Protein AF-A0A935PJ64-F1 (afdb_monomer_lite)

Foldseek 3Di:
DDDDDPDPDDAQDPDADDAPQDHDVVVLLVVLVVLLVCLCVVNPVSVVLLCVQPVPCCVPQNSNRDDSLSSLSSSLVNQQHNGNVLVVVLNLLLQLLLQAQADDPLLCAPVNLLVQLVVLQVCLQVVNLLSLLLLCRQRSNNPLPDSVSSSVHHDDSLSSLRSSCVLNSGSGNVRSNVVSVVVVVVVPPPPLQVCPDLLNQLLVCLLVLPQPSNVVSCVVPVCLLPDDPVCVSVVVHSLSSLVLSCLVPVDPSSVSNNVSSVVSPRPNQVSLLVVLLWDQPSPDDRAQTDDLSSLVVSVVVPHDQQDQGSSRDGSLLSCLLTRLELNNSVSSPVPDDDDQELLSCLSNLVLVSNLVQQPAQLDGDPSNPPDADACSSSHPHPPDGGDNSPDGSLVSLLSSLLSNLSNVSLSNNVSSVVSNRDLQDPPPLGGSLLVCLLSLVLSSNLSSVVVPHDQQDQRVPRGGSLVSLLVCCVPQVDLPDPSSQSSCVSSVNDGSVVSVVVLVVPADVLAAADPQLLLLLQLLFQLCVVVVHQARFLQSSLLSLCLRPNRPVVVLLVVQQFQSVLLCVVCVVSSDHSPDDGPDSDGHHDPLLVQLVVQLSVLCVVSSHNHRHSLSSVLSSLVSCVTPNNVSRVVRVGPSVVSNVVSSVVD

Secondary structure (DSSP, 8-state):
----PPPPPPPPPS--PPPPSS--HHHHHHHHHHHHHHHHTT-HHHHHHHHHH-HHHHHHH-GGG--HHHHHHHHHHHTT-SSHHHHHHHHHHHHHHHTS-PPP-GGGHHHHHHHHHHHHHHHHHTT-HHHHHHHHHHSGGGTT--HHHHHTS---HHHHHHHHHHHTT-SSHHHHHHHHHHHHHHHHS-HHHHHSSHHHHHHHHHHTT-HHHHHHHHHH-GGGGS--HHHHHTT-SHHHHHHHHHHHH--HHHHHHHHHHHHTT--HHHHHHHHTT--TTSSS-SS--S-HHHHHHHHHTT--TT---TT---HHHHHHHH---HHHHHHHHTTS-----HHHHHHHT-HHHHHHTEEETTEE-TGGGSS---HHHHT--TTPPPP-TT--HHHHHHHHHHHHHHTT-HHHHHHHHHTT--TT--TTSS-HHHHHHHTT-HHHHHHHHHTT--SS--BTTTB-HHHHHHHHHHHH--TT-HHHHHHHHHTT---HHHHHHHHHHHS-SSPPBPHHHHHHHHHHHHHHHHTT-SEE-HHHHHHHHHHHHHHTTHHHHHTTT--HHHHHHHHTTT---TTSPPS-S-PEEPHHHHHHHHHHHHHHHHTT-SSB-HHHHHHHHHH-TTSHHHHHHHHTT--HHHHHHHHHHH-

Sequence (651 aa):
MSGTSPRRADPIAHSARPLPTTPHLEYERKQAKALLKQLHAGDPDALRRVQAAHPAALRDTGVEALQLADVQHVIAREYGFTSWPRMIEYFEVLERHRHAPRFNVADDGLARFEARARNVVTRHERGDVIAARELAHFVPRFFARPLPEILATPITIDEARLVVARRYRRASWEELIARGDESRRRNDKNVWDRESGPRAQAGQAIQQHDAAALSAILDAYPELLTPSVTDREWRNTLGTMALRAERNATTPDARRVTDLLAARGVDIQRELNEQLLGWPLDGTHTHAGLLAETVQWCLDRGADPDWLPPNSIPILEHAIARFRNPAAVDVIAARVTPRRALWIAAGLGDVAGVKRFIAGKGRLTPEGRLNRPDPVAMGLHQGHLPPHHDADDLEIMYEAFQIAGWNQRWAAMDALLDAGFPIDHSPFQWPLLREAVGNLMVPLAEYLVRRGADLDHDWPGHGSARATARGHVQYFHDPTSDDVRQLLAICGAGTLEEILAEIDATRQSPPPMDEMAVRVLQLAADDAARQAQPAITTEHLLVGVLRLRDGAFLSFLLGTGADMPRLRALIGTRLLPDADPLRSEGLQLDAGAEAAIATATAAADARRREGVGPWHLWYGLLQQRGAPGAQLLHQVGTKMDVLSERLASTM

Structure (mmCIF, N/CA/C/O backbone):
data_AF-A0A935PJ64-F1
#
_entry.id   AF-A0A935PJ64-F1
#
loop_
_atom_site.group_PDB
_atom_site.id
_atom_site.type_symbol
_atom_site.label_atom_id
_atom_site.label_alt_id
_atom_site.label_comp_id
_atom_site.label_asym_id
_atom_site.label_entity_id
_atom_site.label_seq_id
_atom_site.pdbx_PDB_ins_code
_atom_site.Cartn_x
_atom_site.Cartn_y
_atom_site.Cartn_z
_atom_site.occupancy
_atom_site.B_iso_or_equiv
_atom_site.auth_seq_id
_atom_site.auth_comp_id
_atom_site.auth_asym_id
_atom_site.auth_atom_id
_atom_site.pdbx_PDB_model_num
ATOM 1 N N . MET A 1 1 ? -32.659 26.239 31.509 1.00 35.47 1 MET A N 1
ATOM 2 C CA . MET A 1 1 ? -31.243 26.227 31.928 1.00 35.47 1 MET A CA 1
ATOM 3 C C . MET A 1 1 ? -31.011 24.948 32.708 1.00 35.47 1 MET A C 1
ATOM 5 O O . MET A 1 1 ? -31.414 24.867 33.858 1.00 35.47 1 MET A O 1
ATOM 9 N N . SER A 1 2 ? -30.439 23.942 32.056 1.00 30.80 2 SER A N 1
ATOM 10 C CA . SER A 1 2 ? -30.109 22.649 32.659 1.00 30.80 2 SER A CA 1
ATOM 11 C C . SER A 1 2 ? -28.655 22.388 32.297 1.00 30.80 2 SER A C 1
ATOM 13 O O . SER A 1 2 ? -28.355 21.920 31.204 1.00 30.80 2 SER A O 1
ATOM 15 N N . GLY A 1 3 ? -27.754 22.861 33.156 1.00 32.69 3 GLY A N 1
ATOM 16 C CA . GLY A 1 3 ? -26.315 22.739 32.970 1.00 32.69 3 GLY A CA 1
ATOM 17 C C . GLY A 1 3 ? -25.861 21.331 33.322 1.00 32.69 3 GLY A C 1
ATOM 18 O O . GLY A 1 3 ? -25.699 21.003 34.493 1.00 32.69 3 GLY A O 1
ATOM 19 N N . THR A 1 4 ? -25.644 20.502 32.310 1.00 31.33 4 THR A N 1
ATOM 20 C CA . THR A 1 4 ? -24.820 19.302 32.433 1.00 31.33 4 THR A CA 1
ATOM 21 C C . THR A 1 4 ? -23.366 19.766 32.436 1.00 31.33 4 THR A C 1
ATOM 23 O O . THR A 1 4 ? -22.828 20.137 31.395 1.00 31.33 4 THR A O 1
ATOM 26 N N . SER A 1 5 ? -22.728 19.804 33.609 1.00 27.03 5 SER A N 1
ATOM 27 C CA . SER A 1 5 ? -21.277 19.997 33.696 1.00 27.03 5 SER A CA 1
ATOM 28 C C . SER A 1 5 ? -20.571 18.936 32.840 1.00 27.03 5 SER A C 1
ATOM 30 O O . SER A 1 5 ? -20.877 17.749 32.997 1.00 27.03 5 SER A O 1
ATOM 32 N N . PRO A 1 6 ? -19.630 19.306 31.953 1.00 32.56 6 PRO A N 1
ATOM 33 C CA . PRO A 1 6 ? -18.837 18.320 31.234 1.00 32.56 6 PRO A CA 1
ATOM 34 C C . PRO A 1 6 ? -18.020 17.509 32.248 1.00 32.56 6 PRO A C 1
ATOM 36 O O . PRO A 1 6 ? -17.360 18.077 33.124 1.00 32.56 6 PRO A O 1
ATOM 39 N N . ARG A 1 7 ? -18.080 16.172 32.159 1.00 36.94 7 ARG A N 1
ATOM 40 C CA . ARG A 1 7 ? -17.166 15.294 32.907 1.00 36.94 7 ARG A CA 1
ATOM 41 C C . ARG A 1 7 ? -15.741 15.736 32.566 1.00 36.94 7 ARG A C 1
ATOM 43 O O . ARG A 1 7 ? -15.395 15.770 31.389 1.00 36.94 7 ARG A O 1
ATOM 50 N N . ARG A 1 8 ? -14.933 16.097 33.570 1.00 40.31 8 ARG A N 1
ATOM 51 C CA . ARG A 1 8 ? -13.495 16.341 33.375 1.00 40.31 8 ARG A CA 1
ATOM 52 C C . ARG A 1 8 ? -12.900 15.093 32.722 1.00 40.31 8 ARG A C 1
ATOM 54 O O . ARG A 1 8 ? -12.995 14.016 33.301 1.00 40.31 8 ARG A O 1
ATOM 61 N N . ALA A 1 9 ? -12.358 15.239 31.515 1.00 52.31 9 ALA A N 1
ATOM 62 C CA . ALA A 1 9 ? -11.641 14.165 30.847 1.00 52.31 9 ALA A CA 1
ATOM 63 C C . ALA A 1 9 ? -10.426 13.776 31.699 1.00 52.31 9 ALA A C 1
ATOM 65 O O . ALA A 1 9 ? -9.731 14.651 32.222 1.00 52.31 9 ALA A O 1
ATOM 66 N N . ASP A 1 10 ? -10.182 12.476 31.859 1.00 59.62 10 ASP A N 1
ATOM 67 C CA . ASP A 1 10 ? -9.002 12.022 32.587 1.00 59.62 10 ASP A CA 1
ATOM 68 C C . ASP A 1 10 ? -7.735 12.455 31.836 1.00 59.62 10 ASP A C 1
ATOM 70 O O . ASP A 1 10 ? -7.656 12.234 30.616 1.00 59.62 10 ASP A O 1
ATOM 74 N N . PRO A 1 11 ? -6.750 13.050 32.532 1.00 63.09 11 PRO A N 1
ATOM 75 C CA . PRO A 1 11 ? -5.502 13.481 31.918 1.00 63.09 11 PRO A CA 1
ATOM 76 C C . PRO A 1 11 ? -4.751 12.285 31.319 1.00 63.09 11 PRO A C 1
ATOM 78 O O . PRO A 1 11 ? -4.781 11.179 31.864 1.00 63.09 11 PRO A O 1
ATOM 81 N N . ILE A 1 12 ? -4.080 12.504 30.186 1.00 70.94 12 ILE A N 1
ATOM 82 C CA . ILE A 1 12 ? -3.247 11.479 29.546 1.00 70.94 12 ILE A CA 1
ATOM 83 C C . ILE A 1 12 ? -2.052 11.204 30.464 1.00 70.94 12 ILE A C 1
ATOM 85 O O . ILE A 1 12 ? -1.316 12.121 30.825 1.00 70.94 12 ILE A O 1
ATOM 89 N N . ALA A 1 13 ? -1.858 9.943 30.851 1.00 69.31 13 ALA A N 1
ATOM 90 C CA . ALA A 1 13 ? -0.751 9.561 31.720 1.00 69.31 13 ALA A CA 1
ATOM 91 C C . ALA A 1 13 ? 0.605 9.855 31.050 1.00 69.31 13 ALA A C 1
ATOM 93 O O . ALA A 1 13 ? 0.807 9.550 29.871 1.00 69.31 13 ALA A O 1
ATOM 94 N N . HIS A 1 14 ? 1.542 10.425 31.817 1.00 60.16 14 HIS A N 1
ATOM 95 C CA . HIS A 1 14 ? 2.906 10.715 31.356 1.00 60.16 14 HIS A CA 1
ATOM 96 C C . HIS A 1 14 ? 3.775 9.458 31.207 1.00 60.16 14 HIS A C 1
ATOM 98 O O . HIS A 1 14 ? 4.734 9.472 30.442 1.00 60.16 14 HIS A O 1
ATOM 104 N N . SER A 1 15 ? 3.444 8.372 31.912 1.00 62.97 15 SER A N 1
ATOM 105 C CA . SER A 1 15 ? 4.093 7.069 31.775 1.00 62.97 15 SER A CA 1
ATOM 106 C C . SER A 1 15 ? 3.044 5.958 31.768 1.00 62.97 15 SER A C 1
ATOM 108 O O . SER A 1 15 ? 2.133 5.932 32.595 1.00 62.97 15 SER A O 1
ATOM 110 N N . ALA A 1 16 ? 3.165 5.049 30.804 1.00 78.12 16 ALA A N 1
ATOM 111 C CA . ALA A 1 16 ? 2.340 3.856 30.679 1.00 78.12 16 ALA A CA 1
ATOM 112 C C . ALA A 1 16 ? 3.249 2.629 30.594 1.00 78.12 16 ALA A C 1
ATOM 114 O O . ALA A 1 16 ? 4.377 2.706 30.100 1.00 78.12 16 ALA A O 1
ATOM 115 N N . ARG A 1 17 ? 2.758 1.487 31.070 1.00 84.75 17 ARG A N 1
ATOM 116 C CA . ARG A 1 17 ? 3.409 0.193 30.880 1.00 84.75 17 ARG A CA 1
ATOM 117 C C . ARG A 1 17 ? 3.567 -0.060 29.369 1.00 84.75 17 ARG A C 1
ATOM 119 O O . ARG A 1 17 ? 2.574 0.045 28.651 1.00 84.75 17 ARG A O 1
ATOM 126 N N . PRO A 1 18 ? 4.766 -0.394 28.860 1.00 82.75 18 PRO A N 1
ATOM 127 C CA . PRO A 1 18 ? 4.939 -0.707 27.445 1.00 82.75 18 PRO A CA 1
ATOM 128 C C . PRO A 1 18 ? 4.313 -2.064 27.110 1.00 82.75 18 PRO A C 1
ATOM 130 O O . PRO A 1 18 ? 4.291 -2.979 27.939 1.00 82.75 18 PRO A O 1
ATOM 133 N N . LEU A 1 19 ? 3.827 -2.208 25.876 1.00 84.12 19 LEU A N 1
ATOM 134 C CA . LEU A 1 19 ? 3.396 -3.507 25.364 1.00 84.12 19 LEU A CA 1
ATOM 135 C C . LEU A 1 19 ? 4.604 -4.444 25.204 1.00 84.12 19 LEU A C 1
ATOM 137 O O . LEU A 1 19 ? 5.681 -3.986 24.817 1.00 84.12 19 LEU A O 1
ATOM 141 N N . PRO A 1 20 ? 4.441 -5.755 25.453 1.00 85.19 20 PRO A N 1
ATOM 142 C CA . PRO A 1 20 ? 5.482 -6.726 25.136 1.00 85.19 20 PRO A CA 1
ATOM 143 C C . PRO A 1 20 ? 5.691 -6.823 23.614 1.00 85.19 20 PRO A C 1
ATOM 145 O O . PRO A 1 20 ? 4.803 -6.479 22.837 1.00 85.19 20 PRO A O 1
ATOM 148 N N . THR A 1 21 ? 6.839 -7.361 23.188 1.00 83.50 21 THR A N 1
ATOM 149 C CA . THR A 1 21 ? 7.202 -7.571 21.768 1.00 83.50 21 THR A CA 1
ATOM 150 C C . THR A 1 21 ? 6.141 -8.357 20.989 1.00 83.50 21 THR A C 1
ATOM 152 O O . THR A 1 21 ? 5.877 -8.077 19.823 1.00 83.50 21 THR A O 1
ATOM 155 N N . THR A 1 22 ? 5.502 -9.330 21.643 1.00 82.88 22 THR A N 1
ATOM 156 C CA . THR A 1 22 ? 4.418 -10.159 21.097 1.00 82.88 22 THR A CA 1
ATOM 157 C C . THR A 1 22 ? 3.134 -9.949 21.910 1.00 82.88 22 THR A C 1
ATOM 159 O O . THR A 1 22 ? 2.756 -10.785 22.732 1.00 82.88 22 THR A O 1
ATOM 162 N N . PRO A 1 23 ? 2.457 -8.804 21.724 1.00 86.81 23 PRO A N 1
ATOM 163 C CA . PRO A 1 23 ? 1.263 -8.455 22.480 1.00 86.81 23 PRO A CA 1
ATOM 164 C C . PRO A 1 23 ? 0.103 -9.383 22.087 1.00 86.81 23 PRO A C 1
ATOM 166 O O . PRO A 1 23 ? -0.137 -9.616 20.905 1.00 86.81 23 PRO A O 1
ATOM 169 N N . HIS A 1 24 ? -0.616 -9.922 23.080 1.00 88.50 24 HIS A N 1
ATOM 170 C CA . HIS A 1 24 ? -1.762 -10.807 22.852 1.00 88.50 24 HIS A CA 1
ATOM 171 C C . HIS A 1 24 ? -2.850 -10.640 23.927 1.00 88.50 24 HIS A C 1
ATOM 173 O O . HIS A 1 24 ? -2.580 -10.771 25.122 1.00 88.50 24 HIS A O 1
ATOM 179 N N . LEU A 1 25 ? -4.104 -10.425 23.514 1.00 92.12 25 LEU A N 1
ATOM 180 C CA . LEU A 1 25 ? -5.217 -10.113 24.424 1.00 92.12 25 LEU A CA 1
ATOM 181 C C . LEU A 1 25 ? -5.505 -11.227 25.448 1.00 92.12 25 LEU A C 1
ATOM 183 O O . LEU A 1 25 ? -5.810 -10.942 26.606 1.00 92.12 25 LEU A O 1
ATOM 187 N N . GLU A 1 26 ? -5.380 -12.502 25.062 1.00 92.50 26 GLU A N 1
ATOM 188 C CA . GLU A 1 26 ? -5.600 -13.628 25.992 1.00 92.50 26 GLU A CA 1
ATOM 189 C C . GLU A 1 26 ? -4.622 -13.637 27.171 1.00 92.50 26 GLU A C 1
ATOM 191 O O . GLU A 1 26 ? -4.977 -14.075 28.269 1.00 92.50 26 GLU A O 1
ATOM 196 N N . TYR A 1 27 ? -3.399 -13.137 26.973 1.00 91.81 27 TYR A N 1
ATOM 197 C CA . TYR A 1 27 ? -2.451 -12.987 28.073 1.00 91.81 27 TYR A CA 1
ATOM 198 C C . TYR A 1 27 ? -2.980 -11.967 29.085 1.00 91.81 27 TYR A C 1
ATOM 200 O O . TYR A 1 27 ? -3.024 -12.246 30.282 1.00 91.81 27 TYR A O 1
ATOM 208 N N . GLU A 1 28 ? -3.495 -10.838 28.604 1.00 93.31 28 GLU A N 1
ATOM 209 C CA . GLU A 1 28 ? -4.036 -9.772 29.450 1.00 93.31 28 GLU A CA 1
ATOM 210 C C . GLU A 1 28 ? -5.329 -10.191 30.164 1.00 93.31 28 GLU A C 1
ATOM 212 O O . GLU A 1 28 ? -5.515 -9.897 31.346 1.00 93.31 28 GLU A O 1
ATOM 217 N N . ARG A 1 29 ? -6.186 -10.994 29.516 1.00 93.56 29 ARG A N 1
ATOM 218 C CA . ARG A 1 29 ? -7.347 -11.627 30.175 1.00 93.56 29 ARG A CA 1
ATOM 219 C C . ARG A 1 29 ? -6.928 -12.526 31.340 1.00 93.56 29 ARG A C 1
ATOM 221 O O . ARG A 1 29 ? -7.596 -12.538 32.377 1.00 93.56 29 ARG A O 1
ATOM 228 N N . LYS A 1 30 ? -5.839 -13.288 31.188 1.00 95.19 30 LYS A N 1
ATOM 229 C CA . LYS A 1 30 ? -5.284 -14.126 32.264 1.00 95.19 30 LYS A CA 1
ATOM 230 C C . LYS A 1 30 ? -4.668 -13.275 33.376 1.00 95.19 30 LYS A C 1
ATOM 232 O O . LYS A 1 30 ? -4.898 -13.582 34.543 1.00 95.19 30 LYS A O 1
ATOM 237 N N . GLN A 1 31 ? -3.964 -12.194 33.034 1.00 93.56 31 GLN A N 1
ATOM 238 C CA . GLN A 1 31 ? -3.407 -11.247 34.006 1.00 93.56 31 GLN A CA 1
ATOM 239 C C . GLN A 1 31 ? -4.496 -10.588 34.859 1.00 93.56 31 GLN A C 1
ATOM 241 O O . GLN A 1 31 ? -4.352 -10.535 36.076 1.00 93.56 31 GLN A O 1
ATOM 246 N N . ALA A 1 32 ? -5.620 -10.177 34.263 1.00 95.06 32 ALA A N 1
ATOM 247 C CA . ALA A 1 32 ? -6.744 -9.616 35.016 1.00 95.06 32 ALA A CA 1
ATOM 248 C C . ALA A 1 32 ? -7.312 -10.626 36.036 1.00 95.06 32 ALA A C 1
ATOM 250 O O . ALA A 1 32 ? -7.516 -10.290 37.201 1.00 95.06 32 ALA A O 1
ATOM 251 N N . LYS A 1 33 ? -7.500 -11.893 35.636 1.00 96.00 33 LYS A N 1
ATOM 252 C CA . LYS A 1 33 ? -7.953 -12.960 36.551 1.00 96.00 33 LYS A CA 1
ATOM 253 C C . LYS A 1 33 ? -6.953 -13.223 37.682 1.00 96.00 33 LYS A C 1
ATOM 255 O O . LYS A 1 33 ? -7.363 -13.439 38.820 1.00 96.00 33 LYS A O 1
ATOM 260 N N . ALA A 1 34 ? -5.657 -13.213 37.373 1.00 95.94 34 ALA A N 1
ATOM 261 C CA . ALA A 1 34 ? -4.604 -13.386 38.369 1.00 95.94 34 ALA A CA 1
ATOM 262 C C . ALA A 1 34 ? -4.581 -12.225 39.375 1.00 95.94 34 ALA A C 1
ATOM 264 O O . ALA A 1 34 ? -4.525 -12.474 40.576 1.00 95.94 34 ALA A O 1
ATOM 265 N N . LEU A 1 35 ? -4.715 -10.984 38.894 1.00 94.62 35 LEU A N 1
ATOM 266 C CA . LEU A 1 35 ? -4.763 -9.789 39.734 1.00 94.62 35 LEU A CA 1
ATOM 267 C C . LEU A 1 35 ? -5.960 -9.815 40.694 1.00 94.62 35 LEU A C 1
ATOM 269 O O . LEU A 1 35 ? -5.794 -9.528 41.875 1.00 94.62 35 LEU A O 1
ATOM 273 N N . LEU A 1 36 ? -7.145 -10.228 40.227 1.00 95.38 36 LEU A N 1
ATOM 274 C CA . LEU A 1 36 ? -8.317 -10.384 41.098 1.00 95.38 36 LEU A CA 1
ATOM 275 C C . LEU A 1 36 ? -8.061 -11.394 42.221 1.00 95.38 36 LEU A C 1
ATOM 277 O O . LEU A 1 36 ? -8.344 -11.123 43.384 1.00 95.38 36 LEU A O 1
ATOM 281 N N . LYS A 1 37 ? -7.466 -12.543 41.878 1.00 95.25 37 LYS A N 1
ATOM 282 C CA . LYS A 1 37 ? -7.117 -13.574 42.860 1.00 95.25 37 LYS A CA 1
ATOM 283 C C . LYS A 1 37 ? -6.108 -13.061 43.892 1.00 95.25 37 LYS A C 1
ATOM 285 O O . LYS A 1 37 ? -6.240 -13.380 45.067 1.00 95.25 37 LYS A O 1
ATOM 290 N N . GLN A 1 38 ? -5.112 -12.287 43.462 1.00 94.56 38 GLN A N 1
ATOM 291 C CA . GLN A 1 38 ? -4.117 -11.677 44.349 1.00 94.56 38 GLN A CA 1
ATOM 292 C C . GLN A 1 38 ? -4.752 -10.646 45.290 1.00 94.56 38 GLN A C 1
ATOM 294 O O . GLN A 1 38 ? -4.472 -10.664 46.486 1.00 94.56 38 GLN A O 1
ATOM 299 N N . LEU A 1 39 ? -5.665 -9.808 44.785 1.00 92.94 39 LEU A N 1
ATOM 300 C CA . LEU A 1 39 ? -6.414 -8.850 45.606 1.00 92.94 39 LEU A CA 1
ATOM 301 C C . LEU A 1 39 ? -7.225 -9.542 46.699 1.00 92.94 39 LEU A C 1
ATOM 303 O O . LEU A 1 39 ? -7.133 -9.161 47.862 1.00 92.94 39 LEU A O 1
ATOM 307 N N . HIS A 1 40 ? -7.974 -10.589 46.343 1.00 90.94 40 HIS A N 1
ATOM 308 C CA . HIS A 1 40 ? -8.754 -11.368 47.311 1.00 90.94 40 HIS A CA 1
ATOM 309 C C . HIS A 1 40 ? -7.876 -12.153 48.294 1.00 90.94 40 HIS A C 1
ATOM 311 O O . HIS A 1 40 ? -8.327 -12.478 49.386 1.00 90.94 40 HIS A O 1
ATOM 317 N N . ALA A 1 41 ? -6.618 -12.428 47.940 1.00 92.94 41 ALA A N 1
ATOM 318 C CA . ALA A 1 41 ? -5.626 -13.020 48.836 1.00 92.94 41 ALA A CA 1
ATOM 319 C C . ALA A 1 41 ? -4.914 -11.989 49.737 1.00 92.94 41 ALA A C 1
ATOM 321 O O . ALA A 1 41 ? -4.045 -12.373 50.519 1.00 92.94 41 ALA A O 1
ATOM 322 N N . GLY A 1 42 ? -5.255 -10.699 49.638 1.00 91.19 42 GLY A N 1
ATOM 323 C CA . GLY A 1 42 ? -4.648 -9.635 50.440 1.00 91.19 42 GLY A CA 1
ATOM 324 C C . GLY A 1 42 ? -3.238 -9.234 49.998 1.00 91.19 42 GLY A C 1
ATOM 325 O O . GLY A 1 42 ? -2.481 -8.708 50.811 1.00 91.19 42 GLY A O 1
ATOM 326 N N . ASP A 1 43 ? -2.868 -9.478 48.737 1.00 94.75 43 ASP A N 1
ATOM 327 C CA . ASP A 1 43 ? -1.556 -9.114 48.191 1.00 94.75 43 ASP A CA 1
ATOM 328 C C . ASP A 1 43 ? -1.358 -7.575 48.193 1.00 94.75 43 ASP A C 1
ATOM 330 O O . ASP A 1 43 ? -2.097 -6.855 47.502 1.00 94.75 43 ASP A O 1
ATOM 334 N N . PRO A 1 44 ? -0.363 -7.040 48.936 1.00 93.12 44 PRO A N 1
ATOM 335 C CA . PRO A 1 44 ? -0.105 -5.602 49.005 1.00 93.12 44 PRO A CA 1
ATOM 336 C C . PRO A 1 44 ? 0.234 -4.974 47.649 1.00 93.12 44 PRO A C 1
ATOM 338 O O . PRO A 1 44 ? -0.094 -3.810 47.406 1.00 93.12 44 PRO A O 1
ATOM 341 N N . ASP A 1 45 ? 0.873 -5.718 46.748 1.00 92.06 45 ASP A N 1
ATOM 342 C CA . ASP A 1 45 ? 1.284 -5.213 45.439 1.00 92.06 45 ASP A CA 1
ATOM 343 C C . ASP A 1 45 ? 0.082 -5.075 44.513 1.00 92.06 45 ASP A C 1
ATOM 345 O O . ASP A 1 45 ? -0.066 -4.065 43.818 1.00 92.06 45 ASP A O 1
ATOM 349 N N . ALA A 1 46 ? -0.820 -6.053 44.561 1.00 92.44 46 ALA A N 1
ATOM 350 C CA . ALA A 1 46 ? -2.090 -5.989 43.859 1.00 92.44 46 ALA A CA 1
ATOM 351 C C . ALA A 1 46 ? -2.913 -4.779 44.326 1.00 92.44 46 ALA A C 1
ATOM 353 O O . ALA A 1 46 ? -3.413 -4.017 43.496 1.00 92.44 46 ALA A O 1
ATOM 354 N N . LEU A 1 47 ? -2.975 -4.537 45.641 1.00 92.12 47 LEU A N 1
ATOM 355 C CA . LEU A 1 47 ? -3.682 -3.388 46.207 1.00 92.12 47 LEU A CA 1
ATOM 356 C C . LEU A 1 47 ? -3.101 -2.051 45.720 1.00 92.12 47 LEU A C 1
ATOM 358 O O . LEU A 1 47 ? -3.858 -1.172 45.302 1.00 92.12 47 LEU A O 1
ATOM 362 N N . ARG A 1 48 ? -1.766 -1.908 45.708 1.00 91.50 48 ARG A N 1
ATOM 363 C CA . ARG A 1 48 ? -1.085 -0.702 45.200 1.00 91.50 48 ARG A CA 1
ATOM 364 C C . ARG A 1 48 ? -1.421 -0.420 43.736 1.00 91.50 48 ARG A C 1
ATOM 366 O O . ARG A 1 48 ? -1.637 0.736 43.375 1.00 91.50 48 ARG A O 1
ATOM 373 N N . ARG A 1 49 ? -1.501 -1.458 42.897 1.00 92.44 49 ARG A N 1
ATOM 374 C CA . ARG A 1 49 ? -1.865 -1.318 41.476 1.00 92.44 49 ARG A CA 1
ATOM 375 C C . ARG A 1 49 ? -3.276 -0.762 41.304 1.00 92.44 49 ARG A C 1
ATOM 377 O O . ARG A 1 49 ? -3.464 0.206 40.568 1.00 92.44 49 ARG A O 1
ATOM 384 N N . VAL A 1 50 ? -4.258 -1.307 42.027 1.00 90.69 50 VAL A N 1
ATOM 385 C CA . VAL A 1 50 ? -5.640 -0.799 41.965 1.00 90.69 50 VAL A CA 1
ATOM 386 C C . VAL A 1 50 ? -5.720 0.621 42.533 1.00 90.69 50 VAL A C 1
ATOM 388 O O . VAL A 1 50 ? -6.401 1.463 41.956 1.00 90.69 50 VAL A O 1
ATOM 391 N N . GLN A 1 51 ? -4.995 0.933 43.614 1.00 90.31 51 GLN A N 1
ATOM 392 C CA . GLN A 1 51 ? -4.960 2.287 44.186 1.00 90.31 51 GLN A CA 1
ATOM 393 C C . GLN A 1 51 ? -4.420 3.324 43.203 1.00 90.31 51 GLN A C 1
ATOM 395 O O . GLN A 1 51 ? -4.965 4.423 43.122 1.00 90.31 51 GLN A O 1
ATOM 400 N N . ALA A 1 52 ? -3.389 2.972 42.436 1.00 88.38 52 ALA A N 1
ATOM 401 C CA . ALA A 1 52 ? -2.822 3.857 41.428 1.00 88.38 52 ALA A CA 1
ATOM 402 C C . ALA A 1 52 ? -3.758 4.049 40.220 1.00 88.38 52 ALA A C 1
ATOM 404 O O . ALA A 1 52 ? -3.908 5.166 39.731 1.00 88.38 52 ALA A O 1
ATOM 405 N N . ALA A 1 53 ? -4.390 2.974 39.740 1.00 88.12 53 ALA A N 1
ATOM 406 C CA . ALA A 1 53 ? -5.096 2.968 38.457 1.00 88.12 53 ALA A CA 1
ATOM 407 C C . ALA A 1 53 ? -6.622 3.155 38.552 1.00 88.12 53 ALA A C 1
ATOM 409 O O . ALA A 1 53 ? -7.244 3.621 37.599 1.00 88.12 53 ALA A O 1
ATOM 410 N N . HIS A 1 54 ? -7.243 2.793 39.677 1.00 87.75 54 HIS A N 1
ATOM 411 C CA . HIS A 1 54 ? -8.690 2.875 39.890 1.00 87.75 54 HIS A CA 1
ATOM 412 C C . HIS A 1 54 ? -9.064 3.255 41.342 1.00 87.75 54 HIS A C 1
ATOM 414 O O . HIS A 1 54 ? -9.872 2.576 41.980 1.00 87.75 54 HIS A O 1
ATOM 420 N N . PRO A 1 55 ? -8.560 4.385 41.878 1.00 86.38 55 PRO A N 1
ATOM 421 C CA . PRO A 1 55 ? -8.782 4.770 43.276 1.00 86.38 55 PRO A CA 1
ATOM 422 C C . PRO A 1 55 ? -10.262 4.963 43.642 1.00 86.38 55 PRO A C 1
ATOM 424 O O . PRO A 1 55 ? -10.637 4.771 44.794 1.00 86.38 55 PRO A O 1
ATOM 427 N N . ALA A 1 56 ? -11.116 5.334 42.679 1.00 85.31 56 ALA A N 1
ATOM 428 C CA . ALA A 1 56 ? -12.554 5.482 42.907 1.00 85.31 56 ALA A CA 1
ATOM 429 C C . ALA A 1 56 ? -13.238 4.152 43.271 1.00 85.31 56 ALA A C 1
ATOM 431 O O . ALA A 1 56 ? -13.967 4.116 44.254 1.00 85.31 56 ALA A O 1
ATOM 432 N N . ALA A 1 57 ? -12.934 3.053 42.567 1.00 84.44 57 ALA A N 1
ATOM 433 C CA . ALA A 1 57 ? -13.532 1.750 42.862 1.00 84.44 57 ALA A CA 1
ATOM 434 C C . ALA A 1 57 ? -13.185 1.289 44.283 1.00 84.44 57 ALA A C 1
ATOM 436 O O . ALA A 1 57 ? -14.074 0.901 45.037 1.00 84.44 57 ALA A O 1
ATOM 437 N N . LEU A 1 58 ? -11.920 1.435 44.699 1.00 84.38 58 LEU A N 1
ATOM 438 C CA . LEU A 1 58 ? -11.517 1.124 46.075 1.00 84.38 58 LEU A CA 1
ATOM 439 C C . LEU A 1 58 ? -12.288 1.919 47.125 1.00 84.38 58 LEU A C 1
ATOM 441 O O . LEU A 1 58 ? -12.629 1.355 48.160 1.00 84.38 58 LEU A O 1
ATOM 445 N N . ARG A 1 59 ? -12.525 3.215 46.886 1.00 85.81 59 ARG A N 1
ATOM 446 C CA . ARG A 1 59 ? -13.273 4.060 47.826 1.00 85.81 59 ARG A CA 1
ATOM 447 C C . ARG A 1 59 ? -14.744 3.666 47.904 1.00 85.81 59 ARG A C 1
ATOM 449 O O . ARG A 1 59 ? -15.295 3.678 48.998 1.00 85.81 59 ARG A O 1
ATOM 456 N N . ASP A 1 60 ? -15.350 3.329 46.769 1.00 86.75 60 ASP A N 1
ATOM 457 C CA . ASP A 1 60 ? -16.803 3.179 46.664 1.00 86.75 60 ASP A CA 1
ATOM 458 C C . ASP A 1 60 ? -17.286 1.753 46.985 1.00 86.75 60 ASP A C 1
ATOM 460 O O . ASP A 1 60 ? -18.365 1.587 47.547 1.00 86.75 60 ASP A O 1
ATOM 464 N N . THR A 1 61 ? -16.502 0.721 46.647 1.00 82.19 61 THR A N 1
ATOM 465 C CA . THR A 1 61 ? -16.891 -0.699 46.825 1.00 82.19 61 THR A CA 1
ATOM 466 C C . THR A 1 61 ? -16.066 -1.448 47.870 1.00 82.19 61 THR A C 1
ATOM 468 O O . THR A 1 61 ? -16.569 -2.395 48.470 1.00 82.19 61 THR A O 1
ATOM 471 N N . GLY A 1 62 ? -14.828 -1.021 48.141 1.00 82.06 62 GLY A N 1
ATOM 472 C CA . GLY A 1 62 ? -13.900 -1.758 49.003 1.00 82.06 62 GLY A CA 1
ATOM 473 C C . GLY A 1 62 ? -13.287 -2.988 48.317 1.00 82.06 62 GLY A C 1
ATOM 474 O O . GLY A 1 62 ? -13.806 -3.506 47.333 1.00 82.06 62 GLY A O 1
ATOM 475 N N . VAL A 1 63 ? -12.144 -3.456 48.831 1.00 83.62 63 VAL A N 1
ATOM 476 C CA . VAL A 1 63 ? -11.295 -4.478 48.175 1.00 83.62 63 VAL A CA 1
ATOM 477 C C . VAL A 1 63 ? -12.022 -5.809 47.958 1.00 83.62 63 VAL A C 1
ATOM 479 O O . VAL A 1 63 ? -11.865 -6.431 46.910 1.00 83.62 63 VAL A O 1
ATOM 482 N N . GLU A 1 64 ? -12.832 -6.235 48.928 1.00 82.31 64 GLU A N 1
ATOM 483 C CA . GLU A 1 64 ? -13.515 -7.536 48.910 1.00 82.31 64 GLU A CA 1
ATOM 484 C C . GLU A 1 64 ? -14.627 -7.619 47.854 1.00 82.31 64 GLU A C 1
ATOM 486 O O . GLU A 1 64 ? -14.923 -8.704 47.357 1.00 82.31 64 GLU A O 1
ATOM 491 N N . ALA A 1 65 ? -15.217 -6.481 47.475 1.00 88.38 65 ALA A N 1
ATOM 492 C CA . ALA A 1 65 ? -16.317 -6.416 46.514 1.00 88.38 65 ALA A CA 1
ATOM 493 C C . ALA A 1 65 ? -15.865 -6.132 45.071 1.00 88.38 65 ALA A C 1
ATOM 495 O O . ALA A 1 65 ? -16.702 -6.146 44.166 1.00 88.38 65 ALA A O 1
ATOM 496 N N . LEU A 1 66 ? -14.565 -5.897 44.838 1.00 91.00 66 LEU A N 1
ATOM 497 C CA . LEU A 1 66 ? -14.029 -5.684 43.492 1.00 91.00 66 LEU A CA 1
ATOM 498 C C . LEU A 1 66 ? -14.254 -6.919 42.615 1.00 91.00 66 LEU A C 1
ATOM 500 O O . LEU A 1 66 ? -14.012 -8.059 43.022 1.00 91.00 66 LEU A O 1
ATOM 504 N N . GLN A 1 67 ? -14.686 -6.677 41.381 1.00 93.50 67 GLN A N 1
ATOM 505 C CA . GLN A 1 67 ? -14.983 -7.695 40.385 1.00 93.50 67 GLN A CA 1
ATOM 506 C C . GLN A 1 67 ? -13.941 -7.726 39.263 1.00 93.50 67 GLN A C 1
ATOM 508 O O . GLN A 1 67 ? -13.030 -6.902 39.164 1.00 93.50 67 GLN A O 1
ATOM 513 N N . LEU A 1 68 ? -14.098 -8.698 38.358 1.00 95.19 68 LEU A N 1
ATOM 514 C CA . LEU A 1 68 ? -13.236 -8.842 37.185 1.00 95.19 68 LEU A CA 1
ATOM 515 C C . LEU A 1 68 ? -13.210 -7.570 36.317 1.00 95.19 68 LEU A C 1
ATOM 517 O O . LEU A 1 68 ? -12.170 -7.249 35.749 1.00 95.19 68 LEU A O 1
ATOM 521 N N . ALA A 1 69 ? -14.327 -6.845 36.228 1.00 93.75 69 ALA A N 1
ATOM 522 C CA . ALA A 1 69 ? -14.409 -5.603 35.463 1.00 93.75 69 ALA A CA 1
ATOM 523 C C . ALA A 1 69 ? -13.495 -4.502 36.035 1.00 93.75 69 ALA A C 1
ATOM 525 O O . ALA A 1 69 ? -12.847 -3.791 35.266 1.00 93.75 69 ALA A O 1
ATOM 526 N N . ASP A 1 70 ? -13.375 -4.407 37.364 1.00 93.00 70 ASP A N 1
ATOM 527 C CA . ASP A 1 70 ? -12.533 -3.405 38.026 1.00 93.00 70 ASP A CA 1
ATOM 528 C C . ASP A 1 70 ? -11.051 -3.664 37.748 1.00 93.00 70 ASP A C 1
ATOM 530 O O . ASP A 1 70 ? -10.314 -2.764 37.343 1.00 93.00 70 ASP A O 1
ATOM 534 N N . VAL A 1 71 ? -10.607 -4.919 37.874 1.00 94.19 71 VAL A N 1
ATOM 535 C CA . VAL A 1 71 ? -9.214 -5.285 37.568 1.00 94.19 71 VAL A CA 1
ATOM 536 C C . VAL A 1 71 ? -8.907 -5.221 36.074 1.00 94.19 71 VAL A C 1
ATOM 538 O O . VAL A 1 71 ? -7.793 -4.876 35.696 1.00 94.19 71 VAL A O 1
ATOM 541 N N . GLN A 1 72 ? -9.880 -5.497 35.203 1.00 95.31 72 GLN A N 1
ATOM 542 C CA . GLN A 1 72 ? -9.744 -5.269 33.763 1.00 95.31 72 GLN A CA 1
ATOM 543 C C . GLN A 1 72 ? -9.548 -3.781 33.457 1.00 95.31 72 GLN A C 1
ATOM 545 O O . GLN A 1 72 ? -8.698 -3.435 32.636 1.00 95.31 72 GLN A O 1
ATOM 550 N N . HIS A 1 73 ? -10.277 -2.894 34.141 1.00 93.25 73 HIS A N 1
ATOM 551 C CA . HIS A 1 73 ? -10.059 -1.453 34.032 1.00 93.25 73 HIS A CA 1
ATOM 552 C C . HIS A 1 73 ? -8.657 -1.056 34.514 1.00 93.25 73 HIS A C 1
ATOM 554 O O . HIS A 1 73 ? -7.987 -0.282 33.835 1.00 93.25 73 HIS A O 1
ATOM 560 N N . VAL A 1 74 ? -8.181 -1.632 35.624 1.00 93.50 74 VAL A N 1
ATOM 561 C CA . VAL A 1 74 ? -6.813 -1.420 36.130 1.00 93.50 74 VAL A CA 1
ATOM 562 C C . VAL A 1 74 ? -5.767 -1.810 35.086 1.00 93.50 74 VAL A C 1
ATOM 564 O O . VAL A 1 74 ? -4.911 -0.990 34.767 1.00 93.50 74 VAL A O 1
ATOM 567 N N . ILE A 1 75 ? -5.868 -3.003 34.486 1.00 93.94 75 ILE A N 1
ATOM 568 C CA . ILE A 1 75 ? -4.947 -3.433 33.419 1.00 93.94 75 ILE A CA 1
ATOM 569 C C . ILE A 1 75 ? -4.981 -2.461 32.231 1.00 93.94 75 ILE A C 1
ATOM 571 O O . ILE A 1 75 ? -3.928 -2.038 31.760 1.00 93.94 75 ILE A O 1
ATOM 575 N N . ALA A 1 76 ? -6.166 -2.053 31.765 1.00 94.00 76 ALA A N 1
ATOM 576 C CA . ALA A 1 76 ? -6.280 -1.082 30.674 1.00 94.00 76 ALA A CA 1
ATOM 577 C C . ALA A 1 76 ? -5.582 0.249 31.008 1.00 94.00 76 ALA A C 1
ATOM 579 O O . ALA A 1 76 ? -4.823 0.771 30.190 1.00 94.00 76 ALA A O 1
ATOM 580 N N . ARG A 1 77 ? -5.791 0.767 32.222 1.00 92.62 77 ARG A N 1
ATOM 581 C CA . ARG A 1 77 ? -5.187 2.017 32.700 1.00 92.62 77 ARG A CA 1
ATOM 582 C C . ARG A 1 77 ? -3.675 1.944 32.840 1.00 92.62 77 ARG A C 1
ATOM 584 O O . ARG A 1 77 ? -3.011 2.925 32.525 1.00 92.62 77 ARG A O 1
ATOM 591 N N . GLU A 1 78 ? -3.127 0.801 33.245 1.00 92.69 78 GLU A N 1
ATOM 592 C CA . GLU A 1 78 ? -1.675 0.595 33.301 1.00 92.69 78 GLU A CA 1
ATOM 593 C C . GLU A 1 78 ? -1.014 0.758 31.928 1.00 92.69 78 GLU A C 1
ATOM 595 O O . GLU A 1 78 ? 0.079 1.310 31.845 1.00 92.69 78 GLU A O 1
ATOM 600 N N . TYR A 1 79 ? -1.684 0.338 30.852 1.00 91.25 79 TYR A N 1
ATOM 601 C CA . TYR A 1 79 ? -1.238 0.560 29.471 1.00 91.25 79 TYR A CA 1
ATOM 602 C C . TYR A 1 79 ? -1.644 1.934 28.901 1.00 91.25 79 TYR A C 1
ATOM 604 O O . TYR A 1 79 ? -1.291 2.267 27.771 1.00 91.25 79 TYR A O 1
ATOM 612 N N . GLY A 1 80 ? -2.371 2.747 29.671 1.00 91.56 80 GLY A N 1
ATOM 613 C CA . GLY A 1 80 ? -2.831 4.080 29.282 1.00 91.56 80 GLY A CA 1
ATOM 614 C C . GLY A 1 80 ? -4.161 4.119 28.521 1.00 91.56 80 GLY A C 1
ATOM 615 O O . GLY A 1 80 ? -4.595 5.202 28.131 1.00 91.56 80 GLY A O 1
ATOM 616 N N . PHE A 1 81 ? -4.845 2.987 28.330 1.00 93.31 81 PHE A N 1
ATOM 617 C CA . PHE A 1 81 ? -6.172 2.974 27.711 1.00 93.31 81 PHE A CA 1
ATOM 618 C C . PHE A 1 81 ? -7.220 3.595 28.642 1.00 93.31 81 PHE A C 1
ATOM 620 O O . PHE A 1 81 ? -7.174 3.442 29.863 1.00 93.31 81 PHE A O 1
ATOM 627 N N . THR A 1 82 ? -8.233 4.245 28.067 1.00 91.25 82 THR A N 1
ATOM 628 C CA . THR A 1 82 ? -9.339 4.838 28.841 1.00 91.25 82 THR A CA 1
ATOM 629 C C . THR A 1 82 ? -10.292 3.793 29.422 1.00 91.25 82 THR A C 1
ATOM 631 O O . THR A 1 82 ? -11.004 4.073 30.386 1.00 91.25 82 THR A O 1
ATOM 634 N N . SER A 1 83 ? -10.336 2.591 28.842 1.00 92.69 83 SER A N 1
ATOM 635 C CA . SER A 1 83 ? -11.192 1.496 29.295 1.00 92.69 83 SER A CA 1
ATOM 636 C C . SER A 1 83 ? -10.749 0.146 28.722 1.00 92.69 83 SER A C 1
ATOM 638 O O . SER A 1 83 ? -10.036 0.083 27.719 1.00 92.69 83 SER A O 1
ATOM 640 N N . TRP A 1 84 ? -11.223 -0.944 29.327 1.00 94.69 84 TRP A N 1
ATOM 641 C CA . TRP A 1 84 ? -10.987 -2.302 28.833 1.00 94.69 84 TRP A CA 1
ATOM 642 C C . TRP A 1 84 ? -11.553 -2.560 27.419 1.00 94.69 84 TRP A C 1
ATOM 644 O O . TRP A 1 84 ? -10.831 -3.131 26.605 1.00 94.69 84 TRP A O 1
ATOM 654 N N . PRO A 1 85 ? -12.767 -2.094 27.048 1.00 95.62 85 PRO A N 1
ATOM 655 C CA . PRO A 1 85 ? -13.241 -2.191 25.665 1.00 95.62 85 PRO A CA 1
ATOM 656 C C . PRO A 1 85 ? -12.319 -1.518 24.638 1.00 95.62 85 PRO A C 1
ATOM 658 O O . PRO A 1 85 ? -12.098 -2.086 23.574 1.00 95.62 85 PRO A O 1
ATOM 661 N N . ARG A 1 86 ? -11.719 -0.361 24.963 1.00 94.12 86 ARG A N 1
ATOM 662 C CA . ARG A 1 86 ? -10.733 0.296 24.080 1.00 94.12 86 ARG A CA 1
ATOM 663 C C . ARG A 1 86 ? -9.455 -0.518 23.927 1.00 94.12 86 ARG A C 1
ATOM 665 O O . ARG A 1 86 ? -8.886 -0.564 22.845 1.00 94.12 86 ARG A O 1
ATOM 672 N N . MET A 1 87 ? -9.027 -1.186 24.994 1.00 95.31 87 MET A N 1
ATOM 673 C CA . MET A 1 87 ? -7.914 -2.125 24.917 1.00 95.31 87 MET A CA 1
ATOM 674 C C . MET A 1 87 ? -8.258 -3.308 24.000 1.00 95.31 87 MET A C 1
ATOM 676 O O . MET A 1 87 ? -7.458 -3.639 23.136 1.00 95.31 87 MET A O 1
ATOM 680 N N . ILE A 1 88 ? -9.448 -3.910 24.121 1.00 95.75 88 ILE A N 1
ATOM 681 C CA . ILE A 1 88 ? -9.889 -4.983 23.209 1.00 95.75 88 ILE A CA 1
ATOM 682 C C . ILE A 1 88 ? -9.861 -4.505 21.750 1.00 95.75 88 ILE A C 1
ATOM 684 O O . ILE A 1 88 ? -9.221 -5.153 20.925 1.00 95.75 88 ILE A O 1
ATOM 688 N N . GLU A 1 89 ? -10.478 -3.353 21.461 1.00 93.56 89 GLU A N 1
ATOM 689 C CA . GLU A 1 89 ? -10.504 -2.743 20.123 1.00 93.56 89 GLU A CA 1
ATOM 690 C C . GLU A 1 89 ? -9.081 -2.566 19.563 1.00 93.56 89 GLU A C 1
ATOM 692 O O . GLU A 1 89 ? -8.814 -2.931 18.419 1.00 93.56 89 GLU A O 1
ATOM 697 N N . TYR A 1 90 ? -8.140 -2.085 20.383 1.00 93.81 90 TYR A N 1
ATOM 698 C CA . TYR A 1 90 ? -6.733 -1.951 19.999 1.00 93.81 90 TYR A CA 1
ATOM 699 C C . TYR A 1 90 ? -6.101 -3.285 19.581 1.00 93.81 90 TYR A C 1
ATOM 701 O O . TYR A 1 90 ? -5.434 -3.357 18.548 1.00 93.81 90 TYR A O 1
ATOM 709 N N . PHE A 1 91 ? -6.294 -4.351 20.366 1.00 93.81 91 PHE A N 1
ATOM 710 C CA . PHE A 1 91 ? -5.735 -5.667 20.042 1.00 93.81 91 PHE A CA 1
ATOM 711 C C . PHE A 1 91 ? -6.378 -6.276 18.790 1.00 93.81 91 PHE A C 1
ATOM 713 O O . PHE A 1 91 ? -5.677 -6.892 17.992 1.00 93.81 91 PHE A O 1
ATOM 720 N N . GLU A 1 92 ? -7.678 -6.075 18.578 1.00 92.06 92 GLU A N 1
ATOM 721 C CA . GLU A 1 92 ? -8.370 -6.521 17.363 1.00 92.06 92 GLU A CA 1
ATOM 722 C C . GLU A 1 92 ? -7.871 -5.780 16.114 1.00 92.06 92 GLU A C 1
ATOM 724 O O . GLU A 1 92 ? -7.628 -6.397 15.077 1.00 92.06 92 GLU A O 1
ATOM 729 N N . VAL A 1 93 ? -7.674 -4.459 16.204 1.00 90.62 93 VAL A N 1
ATOM 730 C CA . VAL A 1 93 ? -7.034 -3.652 15.149 1.00 90.62 93 VAL A CA 1
ATOM 731 C C . VAL A 1 93 ? -5.626 -4.174 14.867 1.00 90.62 93 VAL A C 1
ATOM 733 O O . VAL A 1 93 ? -5.278 -4.430 13.714 1.00 90.62 93 VAL A O 1
ATOM 736 N N . LEU A 1 94 ? -4.835 -4.402 15.916 1.00 90.25 94 LEU A N 1
ATOM 737 C CA . LEU A 1 94 ? -3.469 -4.885 15.782 1.00 90.25 94 LEU A CA 1
ATOM 738 C C . LEU A 1 94 ? -3.395 -6.238 15.062 1.00 90.25 94 LEU A C 1
ATOM 740 O O . LEU A 1 94 ? -2.596 -6.394 14.140 1.00 90.25 94 LEU A O 1
ATOM 744 N N . GLU A 1 95 ? -4.224 -7.207 15.441 1.00 89.44 95 GLU A N 1
ATOM 745 C CA . GLU A 1 95 ? -4.223 -8.522 14.794 1.00 89.44 95 GLU A CA 1
ATOM 746 C C . GLU A 1 95 ? -4.630 -8.425 13.316 1.00 89.44 95 GLU A C 1
ATOM 748 O O . GLU A 1 95 ? -3.948 -8.986 12.452 1.00 89.44 95 GLU A O 1
ATOM 753 N N . ARG A 1 96 ? -5.639 -7.606 12.976 1.00 89.19 96 ARG A N 1
ATOM 754 C CA . ARG A 1 96 ? -5.990 -7.337 11.569 1.00 89.19 96 ARG A CA 1
ATOM 755 C C . ARG A 1 96 ? -4.818 -6.742 10.788 1.00 89.19 96 ARG A C 1
ATOM 757 O O . ARG A 1 96 ? -4.547 -7.157 9.662 1.00 89.19 96 ARG A O 1
ATOM 764 N N . HIS A 1 97 ? -4.088 -5.800 11.383 1.00 88.25 97 HIS A N 1
ATOM 765 C CA . HIS A 1 97 ? -2.942 -5.141 10.747 1.00 88.25 97 HIS A CA 1
ATOM 766 C C . HIS A 1 97 ? -1.778 -6.097 10.518 1.00 88.25 97 HIS A C 1
ATOM 768 O O . HIS A 1 97 ? -1.168 -6.079 9.447 1.00 88.25 97 HIS A O 1
ATOM 774 N N . ARG A 1 98 ? -1.484 -6.968 11.490 1.00 84.62 98 ARG A N 1
ATOM 775 C CA . ARG A 1 98 ? -0.433 -7.988 11.363 1.00 84.62 98 ARG A CA 1
ATOM 776 C C . ARG A 1 98 ? -0.694 -8.913 10.182 1.00 84.62 98 ARG A C 1
ATOM 778 O O . ARG A 1 98 ? 0.259 -9.311 9.515 1.00 84.62 98 ARG A O 1
ATOM 785 N N . HIS A 1 99 ? -1.954 -9.204 9.890 1.00 83.88 99 HIS A N 1
ATOM 786 C CA . HIS A 1 99 ? -2.359 -10.077 8.795 1.00 83.88 99 HIS A CA 1
ATOM 787 C C . HIS A 1 99 ? -2.673 -9.357 7.475 1.00 83.88 99 HIS A C 1
ATOM 789 O O . HIS A 1 99 ? -3.005 -10.012 6.488 1.00 83.88 99 HIS A O 1
ATOM 795 N N . ALA A 1 100 ? -2.553 -8.031 7.426 1.00 80.81 100 ALA A N 1
ATOM 796 C CA . ALA A 1 100 ? -2.878 -7.253 6.239 1.00 80.81 100 ALA A CA 1
ATOM 797 C C . ALA A 1 100 ? -1.931 -7.553 5.055 1.00 80.81 100 ALA A C 1
ATOM 799 O O . ALA A 1 100 ? -0.715 -7.607 5.263 1.00 80.81 100 ALA A O 1
ATOM 800 N N . PRO A 1 101 ? -2.435 -7.631 3.807 1.00 71.38 101 PRO A N 1
ATOM 801 C CA . PRO A 1 101 ? -1.642 -7.866 2.591 1.00 71.38 101 PRO A CA 1
ATOM 802 C C . PRO A 1 101 ? -0.430 -6.925 2.419 1.00 71.38 101 PRO A C 1
ATOM 804 O O . PRO A 1 101 ? -0.617 -5.734 2.174 1.00 71.38 101 PRO A O 1
ATOM 807 N N . ARG A 1 102 ? 0.817 -7.401 2.572 1.00 65.50 102 ARG A N 1
ATOM 808 C CA . ARG A 1 102 ? 2.034 -6.563 2.729 1.00 65.50 102 ARG A CA 1
ATOM 809 C C . ARG A 1 102 ? 2.804 -6.240 1.437 1.00 65.50 102 ARG A C 1
ATOM 811 O O . ARG A 1 102 ? 3.288 -7.130 0.759 1.00 65.50 102 ARG A O 1
ATOM 818 N N . PHE A 1 103 ? 3.100 -4.964 1.192 1.00 54.75 103 PHE A N 1
ATOM 819 C CA . PHE A 1 103 ? 4.250 -4.594 0.353 1.00 54.75 103 PHE A CA 1
ATOM 820 C C . PHE A 1 103 ? 5.494 -4.597 1.250 1.00 54.75 103 PHE A C 1
ATOM 822 O O . PHE A 1 103 ? 5.493 -3.892 2.265 1.00 54.75 103 PHE A O 1
ATOM 829 N N . ASN A 1 104 ? 6.519 -5.402 0.960 1.00 53.50 104 ASN A N 1
ATOM 830 C CA . ASN A 1 104 ? 7.710 -5.381 1.806 1.00 53.50 104 ASN A CA 1
ATOM 831 C C . ASN A 1 104 ? 8.535 -4.117 1.526 1.00 53.50 104 ASN A C 1
ATOM 833 O O . ASN A 1 104 ? 8.944 -3.871 0.398 1.00 53.50 104 ASN A O 1
ATOM 837 N N . VAL A 1 105 ? 8.782 -3.335 2.577 1.00 52.34 105 VAL A N 1
ATOM 838 C CA . VAL A 1 105 ? 9.672 -2.160 2.569 1.00 52.34 105 VAL A CA 1
ATOM 839 C C . VAL A 1 105 ? 10.761 -2.326 3.650 1.00 52.34 105 VAL A C 1
ATOM 841 O O . VAL A 1 105 ? 11.367 -1.370 4.120 1.00 52.34 105 VAL A O 1
ATOM 844 N N . ALA A 1 106 ? 11.028 -3.558 4.100 1.00 51.34 106 ALA A N 1
ATOM 845 C CA . ALA A 1 106 ? 11.973 -3.829 5.189 1.00 51.34 106 ALA A CA 1
ATOM 846 C C . ALA A 1 106 ? 13.461 -3.627 4.821 1.00 51.34 106 ALA A C 1
ATOM 848 O O . ALA A 1 106 ? 14.327 -3.790 5.681 1.00 51.34 106 ALA A O 1
ATOM 849 N N . ASP A 1 107 ? 13.768 -3.206 3.594 1.00 55.50 107 ASP A N 1
ATOM 850 C CA . ASP A 1 107 ? 15.139 -2.948 3.129 1.00 55.50 107 ASP A CA 1
ATOM 851 C C . ASP A 1 107 ? 15.655 -1.548 3.511 1.00 55.50 107 ASP A C 1
ATOM 853 O O . ASP A 1 107 ? 16.727 -1.116 3.082 1.00 55.50 107 ASP A O 1
ATOM 857 N N . ASP A 1 108 ? 14.908 -0.827 4.351 1.00 61.91 108 ASP A N 1
ATOM 858 C CA . ASP A 1 108 ? 15.264 0.528 4.750 1.00 61.91 108 ASP A CA 1
ATOM 859 C C . ASP A 1 108 ? 16.444 0.629 5.722 1.00 61.91 108 ASP A C 1
ATOM 861 O O . ASP A 1 108 ? 17.114 1.658 5.784 1.00 61.91 108 ASP A O 1
ATOM 865 N N . GLY A 1 109 ? 16.790 -0.459 6.408 1.00 69.12 109 GLY A N 1
ATOM 866 C CA . GLY A 1 109 ? 17.897 -0.473 7.363 1.00 69.12 109 GLY A CA 1
ATOM 867 C C . GLY A 1 109 ? 17.616 0.362 8.622 1.00 69.12 109 GLY A C 1
ATOM 868 O O . GLY A 1 109 ? 16.799 1.287 8.637 1.00 69.12 109 GLY A O 1
ATOM 869 N N . LEU A 1 110 ? 18.312 0.036 9.717 1.00 82.31 110 LEU A N 1
ATOM 870 C CA . LEU A 1 110 ? 18.081 0.649 11.034 1.00 82.31 110 LEU A CA 1
ATOM 871 C C . LEU A 1 110 ? 18.181 2.185 10.999 1.00 82.31 110 LEU A C 1
ATOM 873 O O . LEU A 1 110 ? 17.338 2.870 11.571 1.00 82.31 110 LEU A O 1
ATOM 877 N N . ALA A 1 111 ? 19.166 2.731 10.279 1.00 81.75 111 ALA A N 1
ATOM 878 C CA . ALA A 1 111 ? 19.392 4.173 10.208 1.00 81.75 111 ALA A CA 1
ATOM 879 C C . ALA A 1 111 ? 18.195 4.947 9.624 1.00 81.75 111 ALA A C 1
ATOM 881 O O . ALA A 1 111 ? 17.833 6.000 10.157 1.00 81.75 111 ALA A O 1
ATOM 882 N N . ARG A 1 112 ? 17.538 4.428 8.571 1.00 83.56 112 ARG A N 1
ATOM 883 C CA . ARG A 1 112 ? 16.348 5.078 7.993 1.00 83.56 112 ARG A CA 1
ATOM 884 C C . ARG A 1 112 ? 15.140 4.931 8.908 1.00 83.56 112 ARG A C 1
ATOM 886 O O . ARG A 1 112 ? 14.381 5.888 9.046 1.00 83.56 112 ARG A O 1
ATOM 893 N N . PHE A 1 113 ? 14.954 3.779 9.559 1.00 88.62 113 PHE A N 1
ATOM 894 C CA . PHE A 1 113 ? 13.872 3.623 10.536 1.00 88.62 113 PHE A CA 1
ATOM 895 C C . PHE A 1 113 ? 14.022 4.605 11.701 1.00 88.62 113 PHE A C 1
ATOM 897 O O . PHE A 1 113 ? 13.052 5.266 12.068 1.00 88.62 113 PHE A O 1
ATOM 904 N N . GLU A 1 114 ? 15.234 4.768 12.232 1.00 92.50 114 GLU A N 1
ATOM 905 C CA . GLU A 1 114 ? 15.526 5.739 13.293 1.00 92.50 114 GLU A CA 1
ATOM 906 C C . GLU A 1 114 ? 15.304 7.186 12.829 1.00 92.50 114 GLU A C 1
ATOM 908 O O . GLU A 1 114 ? 14.735 8.001 13.556 1.00 92.50 114 GLU A O 1
ATOM 913 N N . ALA A 1 115 ? 15.696 7.520 11.595 1.00 91.88 115 ALA A N 1
ATOM 914 C CA . ALA A 1 115 ? 15.411 8.832 11.015 1.00 91.88 115 ALA A CA 1
ATOM 915 C C . ALA A 1 115 ? 13.901 9.098 10.901 1.00 91.88 115 ALA A C 1
ATOM 917 O O . ALA A 1 115 ? 13.446 10.198 11.215 1.00 91.88 115 ALA A O 1
ATOM 918 N N . ARG A 1 116 ? 13.108 8.086 10.522 1.00 92.12 116 ARG A N 1
ATOM 919 C CA . ARG A 1 116 ? 11.642 8.190 10.490 1.00 92.12 116 ARG A CA 1
ATOM 920 C C . ARG A 1 116 ? 11.036 8.356 11.881 1.00 92.12 116 ARG A C 1
ATOM 922 O O . ARG A 1 116 ? 10.125 9.162 12.024 1.00 92.12 116 ARG A O 1
ATOM 929 N N . ALA A 1 117 ? 11.548 7.663 12.898 1.00 95.38 117 ALA A N 1
ATOM 930 C CA . ALA A 1 117 ? 11.081 7.838 14.274 1.00 95.38 117 ALA A CA 1
ATOM 931 C C . ALA A 1 117 ? 11.347 9.271 14.771 1.00 95.38 117 ALA A C 1
ATOM 933 O O . ALA A 1 117 ? 10.440 9.929 15.277 1.00 95.38 117 ALA A O 1
ATOM 934 N N . ARG A 1 118 ? 12.546 9.819 14.525 1.00 96.94 118 ARG A N 1
ATOM 935 C CA . ARG A 1 118 ? 12.835 11.236 14.817 1.00 96.94 118 ARG A CA 1
ATOM 936 C C . ARG A 1 118 ? 11.913 12.188 14.053 1.00 96.94 118 ARG A C 1
ATOM 938 O O . ARG A 1 118 ? 11.447 13.168 14.620 1.00 96.94 118 ARG A O 1
ATOM 945 N N . ASN A 1 119 ? 11.606 11.883 12.791 1.00 94.56 119 ASN A N 1
ATOM 946 C CA . ASN A 1 119 ? 10.690 12.694 11.993 1.00 94.56 119 ASN A CA 1
ATOM 947 C C . ASN A 1 119 ? 9.266 12.726 12.574 1.00 94.56 119 ASN A C 1
ATOM 949 O O . ASN A 1 119 ? 8.650 13.786 12.553 1.00 94.56 119 ASN A O 1
ATOM 953 N N . VAL A 1 120 ? 8.759 11.620 13.132 1.00 95.50 120 VAL A N 1
ATOM 954 C CA . VAL A 1 120 ? 7.453 11.602 13.822 1.00 95.50 120 VAL A CA 1
ATOM 955 C C . VAL A 1 120 ? 7.451 12.561 15.019 1.00 95.50 120 VAL A C 1
ATOM 957 O O . VAL A 1 120 ? 6.501 13.328 15.161 1.00 95.50 120 VAL A O 1
ATOM 960 N N . VAL A 1 121 ? 8.525 12.587 15.821 1.00 97.31 121 VAL A N 1
ATOM 961 C CA . VAL A 1 121 ? 8.679 13.543 16.939 1.00 97.31 121 VAL A CA 1
ATOM 962 C C . VAL A 1 121 ? 8.664 14.981 16.434 1.00 97.31 121 VAL A C 1
ATOM 964 O O . VAL A 1 121 ? 7.814 15.764 16.844 1.00 97.31 121 VAL A O 1
ATOM 967 N N . THR A 1 122 ? 9.522 15.311 15.467 1.00 96.50 122 THR A N 1
ATOM 968 C CA . THR A 1 122 ? 9.598 16.671 14.913 1.00 96.50 122 THR A CA 1
ATOM 969 C C . THR A 1 122 ? 8.281 17.127 14.276 1.00 96.50 122 THR A C 1
ATOM 971 O O . THR A 1 122 ? 7.944 18.307 14.327 1.00 96.50 122 THR A O 1
ATOM 974 N N . ARG A 1 123 ? 7.522 16.218 13.651 1.00 93.62 123 ARG A N 1
ATOM 975 C CA . ARG A 1 123 ? 6.198 16.525 13.088 1.00 93.62 123 ARG A CA 1
ATOM 976 C C . ARG A 1 123 ? 5.176 16.815 14.186 1.00 93.62 123 ARG A C 1
ATOM 978 O O . ARG A 1 123 ? 4.472 17.817 14.094 1.00 93.62 123 ARG A O 1
ATOM 985 N N . HIS A 1 124 ? 5.128 15.988 15.231 1.00 96.38 124 HIS A N 1
ATOM 986 C CA . HIS A 1 124 ? 4.251 16.208 16.385 1.00 96.38 124 HIS A CA 1
ATOM 987 C C . HIS A 1 124 ? 4.544 17.546 17.080 1.00 96.38 124 HIS A C 1
ATOM 989 O O . HIS A 1 124 ? 3.619 18.329 17.280 1.00 96.38 124 HIS A O 1
ATOM 995 N N . GLU A 1 125 ? 5.818 17.874 17.322 1.00 95.50 125 GLU A N 1
ATOM 996 C CA . GLU A 1 125 ? 6.246 19.152 17.921 1.00 95.50 125 GLU A CA 1
ATOM 997 C C . GLU A 1 125 ? 5.818 20.382 17.101 1.00 95.50 125 GLU A C 1
ATOM 999 O O . GLU A 1 125 ? 5.608 21.462 17.651 1.00 95.50 125 GLU A O 1
ATOM 1004 N N . ARG A 1 126 ? 5.663 20.224 15.781 1.00 94.25 126 ARG A N 1
ATOM 1005 C CA . ARG A 1 126 ? 5.182 21.269 14.860 1.00 94.25 126 ARG A CA 1
ATOM 1006 C C . ARG A 1 126 ? 3.657 21.348 14.761 1.00 94.25 126 ARG A C 1
ATOM 1008 O O . ARG A 1 126 ? 3.151 22.144 13.975 1.00 94.25 126 ARG A O 1
ATOM 1015 N N . GLY A 1 127 ? 2.923 20.543 15.527 1.00 92.75 127 GLY A N 1
ATOM 1016 C CA . GLY A 1 127 ? 1.462 20.544 15.515 1.00 92.75 127 GLY A CA 1
ATOM 1017 C C . GLY A 1 127 ? 0.837 19.716 14.386 1.00 92.75 127 GLY A C 1
ATOM 1018 O O . GLY A 1 127 ? -0.308 19.963 14.015 1.00 92.75 127 GLY A O 1
ATOM 1019 N N . ASP A 1 128 ? 1.567 18.759 13.805 1.00 90.44 128 ASP A N 1
ATOM 1020 C CA . ASP A 1 128 ? 1.068 17.965 12.682 1.00 90.44 128 ASP A CA 1
ATOM 1021 C C . ASP A 1 128 ? -0.055 16.994 13.098 1.00 90.44 128 ASP A C 1
ATOM 1023 O O . ASP A 1 128 ? 0.159 16.003 13.807 1.00 90.44 128 ASP A O 1
ATOM 1027 N N . VAL A 1 129 ? -1.261 17.249 12.584 1.00 88.69 129 VAL A N 1
ATOM 1028 C CA . VAL A 1 129 ? -2.466 16.437 12.810 1.00 88.69 129 VAL A CA 1
ATOM 1029 C C . VAL A 1 129 ? -2.326 14.997 12.315 1.00 88.69 129 VAL A C 1
ATOM 1031 O O . VAL A 1 129 ? -2.938 14.097 12.890 1.00 88.69 129 VAL A O 1
ATOM 1034 N N . ILE A 1 130 ? -1.498 14.744 11.296 1.00 88.00 130 ILE A N 1
ATOM 1035 C CA . ILE A 1 130 ? -1.223 13.390 10.808 1.00 88.00 130 ILE A CA 1
ATOM 1036 C C . ILE A 1 130 ? -0.447 12.603 11.863 1.00 88.00 130 ILE A C 1
ATOM 1038 O O . ILE A 1 130 ? -0.819 11.473 12.177 1.00 88.00 130 ILE A O 1
ATOM 1042 N N . ALA A 1 131 ? 0.594 13.202 12.448 1.00 92.25 131 ALA A N 1
ATOM 1043 C CA . ALA A 1 131 ? 1.357 12.554 13.511 1.00 92.25 131 ALA A CA 1
ATOM 1044 C C . ALA A 1 131 ? 0.457 12.264 14.725 1.00 92.25 131 ALA A C 1
ATOM 1046 O O . ALA A 1 131 ? 0.482 11.156 15.261 1.00 92.25 131 ALA A O 1
ATOM 1047 N N . ALA A 1 132 ? -0.409 13.212 15.107 1.00 93.31 132 ALA A N 1
ATOM 1048 C CA . ALA A 1 132 ? -1.397 13.003 16.167 1.00 93.31 132 ALA A CA 1
ATOM 1049 C C . ALA A 1 132 ? -2.365 11.851 15.862 1.00 93.31 132 ALA A C 1
ATOM 1051 O O . ALA A 1 132 ? -2.645 11.041 16.742 1.00 93.31 132 ALA A O 1
ATOM 1052 N N . ARG A 1 133 ? -2.846 11.736 14.621 1.00 91.38 133 ARG A N 1
ATOM 1053 C CA . ARG A 1 133 ? -3.751 10.661 14.188 1.00 91.38 133 ARG A CA 1
ATOM 1054 C C . ARG A 1 133 ? -3.093 9.287 14.239 1.00 91.38 133 ARG A C 1
ATOM 1056 O O . ARG A 1 133 ? -3.724 8.305 14.617 1.00 91.38 133 ARG A O 1
ATOM 1063 N N . GLU A 1 134 ? -1.816 9.205 13.898 1.00 92.94 134 GLU A N 1
ATOM 1064 C CA . GLU A 1 134 ? -1.060 7.959 13.994 1.00 92.94 134 GLU A CA 1
ATOM 1065 C C . GLU A 1 134 ? -0.822 7.542 15.432 1.00 92.94 134 GLU A C 1
ATOM 1067 O O . GLU A 1 134 ? -1.020 6.378 15.769 1.00 92.94 134 GLU A O 1
ATOM 1072 N N . LEU A 1 135 ? -0.468 8.491 16.297 1.00 94.62 135 LEU A N 1
ATOM 1073 C CA . LEU A 1 135 ? -0.394 8.260 17.735 1.00 94.62 135 LEU A CA 1
ATOM 1074 C C . LEU A 1 135 ? -1.749 7.775 18.269 1.00 94.62 135 LEU A C 1
ATOM 1076 O O . LEU A 1 135 ? -1.789 6.761 18.965 1.00 94.62 135 LEU A O 1
ATOM 1080 N N . ALA A 1 136 ? -2.848 8.422 17.859 1.00 94.31 136 ALA A N 1
ATOM 1081 C CA . ALA A 1 136 ? -4.218 8.073 18.241 1.00 94.31 136 ALA A CA 1
ATOM 1082 C C . ALA A 1 136 ? -4.639 6.658 17.835 1.00 94.31 136 ALA A C 1
ATOM 1084 O O . ALA A 1 136 ? -5.599 6.119 18.380 1.00 94.31 136 ALA A O 1
ATOM 1085 N N . HIS A 1 137 ? -3.960 6.067 16.857 1.00 93.25 137 HIS A N 1
ATOM 1086 C CA . HIS A 1 137 ? -4.301 4.753 16.338 1.00 93.25 137 HIS A CA 1
ATOM 1087 C C . HIS A 1 137 ? -3.318 3.662 16.782 1.00 93.25 137 HIS A C 1
ATOM 1089 O O . HIS A 1 137 ? -3.702 2.518 17.010 1.00 93.25 137 HIS A O 1
ATOM 1095 N N . PHE A 1 138 ? -2.039 4.002 16.931 1.00 93.00 138 PHE A N 1
ATOM 1096 C CA . PHE A 1 138 ? -0.963 3.031 17.117 1.00 93.00 138 PHE A CA 1
ATOM 1097 C C . PHE A 1 138 ? -0.430 2.943 18.545 1.00 93.00 138 PHE A C 1
ATOM 1099 O O . PHE A 1 138 ? 0.068 1.879 18.941 1.00 93.00 138 PHE A O 1
ATOM 1106 N N . VAL A 1 139 ? -0.535 4.023 19.323 1.00 94.38 139 VAL A N 1
ATOM 1107 C CA . VAL A 1 139 ? 0.072 4.123 20.652 1.00 94.38 139 VAL A CA 1
ATOM 1108 C C . VAL A 1 139 ? -0.985 3.911 21.744 1.00 94.38 139 VAL A C 1
ATOM 1110 O O . VAL A 1 139 ? -1.934 4.687 21.816 1.00 94.38 139 VAL A O 1
ATOM 1113 N N . PRO A 1 140 ? -0.818 2.915 22.641 1.00 93.94 140 PRO A N 1
ATOM 1114 C CA . PRO A 1 140 ? -1.813 2.545 23.655 1.00 93.94 140 PRO A CA 1
ATOM 1115 C C . PRO A 1 140 ? -2.406 3.708 24.459 1.00 93.94 140 PRO A C 1
ATOM 1117 O O . PRO A 1 140 ? -3.624 3.861 24.512 1.00 93.94 140 PRO A O 1
ATOM 1120 N N . ARG A 1 141 ? -1.562 4.585 25.022 1.00 93.25 141 ARG A N 1
ATOM 1121 C CA . ARG A 1 141 ? -2.030 5.714 25.849 1.00 93.25 141 ARG A CA 1
ATOM 1122 C C . ARG A 1 141 ? -2.754 6.818 25.076 1.00 93.25 141 ARG A C 1
ATOM 1124 O O . ARG A 1 141 ? -3.433 7.645 25.678 1.00 93.25 141 ARG A O 1
ATOM 1131 N N . PHE A 1 142 ? -2.586 6.844 23.758 1.00 94.62 142 PHE A N 1
ATOM 1132 C CA . PHE A 1 142 ? -3.252 7.784 22.865 1.00 94.62 142 PHE A CA 1
ATOM 1133 C C . PHE A 1 142 ? -4.419 7.145 22.117 1.00 94.62 142 PHE A C 1
ATOM 1135 O O . PHE A 1 142 ? -5.155 7.859 21.441 1.00 94.62 142 PHE A O 1
ATOM 1142 N N . PHE A 1 143 ? -4.619 5.832 22.252 1.00 94.12 143 PHE A N 1
ATOM 1143 C CA . PHE A 1 143 ? -5.580 5.104 21.445 1.00 94.12 143 PHE A CA 1
ATOM 1144 C C . PHE A 1 143 ? -6.995 5.675 21.591 1.00 94.12 143 PHE A C 1
ATOM 1146 O O . PHE A 1 143 ? -7.538 5.743 22.699 1.00 94.12 143 PHE A O 1
ATOM 1153 N N . ALA A 1 144 ? -7.573 6.092 20.462 1.00 91.44 144 ALA A N 1
ATOM 1154 C CA . ALA A 1 144 ? -8.874 6.750 20.372 1.00 91.44 144 ALA A CA 1
ATOM 1155 C C . ALA A 1 144 ? -9.026 7.995 21.278 1.00 91.44 144 ALA A C 1
ATOM 1157 O O . ALA A 1 144 ? -10.123 8.275 21.768 1.00 91.44 144 ALA A O 1
ATOM 1158 N N . ARG A 1 145 ? -7.932 8.731 21.533 1.00 92.25 145 ARG A N 1
ATOM 1159 C CA . ARG A 1 145 ? -7.969 10.060 22.166 1.00 92.25 145 ARG A CA 1
ATOM 1160 C C . ARG A 1 145 ? -8.181 11.159 21.112 1.00 92.25 145 ARG A C 1
ATOM 1162 O O . ARG A 1 145 ? -7.695 11.013 19.989 1.00 92.25 145 ARG A O 1
ATOM 1169 N N . PRO A 1 146 ? -8.822 12.285 21.476 1.00 92.50 146 PRO A N 1
ATOM 1170 C CA . PRO A 1 146 ? -8.976 13.422 20.575 1.00 92.50 146 PRO A CA 1
ATOM 1171 C C . PRO A 1 146 ? -7.625 14.002 20.143 1.00 92.50 146 PRO A C 1
ATOM 1173 O O . PRO A 1 146 ? -6.744 14.233 20.975 1.00 92.50 146 PRO A O 1
ATOM 1176 N N . LEU A 1 147 ? -7.478 14.315 18.851 1.00 92.38 147 LEU A N 1
ATOM 1177 C CA . LEU A 1 147 ? -6.225 14.844 18.291 1.00 92.38 147 LEU A CA 1
ATOM 1178 C C . LEU A 1 147 ? -5.696 16.100 19.014 1.00 92.38 147 LEU A C 1
ATOM 1180 O O . LEU A 1 147 ? -4.492 16.144 19.267 1.00 92.38 147 LEU A O 1
ATOM 1184 N N . PRO A 1 148 ? -6.530 17.089 19.417 1.00 93.31 148 PRO A N 1
ATOM 1185 C CA . PRO A 1 148 ? -6.038 18.263 20.144 1.00 93.31 148 PRO A CA 1
ATOM 1186 C C . PRO A 1 148 ? -5.371 17.922 21.483 1.00 93.31 148 PRO A C 1
ATOM 1188 O O . PRO A 1 148 ? -4.400 18.567 21.868 1.00 93.31 148 PRO A O 1
ATOM 1191 N N . GLU A 1 149 ? -5.851 16.889 22.182 1.00 93.94 149 GLU A N 1
ATOM 1192 C CA . GLU A 1 149 ? -5.244 16.444 23.441 1.00 93.94 149 GLU A CA 1
ATOM 1193 C C . GLU A 1 149 ? -3.889 15.768 23.207 1.00 93.94 149 GLU A C 1
ATOM 1195 O O . GLU A 1 149 ? -2.956 15.953 23.989 1.00 93.94 149 GLU A O 1
ATOM 1200 N N . ILE A 1 150 ? -3.766 15.008 22.115 1.00 94.62 150 ILE A N 1
ATOM 1201 C CA . ILE A 1 150 ? -2.511 14.361 21.718 1.00 94.62 150 ILE A CA 1
ATOM 1202 C C . ILE A 1 150 ? -1.479 15.416 21.315 1.00 94.62 150 ILE A C 1
ATOM 1204 O O . ILE A 1 150 ? -0.334 15.338 21.749 1.00 94.62 150 ILE A O 1
ATOM 1208 N N . LEU A 1 151 ? -1.872 16.428 20.536 1.00 95.31 151 LEU A N 1
ATOM 1209 C CA . LEU A 1 151 ? -0.994 17.538 20.142 1.00 95.31 151 LEU A CA 1
ATOM 1210 C C . LEU A 1 151 ? -0.503 18.353 21.347 1.00 95.31 151 LEU A C 1
ATOM 1212 O O . LEU A 1 151 ? 0.632 18.816 21.353 1.00 95.31 151 LEU A O 1
ATOM 1216 N N . ALA A 1 152 ? -1.327 18.486 22.390 1.00 95.50 152 ALA A N 1
ATOM 1217 C CA . ALA A 1 152 ? -0.950 19.158 23.633 1.00 95.50 152 ALA A CA 1
ATOM 1218 C C . ALA A 1 152 ? -0.065 18.305 24.566 1.00 95.50 152 ALA A C 1
ATOM 1220 O O . ALA A 1 152 ? 0.406 18.803 25.590 1.00 95.50 152 ALA A O 1
ATOM 1221 N N . THR A 1 153 ? 0.154 17.025 24.248 1.00 94.44 153 THR A N 1
ATOM 1222 C CA . THR A 1 153 ? 0.869 16.078 25.111 1.00 94.44 153 THR A CA 1
ATOM 1223 C C . THR A 1 153 ? 2.204 15.674 24.482 1.00 94.44 153 THR A C 1
ATOM 1225 O O . THR A 1 153 ? 2.197 15.101 23.395 1.00 94.44 153 THR A O 1
ATOM 1228 N N . PRO A 1 154 ? 3.353 15.878 25.155 1.00 94.00 154 PRO A N 1
ATOM 1229 C CA . PRO A 1 154 ? 4.647 15.426 24.646 1.00 94.00 154 PRO A CA 1
ATOM 1230 C C . PRO A 1 154 ? 4.685 13.916 24.371 1.00 94.00 154 PRO A C 1
ATOM 1232 O O . PRO A 1 154 ? 4.062 13.122 25.094 1.00 94.00 154 PRO A O 1
ATOM 1235 N N . ILE A 1 155 ? 5.455 13.520 23.357 1.00 95.50 155 ILE A N 1
ATOM 1236 C CA . ILE A 1 155 ? 5.686 12.116 22.999 1.00 95.50 155 ILE A CA 1
ATOM 1237 C C . ILE A 1 155 ? 7.138 11.704 23.211 1.00 95.50 155 ILE A C 1
ATOM 1239 O O . ILE A 1 155 ? 8.044 12.536 23.216 1.00 95.50 155 ILE A O 1
ATOM 1243 N N . THR A 1 156 ? 7.363 10.404 23.370 1.00 94.50 156 THR A N 1
ATOM 1244 C CA . THR A 1 156 ? 8.708 9.829 23.488 1.00 94.50 156 THR A CA 1
ATOM 1245 C C . THR A 1 156 ? 9.203 9.273 22.152 1.00 94.50 156 THR A C 1
ATOM 1247 O O . THR A 1 156 ? 8.422 8.966 21.248 1.00 94.50 156 THR A O 1
ATOM 1250 N N . ILE A 1 157 ? 10.520 9.083 22.028 1.00 95.00 157 ILE A N 1
ATOM 1251 C CA . ILE A 1 157 ? 11.097 8.430 20.846 1.00 95.00 157 ILE A CA 1
ATOM 1252 C C . ILE A 1 157 ? 10.614 6.980 20.688 1.00 95.00 157 ILE A C 1
ATOM 1254 O O . ILE A 1 157 ? 10.454 6.515 19.564 1.00 95.00 157 ILE A O 1
ATOM 1258 N N . ASP A 1 158 ? 10.318 6.273 21.781 1.00 93.88 158 ASP A N 1
ATOM 1259 C CA . ASP A 1 158 ? 9.837 4.887 21.725 1.00 93.88 158 ASP A CA 1
ATOM 1260 C C . ASP A 1 158 ? 8.392 4.796 21.215 1.00 93.88 158 ASP A C 1
ATOM 1262 O O . ASP A 1 158 ? 8.045 3.876 20.474 1.00 93.88 158 ASP A O 1
ATOM 1266 N N . GLU A 1 159 ? 7.560 5.794 21.509 1.00 95.31 159 GLU A N 1
ATOM 1267 C CA . GLU A 1 159 ? 6.223 5.920 20.917 1.00 95.31 159 GLU A CA 1
ATOM 1268 C C . GLU A 1 159 ? 6.302 6.201 19.419 1.00 95.31 159 GLU A C 1
ATOM 1270 O O . GLU A 1 159 ? 5.575 5.597 18.630 1.00 95.31 159 GLU A O 1
ATOM 1275 N N . ALA A 1 160 ? 7.236 7.058 19.008 1.00 96.19 160 ALA A N 1
ATOM 1276 C CA . ALA A 1 160 ? 7.505 7.305 17.600 1.00 96.19 160 ALA A CA 1
ATOM 1277 C C . ALA A 1 160 ? 8.055 6.059 16.880 1.00 96.19 160 ALA A C 1
ATOM 1279 O O . ALA A 1 160 ? 7.635 5.756 15.761 1.00 96.19 160 ALA A O 1
ATOM 1280 N N . ARG A 1 161 ? 8.934 5.280 17.523 1.00 95.50 161 ARG A N 1
ATOM 1281 C CA . ARG A 1 161 ? 9.384 3.968 17.027 1.00 95.50 161 ARG A CA 1
ATOM 1282 C C . ARG A 1 161 ? 8.221 2.994 16.885 1.00 95.50 161 ARG A C 1
ATOM 1284 O O . ARG A 1 161 ? 8.154 2.286 15.881 1.00 95.50 161 ARG A O 1
ATOM 1291 N N . LEU A 1 162 ? 7.280 2.983 17.830 1.00 93.56 162 LEU A N 1
ATOM 1292 C CA . LEU A 1 162 ? 6.074 2.165 17.728 1.00 93.56 162 LEU A CA 1
ATOM 1293 C C . LEU A 1 162 ? 5.202 2.599 16.543 1.00 93.56 162 LEU A C 1
ATOM 1295 O O . LEU A 1 162 ? 4.771 1.736 15.782 1.00 93.56 162 LEU A O 1
ATOM 1299 N N . VAL A 1 163 ? 4.998 3.903 16.323 1.00 93.69 163 VAL A N 1
ATOM 1300 C CA . VAL A 1 163 ? 4.303 4.415 15.124 1.00 93.69 163 VAL A CA 1
ATOM 1301 C C . VAL A 1 163 ? 4.975 3.902 13.849 1.00 93.69 163 VAL A C 1
ATOM 1303 O O . VAL A 1 163 ? 4.298 3.365 12.970 1.00 93.69 163 VAL A O 1
ATOM 1306 N N . VAL A 1 164 ? 6.307 3.989 13.758 1.00 91.94 164 VAL A N 1
ATOM 1307 C CA . VAL A 1 164 ? 7.054 3.449 12.613 1.00 91.94 164 VAL A CA 1
ATOM 1308 C C . VAL A 1 164 ? 6.837 1.939 12.490 1.00 91.94 164 VAL A C 1
ATOM 1310 O O . VAL A 1 164 ? 6.436 1.482 11.428 1.00 91.94 164 VAL A O 1
ATOM 1313 N N . ALA A 1 165 ? 7.001 1.155 13.556 1.00 90.31 165 ALA A N 1
ATOM 1314 C CA . ALA A 1 165 ? 6.754 -0.288 13.525 1.00 90.31 165 ALA A CA 1
ATOM 1315 C C . ALA A 1 165 ? 5.343 -0.632 13.021 1.00 90.31 165 ALA A C 1
ATOM 1317 O O . ALA A 1 165 ? 5.185 -1.500 12.159 1.00 90.31 165 ALA A O 1
ATOM 1318 N N . ARG A 1 166 ? 4.321 0.094 13.484 1.00 89.19 166 ARG A N 1
ATOM 1319 C CA . ARG A 1 166 ? 2.923 -0.112 13.088 1.00 89.19 166 ARG A CA 1
ATOM 1320 C C . ARG A 1 166 ? 2.629 0.281 11.645 1.00 89.19 166 ARG A C 1
ATOM 1322 O O . ARG A 1 166 ? 1.917 -0.460 10.973 1.00 89.19 166 ARG A O 1
ATOM 1329 N N . ARG A 1 167 ? 3.234 1.352 11.115 1.00 85.88 167 ARG A N 1
ATOM 1330 C CA . ARG A 1 167 ? 3.161 1.680 9.674 1.00 85.88 167 ARG A CA 1
ATOM 1331 C C . ARG A 1 167 ? 3.705 0.546 8.797 1.00 85.88 167 ARG A C 1
ATOM 1333 O O . ARG A 1 167 ? 3.208 0.315 7.700 1.00 85.88 167 ARG A O 1
ATOM 1340 N N . TYR A 1 168 ? 4.688 -0.194 9.308 1.00 82.44 168 TYR A N 1
ATOM 1341 C CA . TYR A 1 168 ? 5.245 -1.399 8.682 1.00 82.44 168 TYR A CA 1
ATOM 1342 C C . TYR A 1 168 ? 4.535 -2.686 9.136 1.00 82.44 168 TYR A C 1
ATOM 1344 O O . TYR A 1 168 ? 4.978 -3.792 8.820 1.00 82.44 168 TYR A O 1
ATOM 1352 N N . ARG A 1 169 ? 3.412 -2.559 9.856 1.00 85.31 169 ARG A N 1
ATOM 1353 C CA . ARG A 1 169 ? 2.531 -3.649 10.306 1.00 85.31 169 ARG A CA 1
ATOM 1354 C C . ARG A 1 169 ? 3.248 -4.670 11.184 1.00 85.31 169 ARG A C 1
ATOM 1356 O O . ARG A 1 169 ? 3.004 -5.874 11.094 1.00 85.31 169 ARG A O 1
ATOM 1363 N N . ARG A 1 170 ? 4.183 -4.181 11.996 1.00 87.44 170 ARG A N 1
ATOM 1364 C CA . ARG A 1 170 ? 4.939 -4.960 12.977 1.00 87.44 170 ARG A CA 1
ATOM 1365 C C . ARG A 1 170 ? 4.383 -4.744 14.374 1.00 87.44 170 ARG A C 1
ATOM 1367 O O . ARG A 1 170 ? 3.871 -3.670 14.710 1.00 87.44 170 ARG A O 1
ATOM 1374 N N . ALA A 1 171 ? 4.458 -5.800 15.177 1.00 89.12 171 ALA A N 1
ATOM 1375 C CA . ALA A 1 171 ? 3.967 -5.831 16.541 1.00 89.12 171 ALA A CA 1
ATOM 1376 C C . ALA A 1 171 ? 4.797 -4.923 17.468 1.00 89.12 171 ALA A C 1
ATOM 1378 O O . ALA A 1 171 ? 4.254 -4.356 18.419 1.00 89.12 171 ALA A O 1
ATOM 1379 N N . SER A 1 172 ? 6.080 -4.747 17.160 1.00 90.50 172 SER A N 1
ATOM 1380 C CA . SER A 1 172 ? 6.987 -3.890 17.914 1.00 90.50 172 SER A CA 1
ATOM 1381 C C . SER A 1 172 ? 8.162 -3.408 17.060 1.00 90.50 172 SER A C 1
ATOM 1383 O O . SER A 1 172 ? 8.351 -3.839 15.916 1.00 90.50 172 SER A O 1
ATOM 1385 N N . TRP A 1 173 ? 8.965 -2.514 17.637 1.00 91.25 173 TRP A N 1
ATOM 1386 C CA . TRP A 1 173 ? 10.216 -2.056 17.042 1.00 91.25 173 TRP A CA 1
ATOM 1387 C C . TRP A 1 173 ? 11.218 -3.202 16.862 1.00 91.25 173 TRP A C 1
ATOM 1389 O O . TRP A 1 173 ? 11.805 -3.346 15.795 1.00 91.25 173 TRP A O 1
ATOM 1399 N N . GLU A 1 174 ? 11.358 -4.074 17.861 1.00 91.06 174 GLU A N 1
ATOM 1400 C CA . GLU A 1 174 ? 12.270 -5.222 17.816 1.00 91.06 174 GLU A CA 1
ATOM 1401 C C . GLU A 1 174 ? 11.888 -6.193 16.696 1.00 91.06 174 GLU A C 1
ATOM 1403 O O . GLU A 1 174 ? 12.765 -6.676 15.981 1.00 91.06 174 GLU A O 1
ATOM 1408 N N . GLU A 1 175 ? 10.586 -6.438 16.489 1.00 87.50 175 GLU A N 1
ATOM 1409 C CA . GLU A 1 175 ? 10.130 -7.251 15.359 1.00 87.50 175 GLU A CA 1
ATOM 1410 C C . GLU A 1 175 ? 10.473 -6.579 14.022 1.00 87.50 175 GLU A C 1
ATOM 1412 O O . GLU A 1 175 ? 10.940 -7.254 13.104 1.00 87.50 175 GLU A O 1
ATOM 1417 N N . LEU A 1 176 ? 10.286 -5.258 13.896 1.00 87.44 176 LEU A N 1
ATOM 1418 C CA . LEU A 1 176 ? 10.656 -4.527 12.680 1.00 87.44 176 LEU A CA 1
ATOM 1419 C C . LEU A 1 176 ? 12.147 -4.674 12.362 1.00 87.44 176 LEU A C 1
ATOM 1421 O O . LEU A 1 176 ? 12.490 -4.988 11.221 1.00 87.44 176 LEU A O 1
ATOM 1425 N N . ILE A 1 177 ? 13.022 -4.490 13.352 1.00 87.25 177 ILE A N 1
ATOM 1426 C CA . ILE A 1 177 ? 14.470 -4.603 13.152 1.00 87.25 177 ILE A CA 1
ATOM 1427 C C . ILE A 1 177 ? 14.866 -6.040 12.816 1.00 87.25 177 ILE A C 1
ATOM 1429 O O . ILE A 1 177 ? 15.534 -6.259 11.808 1.00 87.25 177 ILE A O 1
ATOM 1433 N N . ALA A 1 178 ? 14.382 -7.029 13.573 1.00 83.75 178 ALA A N 1
ATOM 1434 C CA . ALA A 1 178 ? 14.679 -8.436 13.309 1.00 83.75 178 ALA A CA 1
ATOM 1435 C C . ALA A 1 178 ? 14.268 -8.858 11.886 1.00 83.75 178 ALA A C 1
ATOM 1437 O O . ALA A 1 178 ? 15.010 -9.572 11.208 1.00 83.75 178 ALA A O 1
ATOM 1438 N N . ARG A 1 179 ? 13.116 -8.368 11.406 1.00 78.69 179 ARG A N 1
ATOM 1439 C CA . ARG A 1 179 ? 12.632 -8.605 10.037 1.00 78.69 179 ARG A CA 1
ATOM 1440 C C . ARG A 1 179 ? 13.446 -7.869 8.983 1.00 78.69 179 ARG A C 1
ATOM 1442 O O . ARG A 1 179 ? 13.733 -8.448 7.940 1.00 78.69 179 ARG A O 1
ATOM 1449 N N . GLY A 1 180 ? 13.835 -6.624 9.247 1.00 77.69 180 GLY A N 1
ATOM 1450 C CA . GLY A 1 180 ? 14.741 -5.883 8.373 1.00 77.69 180 GLY A CA 1
ATOM 1451 C C . GLY A 1 180 ? 16.081 -6.596 8.212 1.00 77.69 180 GLY A C 1
ATOM 1452 O O . GLY A 1 180 ? 16.602 -6.687 7.105 1.00 77.69 180 GLY A O 1
ATOM 1453 N N . ASP A 1 181 ? 16.623 -7.153 9.292 1.00 76.75 181 ASP A N 1
ATOM 1454 C CA . ASP A 1 181 ? 17.876 -7.906 9.258 1.00 76.75 181 ASP A CA 1
ATOM 1455 C C . ASP A 1 181 ? 17.726 -9.242 8.519 1.00 76.75 181 ASP A C 1
ATOM 1457 O O . ASP A 1 181 ? 18.623 -9.642 7.783 1.00 76.75 181 ASP A O 1
ATOM 1461 N N . GLU A 1 182 ? 16.600 -9.941 8.689 1.00 74.50 182 GLU A N 1
ATOM 1462 C CA . GLU A 1 182 ? 16.283 -11.157 7.929 1.00 74.50 182 GLU A CA 1
ATOM 1463 C C . GLU A 1 182 ? 16.174 -10.870 6.423 1.00 74.50 182 GLU A C 1
ATOM 1465 O O . GLU A 1 182 ? 16.779 -11.589 5.626 1.00 74.50 182 GLU A O 1
ATOM 1470 N N . SER A 1 183 ? 15.474 -9.792 6.042 1.00 69.88 183 SER A N 1
ATOM 1471 C CA . SER A 1 183 ? 15.358 -9.325 4.651 1.00 69.88 183 SER A CA 1
ATOM 1472 C C . SER A 1 183 ? 16.730 -8.997 4.066 1.00 69.88 183 SER A C 1
ATOM 1474 O O . SER A 1 183 ? 17.083 -9.498 3.000 1.00 69.88 183 SER A O 1
ATOM 1476 N N . ARG A 1 184 ? 17.561 -8.248 4.807 1.00 69.00 184 ARG A N 1
ATOM 1477 C CA . ARG A 1 184 ? 18.931 -7.938 4.382 1.00 69.00 184 ARG A CA 1
ATOM 1478 C C . ARG A 1 184 ? 19.781 -9.187 4.243 1.00 69.00 184 ARG A C 1
ATOM 1480 O O . ARG A 1 184 ? 20.298 -9.404 3.167 1.00 69.00 184 ARG A O 1
ATOM 1487 N N . ARG A 1 185 ? 19.813 -10.103 5.217 1.00 67.75 185 ARG A N 1
ATOM 1488 C CA . ARG A 1 185 ? 20.535 -11.384 5.063 1.00 67.75 185 ARG A CA 1
ATOM 1489 C C . ARG A 1 185 ? 20.046 -12.188 3.860 1.00 67.75 185 ARG A C 1
ATOM 1491 O O . ARG A 1 185 ? 20.851 -12.805 3.167 1.00 67.75 185 ARG A O 1
ATOM 1498 N N . ARG A 1 186 ? 18.734 -12.193 3.590 1.00 64.62 186 ARG A N 1
ATOM 1499 C CA . ARG A 1 186 ? 18.169 -12.816 2.386 1.00 64.62 186 ARG A CA 1
ATOM 1500 C C . ARG A 1 186 ? 18.701 -12.152 1.120 1.00 64.62 186 ARG A C 1
ATOM 1502 O O . ARG A 1 186 ? 18.984 -12.920 0.202 1.00 64.62 186 ARG A O 1
ATOM 1509 N N . ASN A 1 187 ? 18.850 -10.821 1.108 1.00 60.66 187 ASN A N 1
ATOM 1510 C CA . ASN A 1 187 ? 19.372 -9.953 0.035 1.00 60.66 187 ASN A CA 1
ATOM 1511 C C . ASN A 1 187 ? 20.918 -9.858 -0.040 1.00 60.66 187 ASN A C 1
ATOM 1513 O O . ASN A 1 187 ? 21.449 -9.615 -1.126 1.00 60.66 187 ASN A O 1
ATOM 1517 N N . ASP A 1 188 ? 21.629 -10.262 1.013 1.00 57.62 188 ASP A N 1
ATOM 1518 C CA . ASP A 1 188 ? 23.096 -10.302 1.112 1.00 57.62 188 ASP A CA 1
ATOM 1519 C C . ASP A 1 188 ? 23.678 -11.689 0.795 1.00 57.62 188 ASP A C 1
ATOM 1521 O O . ASP A 1 188 ? 24.882 -11.822 0.585 1.00 57.62 188 ASP A O 1
ATOM 1525 N N . LYS A 1 189 ? 22.853 -12.752 0.726 1.00 55.84 189 LYS A N 1
ATOM 1526 C CA . LYS A 1 189 ? 23.303 -14.026 0.131 1.00 55.84 189 LYS A CA 1
ATOM 1527 C C . LYS A 1 189 ? 23.912 -13.738 -1.242 1.00 55.84 189 LYS A C 1
ATOM 1529 O O . LYS A 1 189 ? 23.293 -13.050 -2.049 1.00 55.84 189 LYS A O 1
ATOM 1534 N N . ASN A 1 190 ? 25.105 -14.270 -1.48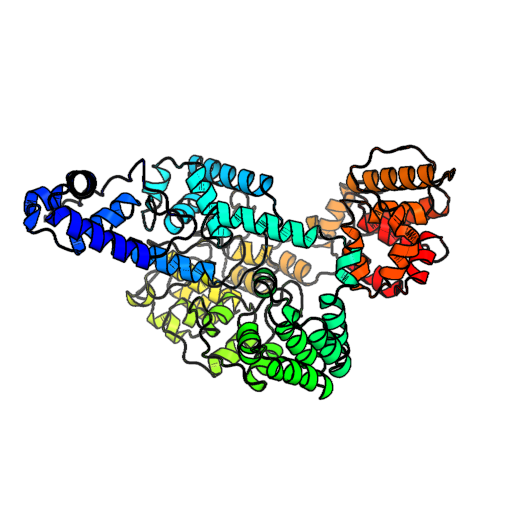7 1.00 56.53 190 ASN A N 1
ATOM 1535 C CA . ASN A 1 190 ? 25.831 -14.074 -2.731 1.00 56.53 190 ASN A CA 1
ATOM 1536 C C . ASN A 1 190 ? 24.877 -14.233 -3.928 1.00 56.53 190 ASN A C 1
ATOM 1538 O O . ASN A 1 190 ? 24.215 -15.267 -4.045 1.00 56.53 190 ASN A O 1
ATOM 1542 N N . VAL A 1 191 ? 24.775 -13.206 -4.782 1.00 57.94 191 VAL A N 1
ATOM 1543 C CA . VAL A 1 191 ? 23.909 -13.211 -5.977 1.00 57.94 191 VAL A CA 1
ATOM 1544 C C . VAL A 1 191 ? 24.157 -14.471 -6.811 1.00 57.94 191 VAL A C 1
ATOM 1546 O O . VAL A 1 191 ? 23.223 -15.041 -7.368 1.00 57.94 191 VAL A O 1
ATOM 1549 N N . TRP A 1 192 ? 25.395 -14.970 -6.797 1.00 58.88 192 TRP A N 1
ATOM 1550 C CA . TRP A 1 192 ? 25.781 -16.221 -7.433 1.00 58.88 192 TRP A CA 1
ATOM 1551 C C . TRP A 1 192 ? 25.122 -17.475 -6.842 1.00 58.88 192 TRP A C 1
ATOM 1553 O O . TRP A 1 192 ? 24.789 -18.388 -7.589 1.00 58.88 192 TRP A O 1
ATOM 1563 N N . ASP A 1 193 ? 24.934 -17.535 -5.523 1.00 54.59 193 ASP A N 1
ATOM 1564 C CA . ASP A 1 193 ? 24.404 -18.716 -4.829 1.00 54.59 193 ASP A CA 1
ATOM 1565 C C . ASP A 1 193 ? 22.860 -18.723 -4.797 1.00 54.59 193 ASP A C 1
ATOM 1567 O O . ASP A 1 193 ? 22.247 -19.768 -4.569 1.00 54.59 193 ASP A O 1
ATOM 1571 N N . ARG A 1 194 ? 22.207 -17.575 -5.054 1.00 59.91 194 ARG A N 1
ATOM 1572 C CA . ARG A 1 194 ? 20.739 -17.480 -5.182 1.00 59.91 194 ARG A CA 1
ATOM 1573 C C . ARG A 1 194 ? 20.189 -18.258 -6.377 1.00 59.91 194 ARG A C 1
ATOM 1575 O O . ARG A 1 194 ? 19.138 -18.878 -6.244 1.00 59.91 194 ARG A O 1
ATOM 1582 N N . GLU A 1 195 ? 20.886 -18.230 -7.510 1.00 56.09 195 GLU A N 1
ATOM 1583 C CA . GLU A 1 195 ? 20.372 -18.711 -8.804 1.00 56.09 195 GLU A CA 1
ATOM 1584 C C . GLU A 1 195 ? 20.676 -20.183 -9.094 1.00 56.09 195 GLU A C 1
ATOM 1586 O O . GLU A 1 195 ? 19.913 -20.852 -9.784 1.00 56.09 195 GLU A O 1
ATOM 1591 N N . SER A 1 196 ? 21.762 -20.729 -8.543 1.00 63.78 196 SER A N 1
ATOM 1592 C CA . SER A 1 196 ? 22.067 -22.163 -8.653 1.00 63.78 196 SER A CA 1
ATOM 1593 C C . SER A 1 196 ? 21.411 -23.000 -7.553 1.00 63.78 196 SER A C 1
ATOM 1595 O O . SER A 1 196 ? 21.567 -24.220 -7.529 1.00 63.78 196 SER A O 1
ATOM 1597 N N . GLY A 1 197 ? 20.724 -22.354 -6.607 1.00 76.31 197 GLY A N 1
ATOM 1598 C CA . GLY A 1 197 ? 20.103 -23.019 -5.472 1.00 76.31 197 GLY A CA 1
ATOM 1599 C C . GLY A 1 197 ? 18.853 -23.824 -5.860 1.00 76.31 197 GLY A C 1
ATOM 1600 O O . GLY A 1 197 ? 18.166 -23.478 -6.826 1.00 76.31 197 GLY A O 1
ATOM 1601 N N . PRO A 1 198 ? 18.470 -24.834 -5.058 1.00 85.44 198 PRO A N 1
ATOM 1602 C CA . PRO A 1 198 ? 17.302 -25.683 -5.321 1.00 85.44 198 PRO A CA 1
ATOM 1603 C C . PRO A 1 198 ? 16.000 -24.910 -5.569 1.00 85.44 198 PRO A C 1
ATOM 1605 O O . PRO A 1 198 ? 15.181 -25.276 -6.409 1.00 85.44 198 PRO A O 1
ATOM 1608 N N . ARG A 1 199 ? 15.814 -23.785 -4.867 1.00 84.69 199 ARG A N 1
ATOM 1609 C CA . ARG A 1 199 ? 14.626 -22.931 -4.996 1.00 84.69 199 ARG A CA 1
ATOM 1610 C C . ARG A 1 199 ? 14.511 -22.267 -6.370 1.00 84.69 199 ARG A C 1
ATOM 1612 O O . ARG A 1 199 ? 13.390 -22.132 -6.868 1.00 84.69 199 ARG A O 1
ATOM 1619 N N . ALA A 1 200 ? 15.633 -21.825 -6.938 1.00 79.62 200 ALA A N 1
ATOM 1620 C CA . ALA A 1 200 ? 15.684 -21.192 -8.252 1.00 79.62 200 ALA A CA 1
ATOM 1621 C C . ALA A 1 200 ? 15.468 -22.232 -9.356 1.00 79.62 200 ALA A C 1
ATOM 1623 O O . ALA A 1 200 ? 14.629 -22.018 -10.228 1.00 79.62 200 ALA A O 1
ATOM 1624 N N . GLN A 1 201 ? 16.102 -23.404 -9.237 1.00 85.62 201 GLN A N 1
ATOM 1625 C CA . GLN A 1 201 ? 15.866 -24.549 -10.124 1.00 85.62 201 GLN A CA 1
ATOM 1626 C C . GLN A 1 201 ? 14.388 -24.971 -10.130 1.00 85.62 201 GLN A C 1
ATOM 1628 O O . GLN A 1 201 ? 13.796 -25.136 -11.194 1.00 85.62 201 GLN A O 1
ATOM 1633 N N . ALA A 1 202 ? 13.751 -25.060 -8.955 1.00 91.62 202 ALA A N 1
ATOM 1634 C CA . ALA A 1 202 ? 12.318 -25.339 -8.857 1.00 91.62 202 ALA A CA 1
ATOM 1635 C C . ALA A 1 202 ? 11.471 -24.255 -9.549 1.00 91.62 202 ALA A C 1
ATOM 1637 O O . ALA A 1 202 ? 10.500 -24.561 -10.236 1.00 91.62 202 ALA A O 1
ATOM 1638 N N . GLY A 1 203 ? 11.852 -22.981 -9.405 1.00 88.50 203 GLY A N 1
ATOM 1639 C CA . GLY A 1 203 ? 11.205 -21.867 -10.099 1.00 88.50 203 GLY A CA 1
ATOM 1640 C C . GLY A 1 203 ? 11.315 -21.954 -11.624 1.00 88.50 203 GLY A C 1
ATOM 1641 O O . GLY A 1 203 ? 10.330 -21.705 -12.316 1.00 88.50 203 GLY A O 1
ATOM 1642 N N . GLN A 1 204 ? 12.479 -22.350 -12.143 1.00 86.00 204 GLN A N 1
ATOM 1643 C CA . GLN A 1 204 ? 12.700 -22.569 -13.575 1.00 86.00 204 GLN A CA 1
ATOM 1644 C C . GLN A 1 204 ? 11.875 -23.749 -14.101 1.00 86.00 204 GLN A C 1
ATOM 1646 O O . GLN A 1 204 ? 11.202 -23.603 -15.118 1.00 86.00 204 GLN A O 1
ATOM 1651 N N . ALA A 1 205 ? 11.845 -24.874 -13.378 1.00 91.81 205 ALA A N 1
ATOM 1652 C CA . ALA A 1 205 ? 11.019 -26.028 -13.738 1.00 91.81 205 ALA A CA 1
ATOM 1653 C C . ALA A 1 205 ? 9.526 -25.660 -13.812 1.00 91.81 205 ALA A C 1
ATOM 1655 O O . ALA A 1 205 ? 8.840 -26.036 -14.760 1.00 91.81 205 ALA A O 1
ATOM 1656 N N . ILE A 1 206 ? 9.033 -24.843 -12.869 1.00 93.12 206 ILE A N 1
ATOM 1657 C CA . ILE A 1 206 ? 7.666 -24.300 -12.910 1.00 93.12 206 ILE A CA 1
ATOM 1658 C C . ILE A 1 206 ? 7.434 -23.468 -14.178 1.00 93.12 206 ILE A C 1
ATOM 1660 O O . ILE A 1 206 ? 6.433 -23.674 -14.857 1.00 93.12 206 ILE A O 1
ATOM 1664 N N . GLN A 1 207 ? 8.338 -22.542 -14.513 1.00 87.44 207 GLN A N 1
ATOM 1665 C CA . GLN A 1 207 ? 8.200 -21.687 -15.702 1.00 87.44 207 GLN A CA 1
ATOM 1666 C C . GLN A 1 207 ? 8.245 -22.476 -17.016 1.00 87.44 207 GLN A C 1
ATOM 1668 O O . GLN A 1 207 ? 7.604 -22.087 -17.987 1.00 87.44 207 GLN A O 1
ATOM 1673 N N . GLN A 1 208 ? 8.997 -23.575 -17.047 1.00 89.00 208 GLN A N 1
ATOM 1674 C CA . GLN A 1 208 ? 9.093 -24.484 -18.191 1.00 89.00 208 GLN A CA 1
ATOM 1675 C C . GLN A 1 208 ? 7.950 -25.512 -18.230 1.00 89.00 208 GLN A C 1
ATOM 1677 O O . GLN A 1 208 ? 7.870 -26.296 -19.171 1.00 89.00 208 GLN A O 1
ATOM 1682 N N . HIS A 1 209 ? 7.066 -25.503 -17.225 1.00 94.12 209 HIS A N 1
ATOM 1683 C CA . HIS A 1 209 ? 5.998 -26.483 -17.017 1.00 94.12 209 HIS A CA 1
ATOM 1684 C C . HIS A 1 209 ? 6.504 -27.936 -16.888 1.00 94.12 209 HIS A C 1
ATOM 1686 O O . HIS A 1 209 ? 5.779 -28.887 -17.184 1.00 94.12 209 HIS A O 1
ATOM 1692 N N . ASP A 1 210 ? 7.742 -28.123 -16.419 1.00 94.50 210 ASP A N 1
ATOM 1693 C CA . ASP A 1 210 ? 8.373 -29.433 -16.249 1.00 94.50 210 ASP A CA 1
ATOM 1694 C C . ASP A 1 210 ? 8.082 -30.006 -14.852 1.00 94.50 210 ASP A C 1
ATOM 1696 O O . ASP A 1 210 ? 8.824 -29.819 -13.880 1.00 94.50 210 ASP A O 1
ATOM 1700 N N . ALA A 1 211 ? 6.965 -30.727 -14.751 1.00 95.75 211 ALA A N 1
ATOM 1701 C CA . ALA A 1 211 ? 6.561 -31.388 -13.514 1.00 95.75 211 ALA A CA 1
ATOM 1702 C C . ALA A 1 211 ? 7.539 -32.499 -13.077 1.00 95.75 211 ALA A C 1
ATOM 1704 O O . ALA A 1 211 ? 7.661 -32.760 -11.880 1.00 95.75 211 ALA A O 1
ATOM 1705 N N . ALA A 1 212 ? 8.248 -33.149 -14.008 1.00 96.31 212 ALA A N 1
ATOM 1706 C CA . ALA A 1 212 ? 9.175 -34.230 -13.678 1.00 96.31 212 ALA A CA 1
ATOM 1707 C C . ALA A 1 212 ? 10.454 -33.679 -13.036 1.00 96.31 212 ALA A C 1
ATOM 1709 O O . ALA A 1 212 ? 10.858 -34.153 -11.970 1.00 96.31 212 ALA A O 1
ATOM 1710 N N . ALA A 1 213 ? 11.038 -32.631 -13.627 1.00 95.69 213 ALA A N 1
ATOM 1711 C CA . ALA A 1 213 ? 12.174 -31.926 -13.043 1.00 95.69 213 ALA A CA 1
ATOM 1712 C C . ALA A 1 213 ? 11.814 -31.324 -11.680 1.00 95.69 213 ALA A C 1
ATOM 1714 O O . ALA A 1 213 ? 12.563 -31.491 -10.717 1.00 95.69 213 ALA A O 1
ATOM 1715 N N . LEU A 1 214 ? 10.636 -30.694 -11.561 1.00 97.12 214 LEU A N 1
ATOM 1716 C CA . LEU A 1 214 ? 10.171 -30.170 -10.277 1.00 97.12 214 LEU A CA 1
ATOM 1717 C C . LEU A 1 214 ? 10.029 -31.283 -9.230 1.00 97.12 214 LEU A C 1
ATOM 1719 O O . LEU A 1 214 ? 10.491 -31.110 -8.106 1.00 97.12 214 LEU A O 1
ATOM 1723 N N . SER A 1 215 ? 9.438 -32.428 -9.586 1.00 97.50 215 SER A N 1
ATOM 1724 C CA . SER A 1 215 ? 9.304 -33.573 -8.677 1.00 97.50 215 SER A CA 1
ATOM 1725 C C . SER A 1 215 ? 10.664 -34.036 -8.153 1.00 97.50 215 SER A C 1
ATOM 1727 O O . SER A 1 215 ? 10.822 -34.183 -6.945 1.00 97.50 215 SER A O 1
ATOM 1729 N N . ALA A 1 216 ? 11.654 -34.201 -9.037 1.00 97.25 216 ALA A N 1
ATOM 1730 C CA . ALA A 1 216 ? 12.998 -34.630 -8.651 1.00 97.25 216 ALA A CA 1
ATOM 1731 C C . ALA A 1 216 ? 13.678 -33.635 -7.692 1.00 97.25 216 ALA A C 1
ATOM 1733 O O . ALA A 1 216 ? 14.316 -34.042 -6.722 1.00 97.25 216 ALA A O 1
ATOM 1734 N N . ILE A 1 217 ? 13.502 -32.329 -7.923 1.00 96.31 217 ILE A N 1
ATOM 1735 C CA . ILE A 1 217 ? 14.024 -31.284 -7.032 1.00 96.31 217 ILE A CA 1
ATOM 1736 C C . ILE A 1 217 ? 13.334 -31.347 -5.663 1.00 96.31 217 ILE A C 1
ATOM 1738 O O . ILE A 1 217 ? 14.005 -31.261 -4.640 1.00 96.31 217 ILE A O 1
ATOM 1742 N N . LEU A 1 218 ? 12.011 -31.524 -5.622 1.00 96.38 218 LEU A N 1
ATOM 1743 C CA . LEU A 1 218 ? 11.257 -31.614 -4.366 1.00 96.38 218 LEU A CA 1
ATOM 1744 C C . LEU A 1 218 ? 11.581 -32.882 -3.566 1.00 96.38 218 LEU A C 1
ATOM 1746 O O . LEU A 1 218 ? 11.519 -32.849 -2.340 1.00 96.38 218 LEU A O 1
ATOM 1750 N N . ASP A 1 219 ? 11.938 -33.979 -4.236 1.00 96.25 219 ASP A N 1
ATOM 1751 C CA . ASP A 1 219 ? 12.400 -35.207 -3.579 1.00 96.25 219 ASP A CA 1
ATOM 1752 C C . ASP A 1 219 ? 13.779 -35.018 -2.932 1.00 96.25 219 ASP A C 1
ATOM 1754 O O . ASP A 1 219 ? 14.025 -35.521 -1.836 1.00 96.25 219 ASP A O 1
ATOM 1758 N N . ALA A 1 220 ? 14.665 -34.258 -3.583 1.00 96.25 220 ALA A N 1
ATOM 1759 C CA . ALA A 1 220 ? 15.982 -33.926 -3.047 1.00 96.25 220 ALA A CA 1
ATOM 1760 C C . ALA A 1 220 ? 15.937 -32.844 -1.949 1.00 96.25 220 ALA A C 1
ATOM 1762 O O . ALA A 1 220 ? 16.773 -32.864 -1.047 1.00 96.25 220 ALA A O 1
ATOM 1763 N N . TYR A 1 221 ? 14.971 -31.920 -2.021 1.00 94.12 221 TYR A N 1
ATOM 1764 C CA . TYR A 1 221 ? 14.862 -30.738 -1.156 1.00 94.12 221 TYR A CA 1
ATOM 1765 C C . TYR A 1 221 ? 13.419 -30.530 -0.652 1.00 94.12 221 TYR A C 1
ATOM 1767 O O . TYR A 1 221 ? 12.740 -29.572 -1.054 1.00 94.12 221 TYR A O 1
ATOM 1775 N N . PRO A 1 222 ? 12.906 -31.417 0.223 1.00 93.75 222 PRO A N 1
ATOM 1776 C CA . PRO A 1 222 ? 11.521 -31.368 0.696 1.00 93.75 222 PRO A CA 1
ATOM 1777 C C . PRO A 1 222 ? 11.186 -30.096 1.491 1.00 93.75 222 PRO A C 1
ATOM 1779 O O . PRO A 1 222 ? 10.024 -29.690 1.552 1.00 93.75 222 PRO A O 1
ATOM 1782 N N . GLU A 1 223 ? 12.179 -29.411 2.062 1.00 90.88 223 GLU A N 1
ATOM 1783 C CA . GLU A 1 223 ? 12.009 -28.134 2.757 1.00 90.88 223 GLU A CA 1
ATOM 1784 C C . GLU A 1 223 ? 11.443 -27.022 1.858 1.00 90.88 223 GLU A C 1
ATOM 1786 O O . GLU A 1 223 ? 10.811 -26.095 2.365 1.00 90.88 223 GLU A O 1
ATOM 1791 N N . LEU A 1 224 ? 11.583 -27.130 0.528 1.00 90.06 224 LEU A N 1
ATOM 1792 C CA . LEU A 1 224 ? 11.019 -26.171 -0.430 1.00 90.06 224 LEU A CA 1
ATOM 1793 C C . LEU A 1 224 ? 9.483 -26.132 -0.417 1.00 90.06 224 LEU A C 1
ATOM 1795 O O . LEU A 1 224 ? 8.894 -25.129 -0.829 1.00 90.06 224 LEU A O 1
ATOM 1799 N N . LEU A 1 225 ? 8.831 -27.193 0.071 1.00 92.44 225 LEU A N 1
ATOM 1800 C CA . LEU A 1 225 ? 7.375 -27.258 0.244 1.00 92.44 225 LEU A CA 1
ATOM 1801 C C . LEU A 1 225 ? 6.886 -26.407 1.424 1.00 92.44 225 LEU A C 1
ATOM 1803 O O . LEU A 1 225 ? 5.703 -26.078 1.499 1.00 92.44 225 LEU A O 1
ATOM 1807 N N . THR A 1 226 ? 7.785 -26.026 2.337 1.00 89.38 226 THR A N 1
ATOM 1808 C CA . THR A 1 226 ? 7.468 -25.198 3.503 1.00 89.38 226 THR A CA 1
ATOM 1809 C C . THR A 1 226 ? 8.031 -23.792 3.299 1.00 89.38 226 THR A C 1
ATOM 1811 O O . THR A 1 226 ? 9.168 -23.518 3.685 1.00 89.38 226 THR A O 1
ATOM 1814 N N . PRO A 1 227 ? 7.262 -22.865 2.698 1.00 83.31 227 PRO A N 1
ATOM 1815 C CA . PRO A 1 227 ? 7.747 -21.512 2.471 1.00 83.31 227 PRO A CA 1
ATOM 1816 C C . PRO A 1 227 ? 8.025 -20.813 3.804 1.00 83.31 227 PRO A C 1
ATOM 1818 O O . PRO A 1 227 ? 7.235 -20.915 4.752 1.00 83.31 227 PRO A O 1
ATOM 1821 N N . SER A 1 228 ? 9.126 -20.061 3.857 1.00 78.19 228 SER A N 1
ATOM 1822 C CA . SER A 1 228 ? 9.428 -19.212 5.008 1.00 78.19 228 SER A CA 1
ATOM 1823 C C . SER A 1 228 ? 8.341 -18.147 5.195 1.00 78.19 228 SER A C 1
ATOM 1825 O O . SER A 1 228 ? 7.583 -17.834 4.272 1.00 78.19 228 SER A O 1
ATOM 1827 N N . VAL A 1 229 ? 8.275 -17.536 6.383 1.00 74.69 229 VAL A N 1
ATOM 1828 C CA . VAL A 1 229 ? 7.376 -16.389 6.611 1.00 74.69 229 VAL A CA 1
ATOM 1829 C C . VAL A 1 229 ? 7.644 -15.294 5.577 1.00 74.69 229 VAL A C 1
ATOM 1831 O O . VAL A 1 229 ? 6.708 -14.757 4.994 1.00 74.69 229 VAL A O 1
ATOM 1834 N N . THR A 1 230 ? 8.918 -15.048 5.272 1.00 71.44 230 THR A N 1
ATOM 1835 C CA . THR A 1 230 ? 9.336 -14.105 4.236 1.00 71.44 230 THR A CA 1
ATOM 1836 C C . THR A 1 230 ? 8.835 -14.525 2.848 1.00 71.44 230 THR A C 1
ATOM 1838 O O . THR A 1 230 ? 8.294 -13.693 2.135 1.00 71.44 230 THR A O 1
ATOM 1841 N N . ASP A 1 231 ? 8.917 -15.799 2.454 1.00 76.12 231 ASP A N 1
ATOM 1842 C CA . ASP A 1 231 ? 8.384 -16.236 1.148 1.00 76.12 231 ASP A CA 1
ATOM 1843 C C . ASP A 1 231 ? 6.871 -16.037 1.031 1.00 76.12 231 ASP A C 1
ATOM 1845 O O . ASP A 1 231 ? 6.395 -15.626 -0.025 1.00 76.12 231 ASP A O 1
ATOM 1849 N N . ARG A 1 232 ? 6.121 -16.273 2.115 1.00 77.62 232 ARG A N 1
ATOM 1850 C CA . ARG A 1 232 ? 4.675 -16.007 2.151 1.00 77.62 232 ARG A CA 1
ATOM 1851 C C . ARG A 1 232 ? 4.373 -14.512 2.072 1.00 77.62 232 ARG A C 1
ATOM 1853 O O . ARG A 1 232 ? 3.500 -14.109 1.314 1.00 77.62 232 ARG A O 1
ATOM 1860 N N . GLU A 1 233 ? 5.120 -13.683 2.804 1.00 71.62 233 GLU A N 1
ATOM 1861 C CA . GLU A 1 233 ? 4.970 -12.221 2.763 1.00 71.62 233 GLU A CA 1
ATOM 1862 C C . GLU A 1 233 ? 5.269 -11.638 1.379 1.00 71.62 233 GLU A C 1
ATOM 1864 O O . GLU A 1 233 ? 4.581 -10.723 0.941 1.00 71.62 233 GLU A O 1
ATOM 1869 N N . TRP A 1 234 ? 6.267 -12.183 0.683 1.00 68.00 234 TRP A N 1
ATOM 1870 C CA . TRP A 1 234 ? 6.645 -11.771 -0.671 1.00 68.00 234 TRP A CA 1
ATOM 1871 C C . TRP A 1 234 ? 5.824 -12.457 -1.761 1.00 68.00 234 TRP A C 1
ATOM 1873 O O . TRP A 1 234 ? 6.069 -12.211 -2.941 1.00 68.00 234 TRP A O 1
ATOM 1883 N N . ARG A 1 235 ? 4.895 -13.351 -1.386 1.00 74.88 235 ARG A N 1
ATOM 1884 C CA . ARG A 1 235 ? 4.090 -14.152 -2.323 1.00 74.88 235 ARG A CA 1
ATOM 1885 C C . ARG A 1 235 ? 4.976 -14.887 -3.333 1.00 74.88 235 ARG A C 1
ATOM 1887 O O . ARG A 1 235 ? 4.649 -15.058 -4.502 1.00 74.88 235 ARG A O 1
ATOM 1894 N N . ASN A 1 236 ? 6.139 -15.312 -2.850 1.00 76.88 236 ASN A N 1
ATOM 1895 C CA . ASN A 1 236 ? 7.173 -15.997 -3.606 1.00 76.88 236 ASN A CA 1
ATOM 1896 C C . ASN A 1 236 ? 7.232 -17.471 -3.185 1.00 76.88 236 ASN A C 1
ATOM 1898 O O . ASN A 1 236 ? 8.298 -18.036 -2.925 1.00 76.88 236 ASN A O 1
ATOM 1902 N N . THR A 1 237 ? 6.061 -18.093 -3.062 1.00 87.56 237 THR A N 1
ATOM 1903 C CA . THR A 1 237 ? 5.909 -19.526 -2.797 1.00 87.56 237 THR A CA 1
ATOM 1904 C C . THR A 1 237 ? 5.893 -20.286 -4.125 1.00 87.56 237 THR A C 1
ATOM 1906 O O . THR A 1 237 ? 5.594 -19.718 -5.178 1.00 87.56 237 THR A O 1
ATOM 1909 N N . LEU A 1 238 ? 6.212 -21.584 -4.102 1.00 92.75 238 LEU A N 1
ATOM 1910 C CA . LEU A 1 238 ? 6.092 -22.419 -5.303 1.00 92.75 238 LEU A CA 1
ATOM 1911 C C . LEU A 1 238 ? 4.641 -22.467 -5.811 1.00 92.75 238 LEU A C 1
ATOM 1913 O O . LEU A 1 238 ? 4.426 -22.444 -7.018 1.00 92.75 238 LEU A O 1
ATOM 1917 N N . GLY A 1 239 ? 3.657 -22.458 -4.901 1.00 93.25 239 GLY A N 1
ATOM 1918 C CA . GLY A 1 239 ? 2.230 -22.434 -5.239 1.00 93.25 239 GLY A CA 1
ATOM 1919 C C . GLY A 1 239 ? 1.818 -21.173 -6.002 1.00 93.25 239 GLY A C 1
ATOM 1920 O O . GLY A 1 239 ? 1.264 -21.282 -7.095 1.00 93.25 239 GLY A O 1
ATOM 1921 N N . THR A 1 240 ? 2.159 -19.982 -5.491 1.00 89.56 240 THR A N 1
ATOM 1922 C CA . THR A 1 240 ? 1.878 -18.716 -6.194 1.00 89.56 240 THR A CA 1
ATOM 1923 C C . THR A 1 240 ? 2.568 -18.673 -7.566 1.00 89.56 240 THR A C 1
ATOM 1925 O O . THR A 1 240 ? 1.950 -18.278 -8.557 1.00 89.56 240 THR A O 1
ATOM 1928 N N . MET A 1 241 ? 3.832 -19.112 -7.662 1.00 88.88 241 MET A N 1
ATOM 1929 C CA . MET A 1 241 ? 4.556 -19.155 -8.942 1.00 88.88 241 MET A CA 1
ATOM 1930 C C . MET A 1 241 ? 3.882 -20.085 -9.957 1.00 88.88 241 MET A C 1
ATOM 1932 O O . MET A 1 241 ? 3.719 -19.705 -11.116 1.00 88.88 241 MET A O 1
ATOM 1936 N N . ALA A 1 242 ? 3.479 -21.282 -9.524 1.00 93.69 242 ALA A N 1
ATOM 1937 C CA . ALA A 1 242 ? 2.844 -22.273 -10.384 1.00 93.69 242 ALA A CA 1
ATOM 1938 C C . ALA A 1 242 ? 1.475 -21.813 -10.887 1.00 93.69 242 ALA A C 1
ATOM 1940 O O . ALA A 1 242 ? 1.207 -21.925 -12.078 1.00 93.69 242 ALA A O 1
ATOM 1941 N N . LEU A 1 243 ? 0.647 -21.212 -10.028 1.00 92.19 243 LEU A N 1
ATOM 1942 C CA . LEU A 1 243 ? -0.644 -20.666 -10.448 1.00 92.19 243 LEU A CA 1
ATOM 1943 C C . LEU A 1 243 ? -0.487 -19.512 -11.452 1.00 92.19 243 LEU A C 1
ATOM 1945 O O . LEU A 1 243 ? -1.263 -19.408 -12.400 1.00 92.19 243 LEU A O 1
ATOM 1949 N N . ARG A 1 244 ? 0.539 -18.663 -11.291 1.00 87.88 244 ARG A N 1
ATOM 1950 C CA . ARG A 1 244 ? 0.847 -17.600 -12.262 1.00 87.88 244 ARG A CA 1
ATOM 1951 C C . ARG A 1 244 ? 1.268 -18.176 -13.617 1.00 87.88 244 ARG A C 1
ATOM 1953 O O . ARG A 1 244 ? 0.832 -17.669 -14.649 1.00 87.88 244 ARG A O 1
ATOM 1960 N N . ALA A 1 245 ? 2.095 -19.223 -13.617 1.00 88.06 245 ALA A N 1
ATOM 1961 C CA . ALA A 1 245 ? 2.479 -19.933 -14.837 1.00 88.06 245 ALA A CA 1
ATOM 1962 C C . ALA A 1 245 ? 1.262 -20.603 -15.505 1.00 88.06 245 ALA A C 1
ATOM 1964 O O . ALA A 1 245 ? 1.054 -20.426 -16.704 1.00 88.06 245 ALA A O 1
ATOM 1965 N N . GLU A 1 246 ? 0.405 -21.273 -14.723 1.00 92.56 246 GLU A N 1
ATOM 1966 C CA . GLU A 1 246 ? -0.844 -21.891 -15.192 1.00 92.56 246 GLU A CA 1
ATOM 1967 C C . GLU A 1 246 ? -1.759 -20.873 -15.881 1.00 92.56 246 GLU A C 1
ATOM 1969 O O . GLU A 1 246 ? -2.191 -21.105 -17.014 1.00 92.56 246 GLU A O 1
ATOM 1974 N N . ARG A 1 247 ? -2.000 -19.723 -15.240 1.00 89.19 247 ARG A N 1
ATOM 1975 C CA . ARG A 1 247 ? -2.803 -18.626 -15.796 1.00 89.19 247 ARG A CA 1
ATOM 1976 C C . ARG A 1 247 ? -2.253 -18.128 -17.129 1.00 89.19 247 ARG A C 1
ATOM 1978 O O . ARG A 1 247 ? -3.016 -17.933 -18.067 1.00 89.19 247 ARG A O 1
ATOM 1985 N N . ASN A 1 248 ? -0.942 -17.897 -17.204 1.00 85.00 248 ASN A N 1
ATOM 1986 C CA . ASN A 1 248 ? -0.319 -17.285 -18.377 1.00 85.00 248 ASN A CA 1
ATOM 1987 C C . ASN A 1 248 ? -0.226 -18.249 -19.571 1.00 85.00 248 ASN A C 1
ATOM 1989 O O . ASN A 1 248 ? -0.298 -17.806 -20.713 1.00 85.00 248 ASN A O 1
ATOM 1993 N N . ALA A 1 249 ? -0.030 -19.546 -19.323 1.00 83.31 249 ALA A N 1
ATOM 1994 C CA . ALA A 1 249 ? 0.166 -20.528 -20.384 1.00 83.31 249 ALA A CA 1
ATOM 1995 C C . ALA A 1 249 ? -1.134 -21.205 -20.837 1.00 83.31 249 ALA A C 1
ATOM 1997 O O . ALA A 1 249 ? -1.242 -21.601 -21.995 1.00 83.31 249 ALA A O 1
ATOM 1998 N N . THR A 1 250 ? -2.118 -21.377 -19.946 1.00 71.88 250 THR A N 1
ATOM 1999 C CA . THR A 1 250 ? -3.366 -22.130 -20.199 1.00 71.88 250 THR A CA 1
ATOM 2000 C C . THR A 1 250 ? -3.153 -23.540 -20.787 1.00 71.88 250 THR A C 1
ATOM 2002 O O . THR A 1 250 ? -4.031 -24.086 -21.451 1.00 71.88 250 THR A O 1
ATOM 2005 N N . THR A 1 251 ? -1.990 -24.159 -20.547 1.00 81.38 251 THR A N 1
ATOM 2006 C CA . THR A 1 251 ? -1.658 -25.504 -21.045 1.00 81.38 251 THR A CA 1
ATOM 2007 C C . THR A 1 251 ? -1.940 -26.586 -19.994 1.00 81.38 251 THR A C 1
ATOM 2009 O O . THR A 1 251 ? -1.847 -26.319 -18.791 1.00 81.38 251 THR A O 1
ATOM 2012 N N . PRO A 1 252 ? -2.222 -27.840 -20.407 1.00 87.75 252 PRO A N 1
ATOM 2013 C CA . PRO A 1 252 ? -2.340 -28.961 -19.473 1.00 87.75 252 PRO A CA 1
ATOM 2014 C C . PRO A 1 252 ? -1.071 -29.199 -18.642 1.00 87.75 252 PRO A C 1
ATOM 2016 O O . PRO A 1 252 ? -1.165 -29.608 -17.489 1.00 87.75 252 PRO A O 1
ATOM 2019 N N . ASP A 1 253 ? 0.112 -28.922 -19.196 1.00 88.88 253 ASP A N 1
ATOM 2020 C CA . ASP A 1 253 ? 1.397 -29.134 -18.515 1.00 88.88 253 ASP A CA 1
ATOM 2021 C C . ASP A 1 253 ? 1.581 -28.192 -17.328 1.00 88.88 253 ASP A C 1
ATOM 2023 O O . ASP A 1 253 ? 1.996 -28.623 -16.252 1.00 88.88 253 ASP A O 1
ATOM 2027 N N . ALA A 1 254 ? 1.167 -26.932 -17.468 1.00 90.19 254 ALA A N 1
ATOM 2028 C CA . ALA A 1 254 ? 1.202 -25.988 -16.359 1.00 90.19 254 ALA A CA 1
ATOM 2029 C C . ALA A 1 254 ? 0.250 -26.405 -15.218 1.00 90.19 254 ALA A C 1
ATOM 2031 O O . ALA A 1 254 ? 0.597 -26.282 -14.043 1.00 90.19 254 ALA A O 1
ATOM 2032 N N . ARG A 1 255 ? -0.914 -26.992 -15.543 1.00 93.12 255 ARG A N 1
ATOM 2033 C CA . ARG A 1 255 ? -1.836 -27.552 -14.538 1.00 93.12 255 ARG A CA 1
ATOM 2034 C C . ARG A 1 255 ? -1.227 -28.745 -13.795 1.00 93.12 255 ARG A C 1
ATOM 2036 O O . ARG A 1 255 ? -1.348 -28.815 -12.572 1.00 93.12 255 ARG A O 1
ATOM 2043 N N . ARG A 1 256 ? -0.489 -29.623 -14.487 1.00 95.50 256 ARG A N 1
ATOM 2044 C CA . ARG A 1 256 ? 0.218 -30.751 -13.846 1.00 95.50 256 ARG A CA 1
ATOM 2045 C C . ARG A 1 256 ? 1.198 -30.291 -12.767 1.00 95.50 256 ARG A C 1
ATOM 2047 O O . ARG A 1 256 ? 1.341 -30.971 -11.757 1.00 95.50 256 ARG A O 1
ATOM 2054 N N . VAL A 1 257 ? 1.845 -29.140 -12.952 1.00 96.75 257 VAL A N 1
ATOM 2055 C CA . VAL A 1 257 ? 2.733 -28.546 -11.939 1.00 96.75 257 VAL A CA 1
ATOM 2056 C C . VAL A 1 257 ? 1.955 -28.162 -10.676 1.00 96.75 257 VAL A C 1
ATOM 2058 O O . VAL A 1 257 ? 2.384 -28.492 -9.571 1.00 96.75 257 VAL A O 1
ATOM 2061 N N . THR A 1 258 ? 0.797 -27.506 -10.812 1.00 96.12 258 THR A N 1
ATOM 2062 C CA . THR A 1 258 ? -0.042 -27.173 -9.646 1.00 96.12 258 THR A CA 1
ATOM 2063 C C . THR A 1 258 ? -0.613 -28.412 -8.962 1.00 96.12 258 THR A C 1
ATOM 2065 O O . THR A 1 258 ? -0.608 -28.476 -7.733 1.00 96.12 258 THR A O 1
ATOM 2068 N N . ASP A 1 259 ? -1.028 -29.420 -9.732 1.00 96.31 259 ASP A N 1
ATOM 2069 C CA . ASP A 1 259 ? -1.563 -30.675 -9.197 1.00 96.31 259 ASP A CA 1
ATOM 2070 C C . ASP A 1 259 ? -0.479 -31.462 -8.447 1.00 96.31 259 ASP A C 1
ATOM 2072 O O . ASP A 1 259 ? -0.733 -31.998 -7.368 1.00 96.31 259 ASP A O 1
ATOM 2076 N N . LEU A 1 260 ? 0.757 -31.470 -8.966 1.00 97.75 260 LEU A N 1
ATOM 2077 C CA . LEU A 1 260 ? 1.917 -32.037 -8.280 1.00 97.75 260 LEU A CA 1
ATOM 2078 C C . LEU A 1 260 ? 2.140 -31.348 -6.931 1.00 97.75 260 LEU A C 1
ATOM 2080 O O . LEU A 1 260 ? 2.250 -32.026 -5.915 1.00 97.75 260 LEU A O 1
ATOM 2084 N N . LEU A 1 261 ? 2.188 -30.014 -6.896 1.00 97.19 261 LEU A N 1
ATOM 2085 C CA . LEU A 1 261 ? 2.392 -29.274 -5.647 1.00 97.19 261 LEU A CA 1
ATOM 2086 C C . LEU A 1 261 ? 1.271 -29.547 -4.633 1.00 97.19 261 LEU A C 1
ATOM 2088 O O . LEU A 1 261 ? 1.565 -29.775 -3.458 1.00 97.19 261 LEU A O 1
ATOM 2092 N N . ALA A 1 262 ? 0.012 -29.599 -5.082 1.00 96.88 262 ALA A N 1
ATOM 2093 C CA . ALA A 1 262 ? -1.122 -29.971 -4.237 1.00 96.88 262 ALA A CA 1
ATOM 2094 C C . ALA A 1 262 ? -0.964 -31.389 -3.661 1.00 96.88 262 ALA A C 1
ATOM 2096 O O . ALA A 1 262 ? -1.106 -31.589 -2.454 1.00 96.88 262 ALA A O 1
ATOM 2097 N N . ALA A 1 263 ? -0.583 -32.364 -4.493 1.00 97.25 263 ALA A N 1
ATOM 2098 C CA . ALA A 1 263 ? -0.325 -33.738 -4.062 1.00 97.25 263 ALA A CA 1
ATOM 2099 C C . ALA A 1 263 ? 0.851 -33.850 -3.071 1.00 97.25 263 ALA A C 1
ATOM 2101 O O . ALA A 1 263 ? 0.891 -34.774 -2.261 1.00 97.25 263 ALA A O 1
ATOM 2102 N N . ARG A 1 264 ? 1.792 -32.898 -3.102 1.00 96.56 264 ARG A N 1
ATOM 2103 C CA . ARG A 1 264 ? 2.906 -32.775 -2.146 1.00 96.56 264 ARG A CA 1
ATOM 2104 C C . ARG A 1 264 ? 2.560 -31.945 -0.898 1.00 96.56 264 ARG A C 1
ATOM 2106 O O . ARG A 1 264 ? 3.450 -31.654 -0.105 1.00 96.56 264 ARG A O 1
ATOM 2113 N N . GLY A 1 265 ? 1.291 -31.579 -0.699 1.00 94.31 265 GLY A N 1
ATOM 2114 C CA . GLY A 1 265 ? 0.813 -30.900 0.511 1.00 94.31 265 GLY A CA 1
ATOM 2115 C C . GLY A 1 265 ? 0.884 -29.371 0.478 1.00 94.31 265 GLY A C 1
ATOM 2116 O O . GLY A 1 265 ? 0.686 -28.736 1.514 1.00 94.31 265 GLY A O 1
ATOM 2117 N N . VAL A 1 266 ? 1.145 -28.758 -0.681 1.00 94.50 266 VAL A N 1
ATOM 2118 C CA . VAL A 1 266 ? 0.989 -27.305 -0.842 1.00 94.50 266 VAL A CA 1
ATOM 2119 C C . VAL A 1 266 ? -0.499 -26.970 -0.914 1.00 94.50 266 VAL A C 1
ATOM 2121 O O . VAL A 1 266 ? -1.233 -27.524 -1.729 1.00 94.50 266 VAL A O 1
ATOM 2124 N N . ASP A 1 267 ? -0.948 -26.026 -0.089 1.00 93.69 267 ASP A N 1
ATOM 2125 C CA . ASP A 1 267 ? -2.335 -25.550 -0.078 1.00 93.69 267 ASP A CA 1
ATOM 2126 C C . ASP A 1 267 ? -2.610 -24.614 -1.268 1.00 93.69 267 ASP A C 1
ATOM 2128 O O . ASP A 1 267 ? -2.636 -23.387 -1.147 1.00 93.69 267 ASP A O 1
ATOM 2132 N N . ILE A 1 268 ? -2.770 -25.211 -2.451 1.00 94.75 268 ILE A N 1
ATOM 2133 C CA . ILE A 1 268 ? -3.027 -24.487 -3.701 1.00 94.75 268 ILE A CA 1
ATOM 2134 C C . ILE A 1 268 ? -4.350 -23.720 -3.644 1.00 94.75 268 ILE A C 1
ATOM 2136 O O . ILE A 1 268 ? -4.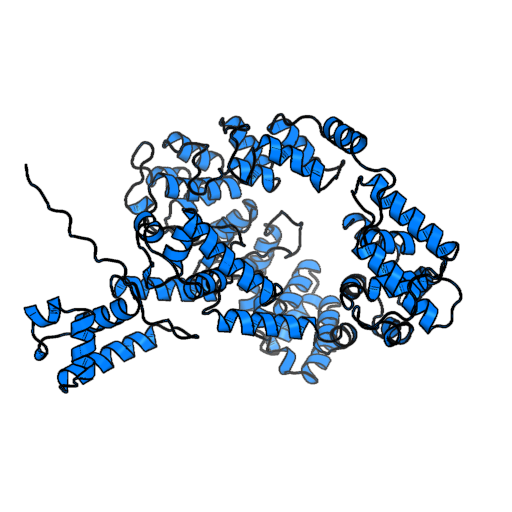434 -22.636 -4.214 1.00 94.75 268 ILE A O 1
ATOM 2140 N N . GLN A 1 269 ? -5.362 -24.227 -2.932 1.00 95.19 269 GLN A N 1
ATOM 2141 C CA . GLN A 1 269 ? -6.647 -23.536 -2.810 1.00 95.19 269 GLN A CA 1
ATOM 2142 C C . GLN A 1 269 ? -6.496 -22.221 -2.047 1.00 95.19 269 GLN A C 1
ATOM 2144 O O . GLN A 1 269 ? -6.997 -21.186 -2.486 1.00 95.19 269 GLN A O 1
ATOM 2149 N N . ARG A 1 270 ? -5.771 -22.236 -0.924 1.00 92.00 270 ARG A N 1
ATOM 2150 C CA . ARG A 1 270 ? -5.464 -21.006 -0.198 1.00 92.00 270 ARG A CA 1
ATOM 2151 C C . ARG A 1 270 ? -4.661 -20.039 -1.057 1.00 92.00 270 ARG A C 1
ATOM 2153 O O . ARG A 1 270 ? -5.022 -18.871 -1.100 1.00 92.00 270 ARG A O 1
ATOM 2160 N N . GLU A 1 271 ? -3.606 -20.504 -1.728 1.00 91.19 271 GLU A N 1
ATOM 2161 C CA . GLU A 1 271 ? -2.762 -19.673 -2.606 1.00 91.19 271 GLU A CA 1
ATOM 2162 C C . GLU A 1 271 ? -3.579 -19.058 -3.760 1.00 91.19 271 GLU A C 1
ATOM 2164 O O . GLU A 1 271 ? -3.353 -17.910 -4.141 1.00 91.19 271 GLU A O 1
ATOM 2169 N N . LEU A 1 272 ? -4.570 -19.792 -4.277 1.00 92.62 272 LEU A N 1
ATOM 2170 C CA . LEU A 1 272 ? -5.515 -19.326 -5.289 1.00 92.62 272 LEU A CA 1
ATOM 2171 C C . LEU A 1 272 ? -6.458 -18.242 -4.743 1.00 92.62 272 LEU A C 1
ATOM 2173 O O . LEU A 1 272 ? -6.536 -17.167 -5.334 1.00 92.62 272 LEU A O 1
ATOM 2177 N N . ASN A 1 273 ? -7.121 -18.474 -3.604 1.00 92.81 273 ASN A N 1
ATOM 2178 C CA . ASN A 1 273 ? -7.970 -17.464 -2.951 1.00 92.81 273 ASN A CA 1
ATOM 2179 C C . ASN A 1 273 ? -7.173 -16.192 -2.643 1.00 92.81 273 ASN A C 1
ATOM 2181 O O . ASN A 1 273 ? -7.624 -15.066 -2.847 1.00 92.81 273 ASN A O 1
ATOM 2185 N N . GLU A 1 274 ? -5.939 -16.380 -2.190 1.00 87.88 274 GLU A N 1
ATOM 2186 C CA . GLU A 1 274 ? -5.018 -15.318 -1.857 1.00 87.88 274 GLU A CA 1
ATOM 2187 C C . GLU A 1 274 ? -4.748 -14.382 -3.050 1.00 87.88 274 GLU A C 1
ATOM 2189 O O . GLU A 1 274 ? -4.567 -13.181 -2.815 1.00 87.88 274 GLU A O 1
ATOM 2194 N N . GLN A 1 275 ? -4.763 -14.854 -4.307 1.00 85.88 275 GLN A N 1
ATOM 2195 C CA . GLN A 1 275 ? -4.608 -14.008 -5.508 1.00 85.88 275 GLN A CA 1
ATOM 2196 C C . GLN A 1 275 ? -5.698 -12.942 -5.648 1.00 85.88 275 GLN A C 1
ATOM 2198 O O . GLN A 1 275 ? -5.406 -11.842 -6.120 1.00 85.88 275 GLN A O 1
ATOM 2203 N N . LEU A 1 276 ? -6.907 -13.198 -5.140 1.00 88.81 276 LEU A N 1
ATOM 2204 C CA . LEU A 1 276 ? -8.009 -12.232 -5.160 1.00 88.81 276 LEU A CA 1
ATOM 2205 C C . LEU A 1 276 ? -7.802 -11.041 -4.215 1.00 88.81 276 LEU A C 1
ATOM 2207 O O . LEU A 1 276 ? -8.573 -10.090 -4.244 1.00 88.81 276 LEU A O 1
ATOM 2211 N N . LEU A 1 277 ? -6.753 -11.032 -3.390 1.00 84.31 277 LEU A N 1
ATOM 2212 C CA . LEU A 1 277 ? -6.438 -9.864 -2.568 1.00 84.31 277 LEU A CA 1
ATOM 2213 C C . LEU A 1 277 ? -5.915 -8.681 -3.400 1.00 84.31 277 LEU A C 1
ATOM 2215 O O . LEU A 1 277 ? -5.981 -7.556 -2.908 1.00 84.31 277 LEU A O 1
ATOM 2219 N N . GLY A 1 278 ? -5.434 -8.919 -4.630 1.00 71.62 278 GLY A N 1
ATOM 2220 C CA . GLY A 1 278 ? -4.923 -7.913 -5.571 1.00 71.62 278 GLY A CA 1
ATOM 2221 C C . GLY A 1 278 ? -3.633 -7.247 -5.107 1.00 71.62 278 GLY A C 1
ATOM 2222 O O . GLY A 1 278 ? -3.634 -6.481 -4.146 1.00 71.62 278 GLY A O 1
ATOM 2223 N N . TRP A 1 279 ? -2.514 -7.522 -5.776 1.00 65.62 279 TRP A N 1
ATOM 2224 C CA . TRP A 1 279 ? -1.205 -7.002 -5.374 1.00 65.62 279 TRP A CA 1
ATOM 2225 C C . TRP A 1 279 ? -0.560 -6.198 -6.497 1.00 65.62 279 TRP A C 1
ATOM 2227 O O . TRP A 1 279 ? -0.766 -6.505 -7.674 1.00 65.62 279 TRP A O 1
ATOM 2237 N N . PRO A 1 280 ? 0.228 -5.162 -6.157 1.00 48.16 280 PRO A N 1
ATOM 2238 C CA . PRO A 1 280 ? 1.031 -4.474 -7.154 1.00 48.16 280 PRO A CA 1
ATOM 2239 C C . PRO A 1 280 ? 1.967 -5.486 -7.826 1.00 48.16 280 PRO A C 1
ATOM 2241 O O . PRO A 1 280 ? 2.583 -6.289 -7.128 1.00 48.16 280 PRO A O 1
ATOM 2244 N N . LEU A 1 281 ? 2.108 -5.410 -9.154 1.00 47.00 281 LEU A N 1
ATOM 2245 C CA . LEU A 1 281 ? 3.021 -6.227 -9.977 1.00 47.00 281 LEU A CA 1
ATOM 2246 C C . LEU A 1 281 ? 2.561 -7.663 -10.318 1.00 47.00 281 LEU A C 1
ATOM 2248 O O . LEU A 1 281 ? 3.341 -8.422 -10.894 1.00 47.00 281 LEU A O 1
ATOM 2252 N N . ASP A 1 282 ? 1.298 -8.033 -10.081 1.00 43.66 282 ASP A N 1
ATOM 2253 C CA . ASP A 1 282 ? 0.752 -9.349 -10.482 1.00 43.66 282 ASP A CA 1
ATOM 2254 C C . ASP A 1 282 ? 0.473 -9.514 -11.998 1.00 43.66 282 ASP A C 1
ATOM 2256 O O . ASP A 1 282 ? -0.057 -10.548 -12.434 1.00 43.66 282 ASP A O 1
ATOM 2260 N N . GLY A 1 283 ? 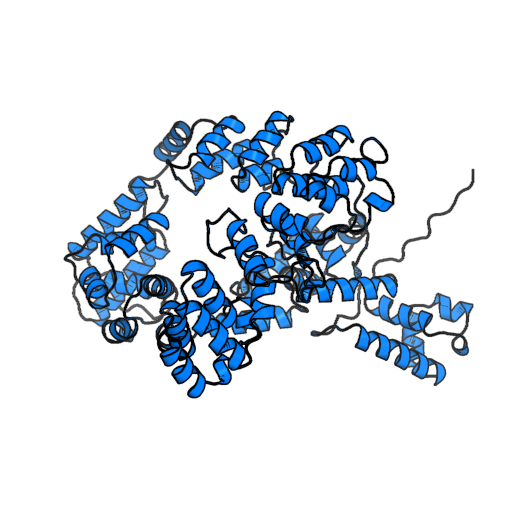0.921 -8.558 -12.824 1.00 39.38 283 GLY A N 1
ATOM 2261 C CA . GLY A 1 283 ? 1.189 -8.836 -14.238 1.00 39.38 283 GLY A CA 1
ATOM 2262 C C . GLY A 1 283 ? 0.873 -7.766 -15.276 1.00 39.38 283 GLY A C 1
ATOM 2263 O O . GLY A 1 283 ? 1.175 -8.031 -16.431 1.00 39.38 283 GLY A O 1
ATOM 2264 N N . THR A 1 284 ? 0.338 -6.586 -14.947 1.00 36.75 284 THR A N 1
ATOM 2265 C CA . THR A 1 284 ? 0.111 -5.533 -15.960 1.00 36.75 284 THR A CA 1
ATOM 2266 C C . THR A 1 284 ? 0.251 -4.131 -15.386 1.00 36.75 284 THR A C 1
ATOM 2268 O O . THR A 1 284 ? -0.590 -3.701 -14.614 1.00 36.75 284 THR A O 1
ATOM 2271 N N . HIS A 1 285 ? 1.298 -3.433 -15.831 1.00 37.47 285 HIS A N 1
ATOM 2272 C CA . HIS A 1 285 ? 1.584 -2.006 -15.647 1.00 37.47 285 HIS A CA 1
ATOM 2273 C C . HIS A 1 285 ? 1.663 -1.472 -14.208 1.00 37.47 285 HIS A C 1
ATOM 2275 O O . HIS A 1 285 ? 1.016 -1.914 -13.268 1.00 37.47 285 HIS A O 1
ATOM 2281 N N . THR A 1 286 ? 2.502 -0.458 -14.035 1.00 40.50 286 THR A N 1
ATOM 2282 C CA . THR A 1 286 ? 2.822 0.178 -12.752 1.00 40.50 286 THR A CA 1
ATOM 2283 C C . THR A 1 286 ? 1.655 0.960 -12.128 1.00 40.50 286 THR A C 1
ATOM 2285 O O . THR A 1 286 ? 1.803 1.459 -11.018 1.00 40.50 286 THR A O 1
ATOM 2288 N N . HIS A 1 287 ? 0.489 1.018 -12.789 1.00 46.22 287 HIS A N 1
ATOM 2289 C CA . HIS A 1 287 ? -0.661 1.838 -12.376 1.00 46.22 287 HIS A CA 1
ATOM 2290 C C . HIS A 1 287 ? -2.037 1.163 -12.557 1.00 46.22 287 HIS A C 1
ATOM 2292 O O . HIS A 1 287 ? -3.029 1.652 -12.019 1.00 46.22 287 HIS A O 1
ATOM 2298 N N . ALA A 1 288 ? -2.126 0.034 -13.271 1.00 49.59 288 ALA A N 1
ATOM 2299 C CA . ALA A 1 288 ? -3.380 -0.684 -13.490 1.00 49.59 288 ALA A CA 1
ATOM 2300 C C . ALA A 1 288 ? -3.449 -1.832 -12.481 1.00 49.59 288 ALA A C 1
ATOM 2302 O O . ALA A 1 288 ? -2.697 -2.796 -12.593 1.00 49.59 288 ALA A O 1
ATOM 2303 N N . GLY A 1 289 ? -4.273 -1.715 -11.437 1.00 64.94 289 GLY A N 1
ATOM 2304 C CA . GLY A 1 289 ? -4.401 -2.798 -10.460 1.00 64.94 289 GLY A CA 1
ATOM 2305 C C . GLY A 1 289 ? -5.050 -4.059 -11.055 1.00 64.94 289 GLY A C 1
ATOM 2306 O O . GLY A 1 289 ? -5.035 -4.275 -12.265 1.00 64.94 289 GLY A O 1
ATOM 2307 N N . LEU A 1 290 ? -5.560 -4.959 -10.209 1.00 77.38 290 LEU A N 1
ATOM 2308 C CA . LEU A 1 290 ? -5.898 -6.320 -10.646 1.00 77.38 290 LEU A CA 1
ATOM 2309 C C . LEU A 1 290 ? -6.901 -6.333 -11.815 1.00 77.38 290 LEU A C 1
ATOM 2311 O O . LEU A 1 290 ? -7.966 -5.722 -11.742 1.00 77.38 290 LEU A O 1
ATOM 2315 N N . LEU A 1 291 ? -6.550 -7.049 -12.884 1.00 84.69 291 LEU A N 1
ATOM 2316 C CA . LEU A 1 291 ? -7.362 -7.158 -14.092 1.00 84.69 291 LEU A CA 1
ATOM 2317 C C . LEU A 1 291 ? -8.613 -8.017 -13.887 1.00 84.69 291 LEU A C 1
ATOM 2319 O O . LEU A 1 291 ? -8.572 -9.032 -13.184 1.00 84.69 291 LEU A O 1
ATOM 2323 N N . ALA A 1 292 ? -9.696 -7.662 -14.580 1.00 90.19 292 ALA A N 1
ATOM 2324 C CA . ALA A 1 292 ? -10.960 -8.393 -14.526 1.00 90.19 292 ALA A CA 1
ATOM 2325 C C . ALA A 1 292 ? -10.806 -9.835 -15.031 1.00 90.19 292 ALA A C 1
ATOM 2327 O O . ALA A 1 292 ? -11.358 -10.758 -14.442 1.00 90.19 292 ALA A O 1
ATOM 2328 N N . GLU A 1 293 ? -9.981 -10.052 -16.053 1.00 89.12 293 GLU A N 1
ATOM 2329 C CA . GLU A 1 293 ? -9.687 -11.369 -16.622 1.00 89.12 293 GLU A CA 1
ATOM 2330 C C . GLU A 1 293 ? -8.907 -12.241 -15.636 1.00 89.12 293 GLU A C 1
ATOM 2332 O O . GLU A 1 293 ? -9.130 -13.446 -15.555 1.00 89.12 293 GLU A O 1
ATOM 2337 N N . THR A 1 294 ? -8.014 -11.636 -14.843 1.00 88.25 294 THR A N 1
ATOM 2338 C CA . THR A 1 294 ? -7.290 -12.363 -13.790 1.00 88.25 294 THR A CA 1
ATOM 2339 C C . THR A 1 294 ? -8.242 -12.793 -12.680 1.00 88.25 294 THR A C 1
ATOM 2341 O O . THR A 1 294 ? -8.187 -13.941 -12.241 1.00 88.25 294 THR A O 1
ATOM 2344 N N . VAL A 1 295 ? -9.132 -11.896 -12.247 1.00 91.94 295 VAL A N 1
ATOM 2345 C CA . VAL A 1 295 ? -10.177 -12.207 -11.262 1.00 91.94 295 VAL A CA 1
ATOM 2346 C C . VAL A 1 295 ? -11.088 -13.318 -11.776 1.00 91.94 295 VAL A C 1
ATOM 2348 O O . VAL A 1 295 ? -11.325 -14.295 -11.067 1.00 91.94 295 VAL A O 1
ATOM 2351 N N . GLN A 1 296 ? -11.556 -13.199 -13.019 1.00 94.12 296 GLN A N 1
ATOM 2352 C CA . GLN A 1 296 ? -12.404 -14.194 -13.660 1.00 94.12 296 GLN A CA 1
ATOM 2353 C C . GLN A 1 296 ? -11.704 -15.555 -13.721 1.00 94.12 296 GLN A C 1
ATOM 2355 O O . GLN A 1 296 ? -12.281 -16.540 -13.273 1.00 94.12 296 GLN A O 1
ATOM 2360 N N . TRP A 1 297 ? -10.439 -15.599 -14.158 1.00 93.31 297 TRP A N 1
ATOM 2361 C CA . TRP A 1 297 ? -9.646 -16.828 -14.177 1.00 93.31 297 TRP A CA 1
ATOM 2362 C C . TRP A 1 297 ? -9.533 -17.467 -12.791 1.00 93.31 297 TRP A C 1
ATOM 2364 O O . TRP A 1 297 ? -9.725 -18.673 -12.667 1.00 93.31 297 TRP A O 1
ATOM 2374 N N . CYS A 1 298 ? -9.258 -16.681 -11.743 1.00 93.75 298 CYS A N 1
ATOM 2375 C CA . CYS A 1 298 ? -9.156 -17.211 -10.381 1.00 93.75 298 CYS A CA 1
ATOM 2376 C C . CYS A 1 298 ? -10.468 -17.875 -9.955 1.00 93.75 298 CYS A C 1
ATOM 2378 O O . CYS A 1 298 ? -10.464 -18.987 -9.433 1.00 93.75 298 CYS A O 1
ATOM 2380 N N . LEU A 1 299 ? -11.593 -17.205 -10.204 1.00 95.75 299 LEU A N 1
ATOM 2381 C CA . LEU A 1 299 ? -12.909 -17.693 -9.811 1.00 95.75 299 LEU A CA 1
ATOM 2382 C C . LEU A 1 299 ? -13.332 -18.919 -10.635 1.00 95.75 299 LEU A C 1
ATOM 2384 O O . LEU A 1 299 ? -13.824 -19.888 -10.064 1.00 95.75 299 LEU A O 1
ATOM 2388 N N . ASP A 1 300 ? -13.059 -18.935 -11.942 1.00 95.00 300 ASP A N 1
ATOM 2389 C CA . ASP A 1 300 ? -13.299 -20.100 -12.807 1.00 95.00 300 ASP A CA 1
ATOM 2390 C C . ASP A 1 300 ? -12.411 -21.290 -12.413 1.00 95.00 300 ASP A C 1
ATOM 2392 O O . ASP A 1 300 ? -12.824 -22.447 -12.495 1.00 95.00 300 ASP A O 1
ATOM 2396 N N . ARG A 1 301 ? -11.195 -21.014 -11.922 1.00 93.44 301 ARG A N 1
ATOM 2397 C CA . ARG A 1 301 ? -10.264 -22.009 -11.372 1.00 93.44 301 ARG A CA 1
ATOM 2398 C C . ARG A 1 301 ? -10.711 -22.569 -10.013 1.00 93.44 301 ARG A C 1
ATOM 2400 O O . ARG A 1 301 ? -10.125 -23.560 -9.563 1.00 93.44 301 ARG A O 1
ATOM 2407 N N . GLY A 1 302 ? -11.736 -21.976 -9.397 1.00 95.81 302 GLY A N 1
ATOM 2408 C CA . GLY A 1 302 ? -12.334 -22.410 -8.135 1.00 95.81 302 GLY A CA 1
ATOM 2409 C C . GLY A 1 302 ? -11.964 -21.559 -6.921 1.00 95.81 302 GLY A C 1
ATOM 2410 O O . GLY A 1 302 ? -12.124 -22.036 -5.800 1.00 95.81 302 GLY A O 1
ATOM 2411 N N . ALA A 1 303 ? -11.448 -20.338 -7.100 1.00 96.19 303 ALA A N 1
ATOM 2412 C CA . ALA A 1 303 ? -11.252 -19.414 -5.984 1.00 96.19 303 ALA A CA 1
ATOM 2413 C C . ALA A 1 303 ? -12.596 -19.103 -5.309 1.00 96.19 303 ALA A C 1
ATOM 2415 O O . ALA A 1 303 ? -13.591 -18.842 -5.986 1.00 96.19 303 ALA A O 1
ATOM 2416 N N . ASP A 1 304 ? -12.608 -19.097 -3.982 1.00 95.88 304 ASP A N 1
ATOM 2417 C CA . ASP A 1 304 ? -13.787 -18.770 -3.186 1.00 95.88 304 ASP A CA 1
ATOM 2418 C C . ASP A 1 304 ? -13.883 -17.241 -2.991 1.00 95.88 304 ASP A C 1
ATOM 2420 O O . ASP A 1 304 ? -13.019 -16.660 -2.324 1.00 95.88 304 ASP A O 1
ATOM 2424 N N . PRO A 1 305 ? -14.897 -16.565 -3.568 1.00 94.50 305 PRO A N 1
ATOM 2425 C CA . PRO A 1 305 ? -15.061 -15.121 -3.425 1.00 94.50 305 PRO A CA 1
ATOM 2426 C C . PRO A 1 305 ? -15.513 -14.692 -2.017 1.00 94.50 305 PRO A C 1
ATOM 2428 O O . PRO A 1 305 ? -15.322 -13.525 -1.666 1.00 94.50 305 PRO A O 1
ATOM 2431 N N . ASP A 1 306 ? -16.061 -15.607 -1.208 1.00 94.50 306 ASP A N 1
ATOM 2432 C CA . ASP A 1 306 ? -16.457 -15.373 0.189 1.00 94.50 306 ASP A CA 1
ATOM 2433 C C . ASP A 1 306 ? -15.350 -15.760 1.188 1.00 94.50 306 ASP A C 1
ATOM 2435 O O . ASP A 1 306 ? -15.521 -15.629 2.406 1.00 94.50 306 ASP A O 1
ATOM 2439 N N . TRP A 1 307 ? -14.185 -16.201 0.696 1.00 94.00 307 TRP A N 1
ATOM 2440 C CA . TRP A 1 307 ? -13.059 -16.558 1.549 1.00 94.00 307 TRP A CA 1
ATOM 2441 C C . TRP A 1 307 ? -12.634 -15.377 2.424 1.00 94.00 307 TRP A C 1
ATOM 2443 O O . TRP A 1 307 ? -12.360 -14.275 1.940 1.00 94.00 307 TRP A O 1
ATOM 2453 N N . LEU A 1 308 ? -12.526 -15.625 3.730 1.00 92.19 308 LEU A N 1
ATOM 2454 C CA . LEU A 1 308 ? -12.019 -14.649 4.685 1.00 92.19 308 LEU A CA 1
ATOM 2455 C C . LEU A 1 308 ? -10.505 -14.831 4.861 1.00 92.19 308 LEU A C 1
ATOM 2457 O O . LEU A 1 308 ? -10.066 -15.861 5.385 1.00 92.19 308 LEU A O 1
ATOM 2461 N N . PRO A 1 309 ? -9.691 -13.835 4.474 1.00 89.94 309 PRO A N 1
ATOM 2462 C CA . PRO A 1 309 ? -8.261 -13.851 4.731 1.00 89.94 309 PRO A CA 1
ATOM 2463 C C . PRO A 1 309 ? -7.974 -13.752 6.237 1.00 89.94 309 PRO A C 1
ATOM 2465 O O . PRO A 1 309 ? -8.859 -13.406 7.021 1.00 89.94 309 PRO A O 1
ATOM 2468 N N . PRO A 1 310 ? -6.724 -13.974 6.686 1.00 87.50 310 PRO A N 1
ATOM 2469 C CA . PRO A 1 310 ? -6.393 -13.944 8.114 1.00 87.50 310 PRO A CA 1
ATOM 2470 C C . PRO A 1 310 ? -6.658 -12.598 8.821 1.00 87.50 310 PRO A C 1
ATOM 2472 O O . PRO A 1 310 ? -6.815 -12.568 10.036 1.00 87.50 310 PRO A O 1
ATOM 2475 N N . ASN A 1 311 ? -6.751 -11.483 8.085 1.00 88.50 311 ASN A N 1
ATOM 2476 C CA . ASN A 1 311 ? -7.170 -10.178 8.623 1.00 88.50 311 ASN A CA 1
ATOM 2477 C C . ASN A 1 311 ? -8.704 -10.023 8.735 1.00 88.50 311 ASN A C 1
ATOM 2479 O O . ASN A 1 311 ? -9.175 -8.972 9.161 1.00 88.50 311 ASN A O 1
ATOM 2483 N N . SER A 1 312 ? -9.474 -11.046 8.350 1.00 90.31 312 SER A N 1
ATOM 2484 C CA . SER A 1 312 ? -10.941 -11.100 8.377 1.00 90.31 312 SER A CA 1
ATOM 2485 C C . SER A 1 312 ? -11.647 -9.997 7.573 1.00 90.31 312 SER A C 1
ATOM 2487 O O . SER A 1 312 ? -12.775 -9.630 7.894 1.00 90.31 312 SER A O 1
ATOM 2489 N N . ILE A 1 313 ? -11.001 -9.458 6.534 1.00 91.00 313 ILE A N 1
ATOM 2490 C CA . ILE A 1 313 ? -11.611 -8.479 5.623 1.00 91.00 313 ILE A CA 1
ATOM 2491 C C . ILE A 1 313 ? -12.064 -9.197 4.346 1.00 91.00 313 ILE A C 1
ATOM 2493 O O . ILE A 1 313 ? -11.233 -9.840 3.706 1.00 91.00 313 ILE A O 1
ATOM 2497 N N . PRO A 1 314 ? -13.344 -9.088 3.937 1.00 93.12 314 PRO A N 1
ATOM 2498 C CA . PRO A 1 314 ? -13.841 -9.746 2.731 1.00 93.12 314 PRO A CA 1
ATOM 2499 C C . PRO A 1 314 ? -13.042 -9.391 1.473 1.00 93.12 314 PRO A C 1
ATOM 2501 O O . PRO A 1 314 ? -12.588 -8.255 1.307 1.00 93.12 314 PRO A O 1
ATOM 2504 N N . ILE A 1 315 ? -12.946 -10.335 0.534 1.00 93.25 315 ILE A N 1
ATOM 2505 C CA . ILE A 1 315 ? -12.272 -10.123 -0.755 1.00 93.25 315 ILE A CA 1
ATOM 2506 C C . ILE A 1 315 ? -12.826 -8.901 -1.498 1.00 93.25 315 ILE A C 1
ATOM 2508 O O . ILE A 1 315 ? -12.050 -8.095 -2.006 1.00 93.25 315 ILE A O 1
ATOM 2512 N N . LEU A 1 316 ? -14.149 -8.702 -1.499 1.00 95.25 316 LEU A N 1
ATOM 2513 C CA . LEU A 1 316 ? -14.763 -7.533 -2.135 1.00 95.25 316 LEU A CA 1
ATOM 2514 C C . LEU A 1 316 ? -14.270 -6.204 -1.542 1.00 95.25 316 LEU A C 1
ATOM 2516 O O . LEU A 1 316 ? -14.056 -5.237 -2.267 1.00 95.25 316 LEU A O 1
ATOM 2520 N N . GLU A 1 317 ? -14.064 -6.151 -0.228 1.00 93.75 317 GLU A N 1
ATOM 2521 C CA . GLU A 1 317 ? -13.585 -4.950 0.456 1.00 93.75 317 GLU A CA 1
ATOM 2522 C C . GLU A 1 317 ? -12.131 -4.637 0.071 1.00 93.75 317 GLU A C 1
ATOM 2524 O O . GLU A 1 317 ? -11.795 -3.482 -0.198 1.00 93.75 317 GLU A O 1
ATOM 2529 N N . HIS A 1 318 ? -11.289 -5.667 -0.062 1.00 90.06 318 HIS A N 1
ATOM 2530 C CA . HIS A 1 318 ? -9.958 -5.517 -0.651 1.00 90.06 318 HIS A CA 1
ATOM 2531 C C . HIS A 1 318 ? -10.022 -5.064 -2.114 1.00 90.06 318 HIS A C 1
ATOM 2533 O O . HIS A 1 318 ? -9.258 -4.179 -2.501 1.00 90.06 318 HIS A O 1
ATOM 2539 N N . ALA A 1 319 ? -10.935 -5.620 -2.912 1.00 91.06 319 ALA A N 1
ATOM 2540 C CA . ALA A 1 319 ? -11.090 -5.273 -4.320 1.00 91.06 319 ALA A CA 1
ATOM 2541 C C . ALA A 1 319 ? -11.439 -3.790 -4.503 1.00 91.06 319 ALA A C 1
ATOM 2543 O O . ALA A 1 319 ? -10.704 -3.066 -5.178 1.00 91.06 319 ALA A O 1
ATOM 2544 N N . ILE A 1 320 ? -12.486 -3.320 -3.815 1.00 92.12 320 ILE A N 1
ATOM 2545 C CA . ILE A 1 320 ? -12.923 -1.915 -3.819 1.00 92.12 320 ILE A CA 1
ATOM 2546 C C . ILE A 1 320 ? -11.775 -0.986 -3.407 1.00 92.12 320 ILE A C 1
ATOM 2548 O O . ILE A 1 320 ? -11.553 0.057 -4.025 1.00 92.12 320 ILE A O 1
ATOM 2552 N N . ALA A 1 321 ? -11.027 -1.354 -2.366 1.00 87.12 321 ALA A N 1
ATOM 2553 C CA . ALA A 1 321 ? -9.976 -0.501 -1.833 1.00 87.12 321 ALA A CA 1
ATOM 2554 C C . ALA A 1 321 ? -8.697 -0.498 -2.681 1.00 87.12 321 ALA A C 1
ATOM 2556 O O . ALA A 1 321 ? -7.982 0.502 -2.654 1.00 87.12 321 ALA A O 1
ATOM 2557 N N . ARG A 1 322 ? -8.372 -1.580 -3.408 1.00 82.56 322 ARG A N 1
ATOM 2558 C CA . ARG A 1 322 ? -7.018 -1.801 -3.958 1.00 82.56 322 ARG A CA 1
ATOM 2559 C C . ARG A 1 322 ? -6.941 -1.984 -5.467 1.00 82.56 322 ARG A C 1
ATOM 2561 O O . ARG A 1 322 ? -5.896 -1.677 -6.030 1.00 82.56 322 ARG A O 1
ATOM 2568 N N . PHE A 1 323 ? -7.975 -2.510 -6.124 1.00 84.31 323 PHE A N 1
ATOM 2569 C CA . PHE A 1 323 ? -7.832 -2.955 -7.516 1.00 84.31 323 PHE A CA 1
ATOM 2570 C C . PHE A 1 323 ? -7.704 -1.806 -8.504 1.00 84.31 323 PHE A C 1
ATOM 2572 O O . PHE A 1 323 ? -7.139 -2.013 -9.569 1.00 84.31 323 PHE A O 1
ATOM 2579 N N . ARG A 1 324 ? -8.241 -0.618 -8.188 1.00 80.56 324 ARG A N 1
ATOM 2580 C CA . ARG A 1 324 ? -8.253 0.534 -9.114 1.00 80.56 324 ARG A CA 1
ATOM 2581 C C . ARG A 1 324 ? -8.812 0.167 -10.506 1.00 80.56 324 ARG A C 1
ATOM 2583 O O . ARG A 1 324 ? -8.480 0.801 -11.500 1.00 80.56 324 ARG A O 1
ATOM 2590 N N . ASN A 1 325 ? -9.647 -0.872 -10.570 1.00 86.44 325 ASN A N 1
ATOM 2591 C CA . ASN A 1 325 ? -10.233 -1.425 -11.783 1.00 86.44 325 ASN A CA 1
ATOM 2592 C C . ASN A 1 325 ? -11.697 -1.798 -11.485 1.00 86.44 325 ASN A C 1
ATOM 2594 O O . ASN A 1 325 ? -11.942 -2.832 -10.856 1.00 86.44 325 ASN A O 1
ATOM 2598 N N . PRO A 1 326 ? -12.675 -0.970 -11.898 1.00 90.94 326 PRO A N 1
ATOM 2599 C CA . PRO A 1 326 ? -14.079 -1.205 -11.571 1.00 90.94 326 PRO A CA 1
ATOM 2600 C C . PRO A 1 326 ? -14.626 -2.505 -12.159 1.00 90.94 326 PRO A C 1
ATOM 2602 O O . PRO A 1 326 ? -15.404 -3.178 -11.492 1.00 90.94 326 PRO A O 1
ATOM 2605 N N . ALA A 1 327 ? -14.177 -2.909 -13.352 1.00 92.44 327 ALA A N 1
ATOM 2606 C CA . ALA A 1 327 ? -14.624 -4.154 -13.972 1.00 92.44 327 ALA A CA 1
ATOM 2607 C C . ALA A 1 327 ? -14.222 -5.374 -13.128 1.00 92.44 327 ALA A C 1
ATOM 2609 O O . ALA A 1 327 ? -15.022 -6.282 -12.921 1.00 92.44 327 ALA A O 1
ATOM 2610 N N . ALA A 1 328 ? -13.008 -5.372 -12.573 1.00 91.44 328 ALA A N 1
ATOM 2611 C CA . ALA A 1 328 ? -12.545 -6.431 -11.681 1.00 91.44 328 ALA A CA 1
ATOM 2612 C C . ALA A 1 328 ? -13.326 -6.466 -10.354 1.00 91.44 328 ALA A C 1
ATOM 2614 O O . ALA A 1 328 ? -13.623 -7.545 -9.838 1.00 91.44 328 ALA A O 1
ATOM 2615 N N . VAL A 1 329 ? -13.696 -5.295 -9.821 1.00 94.50 329 VAL A N 1
ATOM 2616 C CA . VAL A 1 329 ? -14.570 -5.185 -8.640 1.00 94.50 329 VAL A CA 1
ATOM 2617 C C . VAL A 1 329 ? -15.962 -5.746 -8.938 1.00 94.50 329 VAL A C 1
ATOM 2619 O O . VAL A 1 329 ? -16.486 -6.514 -8.132 1.00 94.50 329 VAL A O 1
ATOM 2622 N N . ASP A 1 330 ? -16.532 -5.421 -10.100 1.00 96.38 330 ASP A N 1
ATOM 2623 C CA . ASP A 1 330 ? -17.875 -5.851 -10.509 1.00 96.38 330 ASP A CA 1
ATOM 2624 C C . ASP A 1 330 ? -17.976 -7.377 -10.655 1.00 96.38 330 ASP A C 1
ATOM 2626 O O . ASP A 1 330 ? -18.971 -7.972 -10.236 1.00 96.38 330 ASP A O 1
ATOM 2630 N N . VAL A 1 331 ? -16.921 -8.035 -11.155 1.00 96.38 331 VAL A N 1
ATOM 2631 C CA . VAL A 1 331 ? -16.854 -9.507 -11.246 1.00 96.38 331 VAL A CA 1
ATOM 2632 C C . VAL A 1 331 ? -16.979 -10.169 -9.868 1.00 96.38 331 VAL A C 1
ATOM 2634 O O . VAL A 1 331 ? -17.682 -11.171 -9.730 1.00 96.38 331 VAL A O 1
ATOM 2637 N N . ILE A 1 332 ? -16.334 -9.618 -8.833 1.00 95.94 332 ILE A N 1
ATOM 2638 C CA . ILE A 1 332 ? -16.438 -10.142 -7.460 1.00 95.94 332 ILE A CA 1
ATOM 2639 C C . ILE A 1 332 ? -17.795 -9.781 -6.860 1.00 95.94 332 ILE A C 1
ATOM 2641 O O . ILE A 1 332 ? -18.455 -10.640 -6.279 1.00 95.94 332 ILE A O 1
ATOM 2645 N N . ALA A 1 333 ? -18.229 -8.527 -7.015 1.00 96.94 333 ALA A N 1
ATOM 2646 C CA . ALA A 1 333 ? -19.482 -8.030 -6.453 1.00 96.94 333 ALA A CA 1
ATOM 2647 C C . ALA A 1 333 ? -20.701 -8.832 -6.934 1.00 96.94 333 ALA A C 1
ATOM 2649 O O . ALA A 1 333 ? -21.636 -9.037 -6.167 1.00 96.94 333 ALA A O 1
ATOM 2650 N N . ALA A 1 334 ? -20.670 -9.345 -8.168 1.00 96.81 334 ALA A N 1
ATOM 2651 C CA . ALA A 1 334 ? -21.717 -10.204 -8.718 1.00 96.81 334 ALA A CA 1
ATOM 2652 C C . ALA A 1 334 ? -21.833 -11.583 -8.035 1.00 96.81 334 ALA A C 1
ATOM 2654 O O . ALA A 1 334 ? -22.823 -12.284 -8.249 1.00 96.81 334 ALA A O 1
ATOM 2655 N N . ARG A 1 335 ? -20.832 -12.000 -7.248 1.00 96.06 335 ARG A N 1
ATOM 2656 C CA . ARG A 1 335 ? -20.747 -13.339 -6.638 1.00 96.06 335 ARG A CA 1
ATOM 2657 C C . ARG A 1 335 ? -20.939 -13.347 -5.122 1.00 96.06 335 ARG A C 1
ATOM 2659 O O . ARG A 1 335 ? -21.039 -14.427 -4.556 1.00 96.06 335 ARG A O 1
ATOM 2666 N N . VAL A 1 336 ? -20.995 -12.181 -4.479 1.00 96.56 336 VAL A N 1
ATOM 2667 C CA . VAL A 1 336 ? -21.044 -12.055 -3.013 1.00 96.56 336 VAL A CA 1
ATOM 2668 C C . VAL A 1 336 ? -22.146 -11.100 -2.573 1.00 96.56 336 VAL A C 1
ATOM 2670 O O . VAL A 1 336 ? -22.677 -10.330 -3.370 1.00 96.56 336 VAL A O 1
ATOM 2673 N N . THR A 1 337 ? -22.476 -11.107 -1.280 1.00 95.56 337 THR A N 1
ATOM 2674 C CA . THR A 1 337 ? -23.382 -10.108 -0.692 1.00 95.56 337 THR A CA 1
ATOM 2675 C C . THR A 1 337 ? -22.574 -9.012 0.008 1.00 95.56 337 THR A C 1
ATOM 2677 O O . THR A 1 337 ? -21.984 -9.276 1.059 1.00 95.56 337 THR A O 1
ATOM 2680 N N . PRO A 1 338 ? -22.543 -7.770 -0.515 1.00 94.94 338 PRO A N 1
ATOM 2681 C CA . PRO A 1 338 ? -21.780 -6.694 0.101 1.00 94.94 338 PRO A CA 1
ATOM 2682 C C . PRO A 1 338 ? -22.327 -6.320 1.481 1.00 94.94 338 PRO A C 1
ATOM 2684 O O . PRO A 1 338 ? -23.536 -6.172 1.685 1.00 94.94 338 PRO A O 1
ATOM 2687 N N . ARG A 1 339 ? -21.422 -6.091 2.436 1.00 94.06 339 ARG A N 1
ATOM 2688 C CA . ARG A 1 339 ? -21.775 -5.523 3.739 1.00 94.06 339 ARG A CA 1
ATOM 2689 C C . ARG A 1 339 ? -22.326 -4.106 3.562 1.00 94.06 339 ARG A C 1
ATOM 2691 O O . ARG A 1 339 ? -21.836 -3.320 2.756 1.00 94.06 339 ARG A O 1
ATOM 2698 N N . ARG A 1 340 ? -23.330 -3.749 4.367 1.00 95.00 340 ARG A N 1
ATOM 2699 C CA . ARG A 1 340 ? -23.899 -2.395 4.375 1.00 95.00 340 ARG A CA 1
ATOM 2700 C C . ARG A 1 340 ? -22.919 -1.403 5.003 1.00 95.00 340 ARG A C 1
ATOM 2702 O O . ARG A 1 340 ? -22.744 -1.379 6.222 1.00 95.00 340 ARG A O 1
ATOM 2709 N N . ALA A 1 341 ? -22.302 -0.586 4.159 1.00 97.25 341 ALA A N 1
ATOM 2710 C CA . ALA A 1 341 ? -21.463 0.539 4.550 1.00 97.25 341 ALA A CA 1
ATOM 2711 C C . ALA A 1 341 ? -21.483 1.606 3.448 1.00 97.25 341 ALA A C 1
ATOM 2713 O O . ALA A 1 341 ? -21.556 1.267 2.264 1.00 97.25 341 ALA A O 1
ATOM 2714 N N . LEU A 1 342 ? -21.375 2.883 3.827 1.00 98.19 342 LEU A N 1
ATOM 2715 C CA . LEU A 1 342 ? -21.392 3.999 2.877 1.00 98.19 342 LEU A CA 1
ATOM 2716 C C . LEU A 1 342 ? -20.285 3.873 1.820 1.00 98.19 342 LEU A C 1
ATOM 2718 O O . LEU A 1 342 ? -20.553 3.982 0.628 1.00 98.19 342 LEU A O 1
ATOM 2722 N N . TRP A 1 343 ? -19.056 3.591 2.247 1.00 96.62 343 TRP A N 1
ATOM 2723 C CA . TRP A 1 343 ? -17.910 3.483 1.344 1.00 96.62 343 TRP A CA 1
ATOM 2724 C C . TRP A 1 343 ? -17.992 2.273 0.397 1.00 96.62 343 TRP A C 1
ATOM 2726 O O . TRP A 1 343 ? -17.515 2.356 -0.732 1.00 96.62 343 TRP A O 1
ATOM 2736 N N . ILE A 1 344 ? -18.635 1.174 0.818 1.00 97.81 344 ILE A N 1
ATOM 2737 C CA . ILE A 1 344 ? -18.879 0.001 -0.037 1.00 97.81 344 ILE A CA 1
ATOM 2738 C C . ILE A 1 344 ? -19.904 0.361 -1.113 1.00 97.81 344 ILE A C 1
ATOM 2740 O O . ILE A 1 344 ? -19.649 0.138 -2.293 1.00 97.81 344 ILE A O 1
ATOM 2744 N N . ALA A 1 345 ? -21.028 0.980 -0.731 1.00 98.44 345 ALA A N 1
ATOM 2745 C CA . ALA A 1 345 ? -22.026 1.451 -1.693 1.00 98.44 345 ALA A CA 1
ATOM 2746 C C . ALA A 1 345 ? -21.410 2.439 -2.699 1.00 98.44 345 ALA A C 1
ATOM 2748 O O . ALA A 1 345 ? -21.641 2.327 -3.901 1.00 98.44 345 ALA A O 1
ATOM 2749 N N . ALA A 1 346 ? -20.565 3.355 -2.220 1.00 98.25 346 ALA A N 1
ATOM 2750 C CA . ALA A 1 346 ? -19.858 4.317 -3.057 1.00 98.25 346 ALA A CA 1
ATOM 2751 C C . ALA A 1 346 ? -18.876 3.640 -4.034 1.00 98.25 346 ALA A C 1
ATOM 2753 O O . ALA A 1 346 ? -18.897 3.944 -5.226 1.00 98.25 346 ALA A O 1
ATOM 2754 N N . GLY A 1 347 ? -18.074 2.674 -3.570 1.00 97.06 347 GLY A N 1
ATOM 2755 C CA . GLY A 1 347 ? -17.137 1.914 -4.409 1.00 97.06 347 GLY A CA 1
ATOM 2756 C C . GLY A 1 347 ? -17.805 1.016 -5.458 1.00 97.06 347 GLY A C 1
ATOM 2757 O O . GLY A 1 347 ? -17.264 0.824 -6.548 1.00 97.06 347 GLY A O 1
ATOM 2758 N N . LEU A 1 348 ? -19.009 0.519 -5.163 1.00 97.81 348 LEU A N 1
ATOM 2759 C CA . LEU A 1 348 ? -19.843 -0.244 -6.098 1.00 97.81 348 LEU A CA 1
ATOM 2760 C C . LEU A 1 348 ? -20.668 0.643 -7.043 1.00 97.81 348 LEU A C 1
ATOM 2762 O O . LEU A 1 348 ? -21.253 0.144 -7.998 1.00 97.81 348 LEU A O 1
ATOM 2766 N N . GLY A 1 349 ? -20.739 1.953 -6.793 1.00 97.69 349 GLY A N 1
ATOM 2767 C CA . GLY A 1 349 ? -21.590 2.860 -7.562 1.00 97.69 349 GLY A CA 1
ATOM 2768 C C . GLY A 1 349 ? -23.089 2.732 -7.259 1.00 97.69 349 GLY A C 1
ATOM 2769 O O . GLY A 1 349 ? -23.908 3.202 -8.046 1.00 97.69 349 GLY A O 1
ATOM 2770 N N . ASP A 1 350 ? -23.468 2.135 -6.124 1.00 98.00 350 ASP A N 1
ATOM 2771 C CA . ASP A 1 350 ? -24.859 2.048 -5.668 1.00 98.00 350 ASP A CA 1
ATOM 2772 C C . ASP A 1 350 ? -25.334 3.405 -5.125 1.00 98.00 350 ASP A C 1
ATOM 2774 O O . ASP A 1 350 ? -25.277 3.696 -3.928 1.00 98.00 350 ASP A O 1
ATOM 2778 N N . VAL A 1 351 ? -25.828 4.257 -6.026 1.00 98.44 351 VAL A N 1
ATOM 2779 C CA . VAL A 1 351 ? -26.332 5.602 -5.703 1.00 98.44 351 VAL A CA 1
ATOM 2780 C C . VAL A 1 351 ? -27.482 5.561 -4.691 1.00 98.44 351 VAL A C 1
ATOM 2782 O O . VAL A 1 351 ? -27.578 6.438 -3.829 1.00 98.44 351 VAL A O 1
ATOM 2785 N N . ALA A 1 352 ? -28.362 4.560 -4.770 1.00 98.00 352 ALA A N 1
ATOM 2786 C CA . ALA A 1 352 ? -29.473 4.424 -3.832 1.00 98.00 352 ALA A CA 1
ATOM 2787 C C . ALA A 1 352 ? -28.965 4.044 -2.432 1.00 98.00 352 ALA A C 1
ATOM 2789 O O . ALA A 1 352 ? -29.422 4.608 -1.432 1.00 98.00 352 ALA A O 1
ATOM 2790 N N . GLY A 1 353 ? -27.982 3.144 -2.366 1.00 96.62 353 GLY A N 1
ATOM 2791 C CA . GLY A 1 353 ? -27.255 2.794 -1.151 1.00 96.62 353 GLY A CA 1
ATOM 2792 C C . GLY A 1 353 ? -26.533 3.987 -0.533 1.00 96.62 353 GLY A C 1
ATOM 2793 O O . GLY A 1 353 ? -26.691 4.224 0.661 1.00 96.62 353 GLY A O 1
ATOM 2794 N N . VAL A 1 354 ? -25.825 4.794 -1.331 1.00 98.25 354 VAL A N 1
ATOM 2795 C CA . VAL A 1 354 ? -25.178 6.035 -0.864 1.00 98.25 354 VAL A CA 1
ATOM 2796 C C . VAL A 1 354 ? -26.210 6.987 -0.260 1.00 98.25 354 VAL A C 1
ATOM 2798 O O . VAL A 1 354 ? -26.070 7.395 0.892 1.00 98.25 354 VAL A O 1
ATOM 2801 N N . LYS A 1 355 ? -27.294 7.285 -0.991 1.00 98.00 355 LYS A N 1
ATOM 2802 C CA . LYS A 1 355 ? -28.347 8.214 -0.543 1.00 98.00 355 LYS A CA 1
ATOM 2803 C C . LYS A 1 355 ? -29.026 7.773 0.754 1.00 98.00 355 LYS A C 1
ATOM 2805 O O . LYS A 1 355 ? -29.394 8.628 1.553 1.00 98.00 355 LYS A O 1
ATOM 2810 N N . ARG A 1 356 ? -29.152 6.465 1.004 1.00 97.62 356 ARG A N 1
ATOM 2811 C CA . ARG A 1 356 ? -29.714 5.927 2.258 1.00 97.62 356 ARG A CA 1
ATOM 2812 C C . ARG A 1 356 ? -28.935 6.375 3.495 1.00 97.62 356 ARG A C 1
ATOM 2814 O O . ARG A 1 356 ? -29.527 6.521 4.560 1.00 97.62 356 ARG A O 1
ATOM 2821 N N . PHE A 1 357 ? -27.627 6.578 3.369 1.00 98.12 357 PHE A N 1
ATOM 2822 C CA . PHE A 1 357 ? -26.780 6.962 4.494 1.00 98.12 357 PHE A CA 1
ATOM 2823 C C . PHE A 1 357 ? -26.738 8.473 4.743 1.00 98.12 357 PHE A C 1
ATOM 2825 O O . PHE A 1 357 ? -26.194 8.883 5.769 1.00 98.12 357 PHE A O 1
ATOM 2832 N N . ILE A 1 358 ? -27.333 9.288 3.868 1.00 97.94 358 ILE A N 1
ATOM 2833 C CA . ILE A 1 358 ? -27.364 10.749 3.979 1.00 97.94 358 ILE A CA 1
ATOM 2834 C C . ILE A 1 358 ? -28.572 11.187 4.816 1.00 97.94 358 ILE A C 1
ATOM 2836 O O . ILE A 1 358 ? -29.713 10.862 4.499 1.00 97.94 358 ILE A O 1
ATOM 2840 N N . ALA A 1 359 ? -28.327 11.954 5.880 1.00 96.56 359 ALA A N 1
ATOM 2841 C CA . ALA A 1 359 ? -29.372 12.525 6.739 1.00 96.56 359 ALA A CA 1
ATOM 2842 C C . ALA A 1 359 ? -29.739 13.973 6.363 1.00 96.56 359 ALA A C 1
ATOM 2844 O O . ALA A 1 359 ? -30.758 14.495 6.813 1.00 96.56 359 ALA A O 1
ATOM 2845 N N . GLY A 1 360 ? -28.903 14.639 5.567 1.00 93.44 360 GLY A N 1
ATOM 2846 C CA . GLY A 1 360 ? -29.084 16.015 5.116 1.00 93.44 360 GLY A CA 1
ATOM 2847 C C . GLY A 1 360 ? -27.785 16.579 4.545 1.00 93.44 360 GLY A C 1
ATOM 2848 O O . GLY A 1 360 ? -26.798 15.857 4.422 1.00 93.44 360 GLY A O 1
ATOM 2849 N N . LYS A 1 361 ? -27.772 17.877 4.217 1.00 95.88 361 LYS A N 1
ATOM 2850 C CA . LYS A 1 361 ? -26.572 18.539 3.683 1.00 95.88 361 LYS A CA 1
ATOM 2851 C C . LYS A 1 361 ? -25.394 18.419 4.657 1.00 95.88 361 LYS A C 1
ATOM 2853 O O . LYS A 1 361 ? -25.489 18.913 5.779 1.00 95.88 361 LYS A O 1
ATOM 2858 N N . GLY A 1 362 ? -24.318 17.772 4.216 1.00 95.00 362 GLY A N 1
ATOM 2859 C CA . GLY A 1 362 ? -23.092 17.525 4.973 1.00 95.00 362 GLY A CA 1
ATOM 2860 C C . GLY A 1 362 ? -23.282 16.625 6.195 1.00 95.00 362 GLY A C 1
ATOM 2861 O O . GLY A 1 362 ? -22.493 16.723 7.129 1.00 95.00 362 GLY A O 1
ATOM 2862 N N . ARG A 1 363 ? -24.357 15.821 6.248 1.00 97.31 363 ARG A N 1
ATOM 2863 C CA . ARG A 1 363 ? -24.705 15.025 7.434 1.00 97.31 363 ARG A CA 1
ATOM 2864 C C . ARG A 1 363 ? -25.050 13.583 7.109 1.00 97.31 363 ARG A C 1
ATOM 2866 O O . ARG A 1 363 ? -25.842 13.311 6.204 1.00 97.31 363 ARG A O 1
ATOM 2873 N N . LEU A 1 364 ? -24.544 12.667 7.930 1.00 97.94 364 LEU A N 1
ATOM 2874 C CA . LEU A 1 364 ? -24.799 11.235 7.815 1.00 97.94 364 LEU A CA 1
ATOM 2875 C C . LEU A 1 364 ? -25.846 10.757 8.823 1.00 97.94 364 LEU A C 1
ATOM 2877 O O . LEU A 1 364 ? -26.049 11.319 9.900 1.00 97.94 364 LEU A O 1
ATOM 2881 N N . THR A 1 365 ? -26.520 9.674 8.459 1.00 98.00 365 THR A N 1
ATOM 2882 C CA . THR A 1 365 ? -27.321 8.874 9.391 1.00 98.00 365 THR A CA 1
ATOM 2883 C C . THR A 1 365 ? -26.410 8.152 10.395 1.00 98.00 365 THR A C 1
ATOM 2885 O O . THR A 1 365 ? -25.236 7.920 10.096 1.00 98.00 365 THR A O 1
ATOM 2888 N N . PRO A 1 366 ? -26.926 7.707 11.559 1.00 96.75 366 PRO A N 1
ATOM 2889 C CA . PRO A 1 366 ? -26.148 6.885 12.488 1.00 96.75 366 PRO A CA 1
ATOM 2890 C C . PRO A 1 366 ? -25.562 5.622 11.840 1.00 96.75 366 PRO A C 1
ATOM 2892 O O . PRO A 1 366 ? -24.425 5.267 12.127 1.00 96.75 366 PRO A O 1
ATOM 2895 N N . GLU A 1 367 ? -26.305 4.977 10.930 1.00 96.19 367 GLU A N 1
ATOM 2896 C CA . GLU A 1 367 ? -25.827 3.806 10.180 1.00 96.19 367 GLU A CA 1
ATOM 2897 C C . GLU A 1 367 ? -24.665 4.167 9.239 1.00 96.19 367 GLU A C 1
ATOM 2899 O O . GLU A 1 367 ? -23.704 3.410 9.133 1.00 96.19 367 GLU A O 1
ATOM 2904 N N . GLY A 1 368 ? -24.710 5.348 8.611 1.00 95.12 368 GLY A N 1
ATOM 2905 C CA . GLY A 1 368 ? -23.662 5.839 7.708 1.00 95.12 368 GLY A CA 1
ATOM 2906 C C . GLY A 1 368 ? -22.307 6.069 8.380 1.00 95.12 368 GLY A C 1
ATOM 2907 O O . GLY A 1 368 ? -21.291 6.090 7.693 1.00 95.12 368 GLY A O 1
ATOM 2908 N N . ARG A 1 369 ? -22.282 6.196 9.715 1.00 94.94 369 ARG A N 1
ATOM 2909 C CA . ARG A 1 369 ? -21.056 6.364 10.513 1.00 94.94 369 ARG A CA 1
ATOM 2910 C C . ARG A 1 369 ? -20.398 5.039 10.912 1.00 94.94 369 ARG A C 1
ATOM 2912 O O . ARG A 1 369 ? -19.289 5.042 11.444 1.00 94.94 369 ARG A O 1
ATOM 2919 N N . LEU A 1 370 ? -21.075 3.911 10.697 1.00 93.00 370 LEU A N 1
ATOM 2920 C CA . LEU A 1 370 ? -20.568 2.586 11.047 1.00 93.00 370 LEU A CA 1
ATOM 2921 C C . LEU A 1 370 ? -19.675 2.025 9.937 1.00 93.00 370 LEU A C 1
ATOM 2923 O O . LEU A 1 370 ? -19.654 2.519 8.812 1.00 93.00 370 LEU A O 1
ATOM 2927 N N . ASN A 1 371 ? -18.994 0.915 10.236 1.00 91.31 371 ASN A N 1
ATOM 2928 C CA . ASN A 1 371 ? -18.424 0.038 9.212 1.00 91.31 371 ASN A CA 1
ATOM 2929 C C . ASN A 1 371 ? -17.347 0.670 8.309 1.00 91.31 371 ASN A C 1
ATOM 2931 O O . ASN A 1 371 ? -17.101 0.158 7.216 1.00 91.31 371 ASN A O 1
ATOM 2935 N N . ARG A 1 372 ? -16.697 1.740 8.776 1.00 91.44 372 ARG A N 1
ATOM 2936 C CA . ARG A 1 372 ? -15.667 2.505 8.058 1.00 91.44 372 ARG A CA 1
ATOM 2937 C C . ARG A 1 372 ? -14.490 1.645 7.574 1.00 91.44 372 ARG A C 1
ATOM 2939 O O . ARG A 1 372 ? -14.206 0.613 8.190 1.00 91.44 372 ARG A O 1
ATOM 2946 N N . PRO A 1 373 ? -13.820 2.045 6.479 1.00 89.81 373 PRO A N 1
ATOM 2947 C CA . PRO A 1 373 ? -12.674 1.309 5.965 1.00 89.81 373 PRO A CA 1
ATOM 2948 C C . PRO A 1 373 ? -11.489 1.392 6.938 1.00 89.81 373 PRO A C 1
ATOM 2950 O O . PRO A 1 373 ? -11.306 2.385 7.640 1.00 89.81 373 PRO A O 1
ATOM 2953 N N . ASP A 1 374 ? -10.654 0.352 6.948 1.00 88.75 374 ASP A N 1
ATOM 2954 C CA . ASP A 1 374 ? -9.353 0.355 7.625 1.00 88.75 374 ASP A CA 1
ATOM 2955 C C . ASP A 1 374 ? -8.245 0.203 6.570 1.00 88.75 374 ASP A C 1
ATOM 2957 O O . ASP A 1 374 ? -7.894 -0.924 6.202 1.00 88.75 374 ASP A O 1
ATOM 2961 N N . PRO A 1 375 ? -7.699 1.324 6.054 1.00 84.50 375 PRO A N 1
ATOM 2962 C CA . PRO A 1 375 ? -6.667 1.317 5.018 1.00 84.50 375 PRO A CA 1
ATOM 2963 C C . PRO A 1 375 ? -5.442 0.469 5.369 1.00 84.50 375 PRO A C 1
ATOM 2965 O O . PRO A 1 375 ? -4.856 -0.178 4.496 1.00 84.50 375 PRO A O 1
ATOM 2968 N N . VAL A 1 376 ? -5.064 0.441 6.651 1.00 84.62 376 VAL A N 1
ATOM 2969 C CA . VAL A 1 376 ? -3.884 -0.288 7.125 1.00 84.62 376 VAL A CA 1
ATOM 2970 C C . VAL A 1 376 ? -4.159 -1.790 7.104 1.00 84.62 376 VAL A C 1
ATOM 2972 O O . VAL A 1 376 ? -3.345 -2.548 6.573 1.00 84.62 376 VAL A O 1
ATOM 2975 N N . ALA A 1 377 ? -5.329 -2.215 7.594 1.00 87.31 377 ALA A N 1
ATOM 2976 C CA . ALA A 1 377 ? -5.760 -3.612 7.557 1.00 87.31 377 ALA A CA 1
ATOM 2977 C C . ALA A 1 377 ? -6.015 -4.126 6.127 1.00 87.31 377 ALA A C 1
ATOM 2979 O O . ALA A 1 377 ? -5.766 -5.296 5.828 1.00 87.31 377 ALA A O 1
ATOM 2980 N N . MET A 1 378 ? -6.477 -3.254 5.227 1.00 83.94 378 MET A N 1
ATOM 2981 C CA . MET A 1 378 ? -6.680 -3.574 3.807 1.00 83.94 378 MET A CA 1
ATOM 2982 C C . MET A 1 378 ? -5.373 -3.679 3.031 1.00 83.94 378 MET A C 1
ATOM 2984 O O . MET A 1 378 ? -5.333 -4.244 1.942 1.00 83.94 378 MET A O 1
ATOM 2988 N N . GLY A 1 379 ? -4.287 -3.174 3.597 1.00 77.25 379 GLY A N 1
ATOM 2989 C CA . GLY A 1 379 ? -2.975 -3.301 3.014 1.00 77.25 379 GLY A CA 1
ATOM 2990 C C . GLY A 1 379 ? -2.576 -2.160 2.080 1.00 77.25 379 GLY A C 1
ATOM 2991 O O . GLY A 1 379 ? -1.607 -2.322 1.336 1.00 77.25 379 GLY A O 1
ATOM 2992 N N . LEU A 1 380 ? -3.250 -1.008 2.146 1.00 74.62 380 LEU A N 1
ATOM 2993 C CA . LEU A 1 380 ? -2.874 0.183 1.384 1.00 74.62 380 LEU A CA 1
ATOM 2994 C C . LEU A 1 380 ? -1.473 0.672 1.805 1.00 74.62 380 LEU A C 1
ATOM 2996 O O . LEU A 1 380 ? -1.070 0.563 2.968 1.00 74.62 380 LEU A O 1
ATOM 3000 N N . HIS A 1 381 ? -0.673 1.075 0.812 1.00 55.28 381 HIS A N 1
ATOM 3001 C CA . HIS A 1 381 ? 0.757 1.375 0.952 1.00 55.28 381 HIS A CA 1
ATOM 3002 C C . HIS A 1 381 ? 1.006 2.691 1.718 1.00 55.28 381 HIS A C 1
ATOM 3004 O O . HIS A 1 381 ? 0.067 3.442 1.998 1.00 55.28 381 HIS A O 1
ATOM 3010 N N . GLN A 1 382 ? 2.276 2.960 2.057 1.00 52.03 382 GLN A N 1
ATOM 3011 C CA . GLN A 1 382 ? 2.718 4.180 2.743 1.00 52.03 382 GLN A CA 1
ATOM 3012 C C . GLN A 1 382 ? 2.090 5.430 2.115 1.00 52.03 382 GLN A C 1
ATOM 3014 O O . GLN A 1 382 ? 2.127 5.594 0.901 1.00 52.03 382 GLN A O 1
ATOM 3019 N N . GLY A 1 383 ? 1.508 6.292 2.952 1.00 55.12 383 GLY A N 1
ATOM 3020 C CA . GLY A 1 383 ? 0.819 7.512 2.519 1.00 55.12 383 GLY A CA 1
ATOM 3021 C C . GLY A 1 383 ? -0.682 7.528 2.812 1.00 55.12 383 GLY A C 1
ATOM 3022 O O . GLY A 1 383 ? -1.274 8.601 2.797 1.00 55.12 383 GLY A O 1
ATOM 3023 N N . HIS A 1 384 ? -1.285 6.383 3.153 1.00 67.69 384 HIS A N 1
ATOM 3024 C CA . HIS A 1 384 ? -2.665 6.328 3.644 1.00 67.69 384 HIS A CA 1
ATOM 3025 C C . HIS A 1 384 ? -2.705 6.446 5.164 1.00 67.69 384 HIS A C 1
ATOM 3027 O O . HIS A 1 384 ? -1.887 5.850 5.870 1.00 67.69 384 HIS A O 1
ATOM 3033 N N . LEU A 1 385 ? -3.669 7.212 5.663 1.00 70.62 385 LEU A N 1
ATOM 3034 C CA . LEU A 1 385 ? -3.777 7.507 7.082 1.00 70.62 385 LEU A CA 1
ATOM 3035 C C . LEU A 1 385 ? -4.583 6.428 7.807 1.00 70.62 385 LEU A C 1
ATOM 3037 O O . LEU A 1 385 ? -5.549 5.901 7.251 1.00 70.62 385 LEU A O 1
ATOM 3041 N N . PRO A 1 386 ? -4.206 6.086 9.050 1.00 80.56 386 PRO A N 1
ATOM 3042 C CA . PRO A 1 386 ? -4.989 5.154 9.844 1.00 80.56 386 PRO A CA 1
ATOM 3043 C C . PRO A 1 386 ? -6.404 5.697 10.102 1.00 80.56 386 PRO A C 1
ATOM 3045 O O . PRO A 1 386 ? -6.617 6.908 10.020 1.00 80.56 386 PRO A O 1
ATOM 3048 N N . PRO A 1 387 ? -7.388 4.849 10.435 1.00 83.06 387 PRO A N 1
ATOM 3049 C CA . PRO A 1 387 ? -8.718 5.303 10.836 1.00 83.06 387 PRO A CA 1
ATOM 3050 C C . PRO A 1 387 ? -8.679 6.351 11.960 1.00 83.06 387 PRO A C 1
ATOM 3052 O O . PRO A 1 387 ? -7.971 6.189 12.953 1.00 83.06 387 PRO A O 1
ATOM 3055 N N . HIS A 1 388 ? -9.464 7.420 11.821 1.00 85.38 388 HIS A N 1
ATOM 3056 C CA . HIS A 1 388 ? -9.641 8.433 12.865 1.00 85.38 388 HIS A CA 1
ATOM 3057 C C . HIS A 1 388 ? -10.911 8.139 13.655 1.00 85.38 388 HIS A C 1
ATOM 3059 O O . HIS A 1 388 ? -12.007 8.241 13.115 1.00 85.38 388 HIS A O 1
ATOM 3065 N N . HIS A 1 389 ? -10.779 7.766 14.928 1.00 81.50 389 HIS A N 1
ATOM 3066 C CA . HIS A 1 389 ? -11.915 7.311 15.739 1.00 81.50 389 HIS A CA 1
ATOM 3067 C C . HIS A 1 389 ? -13.029 8.367 15.893 1.00 81.50 389 HIS A C 1
ATOM 3069 O O . HIS A 1 389 ? -14.198 7.989 15.938 1.00 81.50 389 HIS A O 1
ATOM 3075 N N . ASP A 1 390 ? -12.682 9.659 15.878 1.00 84.44 390 ASP A N 1
ATOM 3076 C CA . ASP A 1 390 ? -13.615 10.780 16.067 1.00 84.44 390 ASP A CA 1
ATOM 3077 C C . ASP A 1 390 ? -13.909 11.547 14.764 1.00 84.44 390 ASP A C 1
ATOM 3079 O O . ASP A 1 390 ? -14.216 12.738 14.788 1.00 84.44 390 ASP A O 1
ATOM 3083 N N . ALA A 1 391 ? -13.820 10.875 13.611 1.00 89.81 391 ALA A N 1
ATOM 3084 C CA . ALA A 1 391 ? -14.102 11.508 12.324 1.00 89.81 391 ALA A CA 1
ATOM 3085 C C . ALA A 1 391 ? -15.512 12.114 12.266 1.00 89.81 391 ALA A C 1
ATOM 3087 O O . ALA A 1 391 ? -16.510 11.515 12.704 1.00 89.81 391 ALA A O 1
ATOM 3088 N N . ASP A 1 392 ? -15.593 13.309 11.693 1.00 92.62 392 ASP A N 1
ATOM 3089 C CA . ASP A 1 392 ? -16.861 13.971 11.428 1.00 92.62 392 ASP A CA 1
ATOM 3090 C C . ASP A 1 392 ? -17.549 13.395 10.177 1.00 92.62 392 ASP A C 1
ATOM 3092 O O . ASP A 1 392 ? -17.053 12.478 9.518 1.00 92.62 392 ASP A O 1
ATOM 3096 N N . ASP A 1 393 ? -18.759 13.880 9.892 1.00 96.31 393 ASP A N 1
ATOM 3097 C CA . ASP A 1 393 ? -19.531 13.414 8.736 1.00 96.31 393 ASP A CA 1
ATOM 3098 C C . ASP A 1 393 ? -18.821 13.717 7.405 1.00 96.31 393 ASP A C 1
ATOM 3100 O O . ASP A 1 393 ? -18.909 12.908 6.484 1.00 96.31 393 ASP A O 1
ATOM 3104 N N . LEU A 1 394 ? -18.091 14.834 7.298 1.00 95.62 394 LEU A N 1
ATOM 3105 C CA . LEU A 1 394 ? -17.413 15.226 6.060 1.00 95.62 394 LEU A CA 1
ATOM 3106 C C . LEU A 1 394 ? -16.194 14.351 5.780 1.00 95.62 394 LEU A C 1
ATOM 3108 O O . LEU A 1 394 ? -15.987 13.962 4.634 1.00 95.62 394 LEU A O 1
ATOM 3112 N N . GLU A 1 395 ? -15.438 13.971 6.808 1.00 92.62 395 GLU A N 1
ATOM 3113 C CA . GLU A 1 395 ? -14.333 13.028 6.663 1.00 92.62 395 GLU A CA 1
ATOM 3114 C C . GLU A 1 395 ? -14.845 11.638 6.245 1.00 92.62 395 GLU A C 1
ATOM 3116 O O . GLU A 1 395 ? -14.284 11.011 5.349 1.00 92.62 395 GLU A O 1
ATOM 3121 N N . ILE A 1 396 ? -15.950 11.156 6.825 1.00 95.19 396 ILE A N 1
ATOM 3122 C CA . ILE A 1 396 ? -16.539 9.865 6.426 1.00 95.19 396 ILE A CA 1
ATOM 3123 C C . ILE A 1 396 ? -17.082 9.931 4.986 1.00 95.19 396 ILE A C 1
ATOM 3125 O O . ILE A 1 396 ? -16.941 8.979 4.213 1.00 95.19 396 ILE A O 1
ATOM 3129 N N . MET A 1 397 ? -17.674 11.062 4.590 1.00 97.00 397 MET A N 1
ATOM 3130 C CA . MET A 1 397 ? -18.065 11.303 3.198 1.00 97.00 397 MET A CA 1
ATOM 3131 C C . MET A 1 397 ? -16.846 11.365 2.269 1.00 97.00 397 MET A C 1
ATOM 3133 O O . MET A 1 397 ? -16.927 10.829 1.167 1.00 97.00 397 MET A O 1
ATOM 3137 N N . TYR A 1 398 ? -15.719 11.936 2.711 1.00 94.62 398 TYR A N 1
ATOM 3138 C CA . TYR A 1 398 ? -14.460 11.947 1.960 1.00 94.62 398 TYR A CA 1
ATOM 3139 C C . TYR A 1 398 ? -13.958 10.531 1.691 1.00 94.62 398 TYR A C 1
ATOM 3141 O O . TYR A 1 398 ? -13.608 10.225 0.556 1.00 94.62 398 TYR A O 1
ATOM 3149 N N . GLU A 1 399 ? -13.960 9.649 2.696 1.00 93.56 399 GLU A N 1
ATOM 3150 C CA . GLU A 1 399 ? -13.551 8.246 2.527 1.00 93.56 399 GLU A CA 1
ATOM 3151 C C . GLU A 1 399 ? -14.370 7.564 1.422 1.00 93.56 399 GLU A C 1
ATOM 3153 O O . GLU A 1 399 ? -13.822 6.901 0.540 1.00 93.56 399 GLU A O 1
ATOM 3158 N N . ALA A 1 400 ? -15.688 7.775 1.426 1.00 96.31 400 ALA A N 1
ATOM 3159 C CA . ALA A 1 400 ? -16.579 7.251 0.398 1.00 96.31 400 ALA A CA 1
ATOM 3160 C C . ALA A 1 400 ? -16.359 7.911 -0.976 1.00 96.31 400 ALA A C 1
ATOM 3162 O O . ALA A 1 400 ? -16.381 7.222 -1.995 1.00 96.31 400 ALA A O 1
ATOM 3163 N N . PHE A 1 401 ? -16.118 9.223 -1.009 1.00 96.81 401 PHE A N 1
ATOM 3164 C CA . PHE A 1 401 ? -15.874 9.999 -2.225 1.00 96.81 401 PHE A CA 1
ATOM 3165 C C . PHE A 1 401 ? -14.568 9.587 -2.912 1.00 96.81 401 PHE A C 1
ATOM 3167 O O . PHE A 1 401 ? -14.558 9.329 -4.116 1.00 96.81 401 PHE A O 1
ATOM 3174 N N . GLN A 1 402 ? -13.488 9.446 -2.141 1.00 93.31 402 GLN A N 1
ATOM 3175 C CA . GLN A 1 402 ? -12.194 8.946 -2.603 1.00 93.31 402 GLN A CA 1
ATOM 3176 C C . GLN A 1 402 ? -12.328 7.529 -3.170 1.00 93.31 402 GLN A C 1
ATOM 3178 O O . GLN A 1 402 ? -11.888 7.271 -4.289 1.00 93.31 402 GLN A O 1
ATOM 3183 N N . ILE A 1 403 ? -12.999 6.623 -2.450 1.00 93.75 403 ILE A N 1
ATOM 3184 C CA . ILE A 1 403 ? -13.195 5.238 -2.896 1.00 93.75 403 ILE A CA 1
ATOM 3185 C C . ILE A 1 403 ? -14.063 5.156 -4.160 1.00 93.75 403 ILE A C 1
ATOM 3187 O O . ILE A 1 403 ? -13.748 4.375 -5.061 1.00 93.75 403 ILE A O 1
ATOM 3191 N N . ALA A 1 404 ? -15.119 5.968 -4.275 1.00 97.19 404 ALA A N 1
ATOM 3192 C CA . ALA A 1 404 ? -15.901 6.070 -5.506 1.00 97.19 404 ALA A CA 1
ATOM 3193 C C . ALA A 1 404 ? -15.039 6.567 -6.676 1.00 97.19 404 ALA A C 1
ATOM 3195 O O . ALA A 1 404 ? -15.097 5.987 -7.760 1.00 97.19 404 ALA A O 1
ATOM 3196 N N . GLY A 1 405 ? -14.193 7.577 -6.450 1.00 94.94 405 GLY A N 1
ATOM 3197 C CA . GLY A 1 405 ? -13.282 8.114 -7.461 1.00 94.94 405 GLY A CA 1
ATOM 3198 C C . GLY A 1 405 ? -12.238 7.108 -7.938 1.00 94.94 405 GLY A C 1
ATOM 3199 O O . GLY A 1 405 ? -12.046 6.935 -9.140 1.00 94.94 405 GLY A O 1
ATOM 3200 N N . TRP A 1 406 ? -11.626 6.364 -7.015 1.00 89.88 406 TRP A N 1
ATOM 3201 C CA . TRP A 1 406 ? -10.696 5.277 -7.331 1.00 89.88 406 TRP A CA 1
ATOM 3202 C C . TRP A 1 406 ? -11.316 4.150 -8.165 1.00 89.88 406 TRP A C 1
ATOM 3204 O O . TRP A 1 406 ? -10.596 3.456 -8.883 1.00 89.88 406 TRP A O 1
ATOM 3214 N N . ASN A 1 407 ? -12.634 3.970 -8.067 1.00 92.19 407 ASN A N 1
ATOM 3215 C CA . ASN A 1 407 ? -13.405 2.985 -8.824 1.00 92.19 407 ASN A CA 1
ATOM 3216 C C . ASN A 1 407 ? -14.227 3.621 -9.955 1.00 92.19 407 ASN A C 1
ATOM 3218 O O . ASN A 1 407 ? -15.114 2.976 -10.504 1.00 92.19 407 ASN A O 1
ATOM 3222 N N . GLN A 1 408 ? -13.959 4.881 -10.308 1.00 94.75 408 GLN A N 1
ATOM 3223 C CA . GLN A 1 408 ? -14.623 5.589 -11.405 1.00 94.75 408 GLN A CA 1
ATOM 3224 C C . GLN A 1 408 ? -16.163 5.612 -11.315 1.00 94.75 408 GLN A C 1
ATOM 3226 O O . GLN A 1 408 ? -16.878 5.590 -12.317 1.00 94.75 408 GLN A O 1
ATOM 3231 N N . ARG A 1 409 ? -16.709 5.654 -10.093 1.00 97.62 409 ARG A N 1
ATOM 3232 C CA . ARG A 1 409 ? -18.154 5.661 -9.815 1.00 97.62 409 ARG A CA 1
ATOM 3233 C C . ARG A 1 409 ? -18.694 7.086 -9.743 1.00 97.62 409 ARG A C 1
ATOM 3235 O O . ARG A 1 409 ? -19.157 7.547 -8.700 1.00 97.62 409 ARG A O 1
ATOM 3242 N N . TRP A 1 410 ? -18.655 7.783 -10.874 1.00 98.06 410 TRP A N 1
ATOM 3243 C CA . TRP A 1 410 ? -18.979 9.212 -10.975 1.00 98.06 410 TRP A CA 1
ATOM 3244 C C . TRP A 1 410 ? -20.363 9.571 -10.421 1.00 98.06 410 TRP A C 1
ATOM 3246 O O . TRP A 1 410 ? -20.489 10.524 -9.664 1.00 98.06 410 TRP A O 1
ATOM 3256 N N . ALA A 1 411 ? -21.387 8.754 -10.686 1.00 98.56 411 ALA A N 1
ATOM 3257 C CA . ALA A 1 411 ? -22.736 9.000 -10.171 1.00 98.56 411 ALA A CA 1
ATOM 3258 C C . ALA A 1 411 ? -22.836 8.903 -8.633 1.00 98.56 411 ALA A C 1
ATOM 3260 O O . ALA A 1 411 ? -23.653 9.586 -8.016 1.00 98.56 411 ALA A O 1
ATOM 3261 N N . ALA A 1 412 ? -22.009 8.067 -7.995 1.00 98.50 412 ALA A N 1
ATOM 3262 C CA . ALA A 1 412 ? -21.931 8.001 -6.536 1.00 98.50 412 ALA A CA 1
ATOM 3263 C C . ALA A 1 412 ? -21.188 9.214 -5.959 1.00 98.50 412 ALA A C 1
ATOM 3265 O O . ALA A 1 412 ? -21.596 9.739 -4.923 1.00 98.50 412 ALA A O 1
ATOM 3266 N N . MET A 1 413 ? -20.148 9.697 -6.648 1.00 98.62 413 MET A N 1
ATOM 3267 C CA . MET A 1 413 ? -19.479 10.953 -6.296 1.00 98.62 413 MET A CA 1
ATOM 3268 C C . MET A 1 413 ? -20.437 12.144 -6.411 1.00 98.62 413 MET A C 1
ATOM 3270 O O . MET A 1 413 ? -20.512 12.943 -5.481 1.00 98.62 413 MET A O 1
ATOM 3274 N N . ASP A 1 414 ? -21.222 12.224 -7.488 1.00 98.62 414 ASP A N 1
ATOM 3275 C CA . ASP A 1 414 ? -22.260 13.245 -7.668 1.00 98.62 414 ASP A CA 1
ATOM 3276 C C . ASP A 1 414 ? -23.277 13.218 -6.524 1.00 98.62 414 ASP A C 1
ATOM 3278 O O . ASP A 1 414 ? -23.595 14.255 -5.952 1.00 98.62 414 ASP A O 1
ATOM 3282 N N . ALA A 1 415 ? -23.724 12.028 -6.108 1.00 98.50 415 ALA A N 1
ATOM 3283 C CA . ALA A 1 415 ? -24.645 11.895 -4.983 1.00 98.50 415 ALA A CA 1
ATOM 3284 C C . ALA A 1 415 ? -24.065 12.424 -3.657 1.00 98.50 415 ALA A C 1
ATOM 3286 O O . ALA A 1 415 ? -24.818 12.938 -2.830 1.00 98.50 415 ALA A O 1
ATOM 3287 N N . LEU A 1 416 ? -22.749 12.312 -3.446 1.00 98.50 416 LEU A N 1
ATOM 3288 C CA . LEU A 1 416 ? -22.065 12.875 -2.278 1.00 98.50 416 LEU A CA 1
ATOM 3289 C C . LEU A 1 416 ? -21.927 14.404 -2.380 1.00 98.50 416 LEU A C 1
ATOM 3291 O O . LEU A 1 416 ? -22.168 15.093 -1.387 1.00 98.50 416 LEU A O 1
ATOM 3295 N N . LEU A 1 417 ? -21.610 14.941 -3.565 1.00 98.31 417 LEU A N 1
ATOM 3296 C CA . LEU A 1 417 ? -21.578 16.391 -3.817 1.00 98.31 417 LEU A CA 1
ATOM 3297 C C . LEU A 1 417 ? -22.965 17.021 -3.613 1.00 98.31 417 LEU A C 1
ATOM 3299 O O . LEU A 1 417 ? -23.096 18.006 -2.887 1.00 98.31 417 LEU A O 1
ATOM 3303 N N . ASP A 1 418 ? -24.016 16.404 -4.159 1.00 98.00 418 ASP A N 1
ATOM 3304 C CA . ASP A 1 418 ? -25.416 16.815 -3.973 1.00 98.00 418 ASP A CA 1
ATOM 3305 C C . ASP A 1 418 ? -25.841 16.751 -2.498 1.00 98.00 418 ASP A C 1
ATOM 3307 O O . ASP A 1 418 ? -26.624 17.576 -2.015 1.00 98.00 418 ASP A O 1
ATOM 3311 N N . ALA A 1 419 ? -25.288 15.788 -1.755 1.00 97.50 419 ALA A N 1
ATOM 3312 C CA . ALA A 1 419 ? -25.448 15.671 -0.313 1.00 97.50 419 ALA A CA 1
ATOM 3313 C C . ALA A 1 419 ? -24.653 16.726 0.475 1.00 97.50 419 ALA A C 1
ATOM 3315 O O . ALA A 1 419 ? -24.697 16.710 1.701 1.00 97.50 419 ALA A O 1
ATOM 3316 N N . GLY A 1 420 ? -23.970 17.670 -0.178 1.00 97.31 420 GLY A N 1
ATOM 3317 C CA . GLY A 1 420 ? -23.270 18.788 0.456 1.00 97.31 420 GLY A CA 1
ATOM 3318 C C . GLY A 1 420 ? -21.814 18.509 0.829 1.00 97.31 420 GLY A C 1
ATOM 3319 O O . GLY A 1 420 ? -21.265 19.251 1.642 1.00 97.31 420 GLY A O 1
ATOM 3320 N N . PHE A 1 421 ? -21.192 17.466 0.272 1.00 97.38 421 PHE A N 1
ATOM 3321 C CA . PHE A 1 421 ? -19.750 17.257 0.397 1.00 97.38 421 PHE A CA 1
ATOM 3322 C C . PHE A 1 421 ? -18.972 18.325 -0.403 1.00 97.38 421 PHE A C 1
ATOM 3324 O O . PHE A 1 421 ? -19.232 18.477 -1.599 1.00 97.38 421 PHE A O 1
ATOM 3331 N N . PRO A 1 422 ? -18.024 19.068 0.201 1.00 96.44 422 PRO A N 1
ATOM 3332 C CA . PRO A 1 422 ? -17.203 20.035 -0.528 1.00 96.44 422 PRO A CA 1
ATOM 3333 C C . PRO A 1 422 ? -16.148 19.333 -1.391 1.00 96.44 422 PRO A C 1
ATOM 3335 O O . PRO A 1 422 ? -15.405 18.496 -0.886 1.00 96.44 422 PRO A O 1
ATOM 3338 N N . ILE A 1 423 ? -16.031 19.707 -2.668 1.00 95.19 423 ILE A N 1
ATOM 3339 C CA . ILE A 1 423 ? -15.121 19.036 -3.614 1.00 95.19 423 ILE A CA 1
ATOM 3340 C C . ILE A 1 423 ? -13.638 19.123 -3.218 1.00 95.19 423 ILE A C 1
ATOM 3342 O O . ILE A 1 423 ? -12.909 18.144 -3.367 1.00 95.19 423 ILE A O 1
ATOM 3346 N N . ASP A 1 424 ? -13.224 20.250 -2.636 1.00 92.25 424 ASP A N 1
ATOM 3347 C CA . ASP A 1 424 ? -11.860 20.475 -2.141 1.00 92.25 424 ASP A CA 1
ATOM 3348 C C . ASP A 1 424 ? -11.711 20.142 -0.648 1.00 92.25 424 ASP A C 1
ATOM 3350 O O . ASP A 1 424 ? -10.741 20.546 0.000 1.00 92.25 424 ASP A O 1
ATOM 3354 N N . HIS A 1 425 ? -12.670 19.411 -0.060 1.00 92.12 425 HIS A N 1
ATOM 3355 C CA . HIS A 1 425 ? -12.531 18.951 1.316 1.00 92.12 425 HIS A CA 1
ATOM 3356 C C . HIS A 1 425 ? -11.278 18.076 1.447 1.00 92.12 425 HIS A C 1
ATOM 3358 O O . HIS A 1 425 ? -11.059 17.128 0.693 1.00 92.12 425 HIS A O 1
ATOM 3364 N N . SER A 1 426 ? -10.446 18.420 2.423 1.00 85.88 426 SER A N 1
ATOM 3365 C CA . SER A 1 426 ? -9.093 17.898 2.557 1.00 85.88 426 SER A CA 1
ATOM 3366 C C . SER A 1 426 ? -8.810 17.597 4.034 1.00 85.88 426 SER A C 1
ATOM 3368 O O . SER A 1 426 ? -8.102 18.360 4.703 1.00 85.88 426 SER A O 1
ATOM 3370 N N . PRO A 1 427 ? -9.331 16.477 4.570 1.00 79.94 427 PRO A N 1
ATOM 3371 C CA . PRO A 1 427 ? -9.095 16.085 5.963 1.00 79.94 427 PRO A CA 1
ATOM 3372 C C . PRO A 1 427 ? -7.620 15.715 6.217 1.00 79.94 427 PRO A C 1
ATOM 3374 O O . PRO A 1 427 ? -7.201 15.528 7.358 1.00 79.94 427 PRO A O 1
ATOM 3377 N N . PHE A 1 428 ? -6.824 15.632 5.147 1.00 70.75 428 PHE A N 1
ATOM 3378 C CA . PHE A 1 428 ? -5.450 15.146 5.116 1.00 70.75 428 PHE A CA 1
ATOM 3379 C C . PHE A 1 428 ? -4.438 16.194 4.650 1.00 70.75 428 PHE A C 1
ATOM 3381 O O . PHE A 1 428 ? -3.339 15.837 4.255 1.00 70.75 428 PHE A O 1
ATOM 3388 N N . GLN A 1 429 ? -4.804 17.479 4.691 1.00 74.75 429 GLN A N 1
ATOM 3389 C CA . GLN A 1 429 ? -3.998 18.614 4.207 1.00 74.75 429 GLN A CA 1
ATOM 3390 C C . GLN A 1 429 ? -3.740 18.667 2.684 1.00 74.75 429 GLN A C 1
ATOM 3392 O O . GLN A 1 429 ? -3.273 19.701 2.214 1.00 74.75 429 GLN A O 1
ATOM 3397 N N . TRP A 1 430 ? -4.0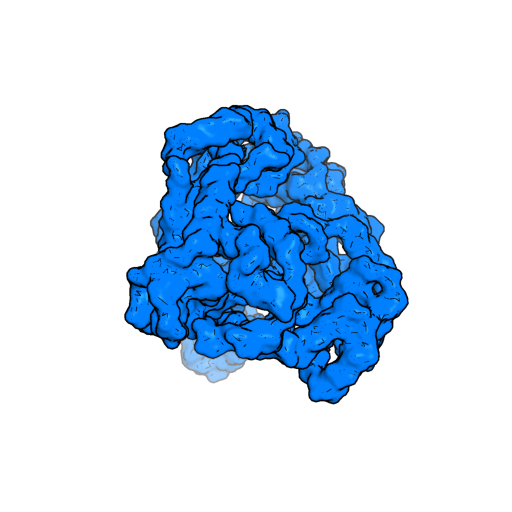98 17.637 1.906 1.00 76.62 430 TRP A N 1
ATOM 3398 C CA . TRP A 1 430 ? -4.243 17.715 0.444 1.00 76.62 430 TRP A CA 1
ATOM 3399 C C . TRP A 1 430 ? -5.571 17.085 -0.044 1.00 76.62 430 TRP A C 1
ATOM 3401 O O . TRP A 1 430 ? -6.034 16.093 0.531 1.00 76.62 430 TRP A O 1
ATOM 3411 N N . PRO A 1 431 ? -6.196 17.612 -1.117 1.00 85.44 431 PRO A N 1
ATOM 3412 C CA . PRO A 1 431 ? -7.460 17.109 -1.646 1.00 85.44 431 PRO A CA 1
ATOM 3413 C C . PRO A 1 431 ? -7.250 15.941 -2.613 1.00 85.44 431 PRO A C 1
ATOM 3415 O O . PRO A 1 431 ? -6.140 15.665 -3.080 1.00 85.44 431 PRO A O 1
ATOM 3418 N N . LEU A 1 432 ? -8.359 15.297 -2.984 1.00 91.25 432 LEU A N 1
ATOM 3419 C CA . LEU A 1 432 ? -8.363 14.191 -3.943 1.00 91.25 432 LEU A CA 1
ATOM 3420 C C . LEU A 1 432 ? -7.822 14.597 -5.327 1.00 91.25 432 LEU A C 1
ATOM 3422 O O . LEU A 1 432 ? -7.212 13.771 -6.000 1.00 91.25 432 LEU A O 1
ATOM 3426 N N . LEU A 1 433 ? -7.982 15.863 -5.741 1.00 93.25 433 LEU A N 1
ATOM 3427 C CA . LEU A 1 433 ? -7.461 16.348 -7.026 1.00 93.25 433 LEU A CA 1
ATOM 3428 C C . LEU A 1 433 ? -5.939 16.215 -7.109 1.00 93.25 433 LEU A C 1
ATOM 3430 O O . LEU A 1 433 ? -5.416 15.722 -8.104 1.00 93.25 433 LEU A O 1
ATOM 3434 N N . ARG A 1 434 ? -5.226 16.598 -6.046 1.00 88.31 434 ARG A N 1
ATOM 3435 C CA . ARG A 1 434 ? -3.765 16.487 -5.993 1.00 88.31 434 ARG A CA 1
ATOM 3436 C C . ARG A 1 434 ? -3.321 15.031 -6.078 1.00 88.31 434 ARG A C 1
ATOM 3438 O O . ARG A 1 434 ? -2.333 14.733 -6.741 1.00 88.31 434 ARG A O 1
ATOM 3445 N N . GLU A 1 435 ? -4.042 14.124 -5.422 1.00 87.19 435 GLU A N 1
ATOM 3446 C CA . GLU A 1 435 ? -3.784 12.685 -5.526 1.00 87.19 435 GLU A CA 1
ATOM 3447 C C . GLU A 1 435 ? -4.011 12.178 -6.956 1.00 87.19 435 GLU A C 1
ATOM 3449 O O . GLU A 1 435 ? -3.154 11.475 -7.491 1.00 87.19 435 GLU A O 1
ATOM 3454 N N . ALA A 1 436 ? -5.117 12.572 -7.592 1.00 91.50 436 ALA A N 1
ATOM 3455 C CA . ALA A 1 436 ? -5.437 12.171 -8.956 1.00 91.50 436 ALA A CA 1
ATOM 3456 C C . ALA A 1 436 ? -4.370 12.644 -9.953 1.00 91.50 436 ALA A C 1
ATOM 3458 O O . ALA A 1 436 ? -3.878 11.851 -10.752 1.00 91.50 436 ALA A O 1
ATOM 3459 N N . VAL A 1 437 ? -3.956 13.911 -9.859 1.00 91.75 437 VAL A N 1
ATOM 3460 C CA . VAL A 1 437 ? -2.903 14.491 -10.703 1.00 91.75 437 VAL A CA 1
ATOM 3461 C C . VAL A 1 437 ? -1.553 13.832 -10.423 1.00 91.75 437 VAL A C 1
ATOM 3463 O O . VAL A 1 437 ? -0.883 13.388 -11.351 1.00 91.75 437 VAL A O 1
ATOM 3466 N N . GLY A 1 438 ? -1.156 13.705 -9.155 1.00 86.44 438 GLY A N 1
ATOM 3467 C CA . GLY A 1 438 ? 0.140 13.137 -8.772 1.00 86.44 438 GLY A CA 1
ATOM 3468 C C . GLY A 1 438 ? 0.329 11.670 -9.169 1.00 86.44 438 GLY A C 1
ATOM 3469 O O . GLY A 1 438 ? 1.460 11.251 -9.384 1.00 86.44 438 GLY A O 1
ATOM 3470 N N . ASN A 1 439 ? -0.759 10.907 -9.311 1.00 83.88 439 ASN A N 1
ATOM 3471 C CA . ASN A 1 439 ? -0.731 9.490 -9.691 1.00 83.88 439 ASN A CA 1
ATOM 3472 C C . ASN A 1 439 ? -1.212 9.228 -11.132 1.00 83.88 439 ASN A C 1
ATOM 3474 O O . ASN A 1 439 ? -1.532 8.086 -11.454 1.00 83.88 439 ASN A O 1
ATOM 3478 N N . LEU A 1 440 ? -1.299 10.263 -11.982 1.00 87.31 440 LEU A N 1
ATOM 3479 C CA . LEU A 1 440 ? -1.747 10.154 -13.382 1.00 87.31 440 LEU A CA 1
ATOM 3480 C C . LEU A 1 440 ? -3.131 9.490 -13.541 1.00 87.31 440 LEU A C 1
ATOM 3482 O O . LEU A 1 440 ? -3.413 8.802 -14.518 1.00 87.31 440 LEU A O 1
ATOM 3486 N N . MET A 1 441 ? -4.041 9.713 -12.591 1.00 88.81 441 MET A N 1
ATOM 3487 C CA . MET A 1 441 ? -5.421 9.227 -12.664 1.00 88.81 441 MET A CA 1
ATOM 3488 C C . MET A 1 441 ? -6.266 10.162 -13.537 1.00 88.81 441 MET A C 1
ATOM 3490 O O . MET A 1 441 ? -7.152 10.861 -13.037 1.00 88.81 441 MET A O 1
ATOM 3494 N N . VAL A 1 442 ? -5.982 10.188 -14.842 1.00 92.44 442 VAL A N 1
ATOM 3495 C CA . VAL A 1 442 ? -6.550 11.157 -15.796 1.00 92.44 442 VAL A CA 1
ATOM 3496 C C . VAL A 1 442 ? -8.086 11.246 -15.733 1.00 92.44 442 VAL A C 1
ATOM 3498 O O . VAL A 1 442 ? -8.585 12.361 -15.565 1.00 92.44 442 VAL A O 1
ATOM 3501 N N . PRO A 1 443 ? -8.863 10.137 -15.733 1.00 94.19 443 PRO A N 1
ATOM 3502 C CA . PRO A 1 443 ? -10.327 10.225 -15.669 1.00 94.19 443 PRO A CA 1
ATOM 3503 C C . PRO A 1 443 ? -10.849 10.867 -14.375 1.00 94.19 443 PRO A C 1
ATOM 3505 O O . PRO A 1 443 ? -11.833 11.608 -14.389 1.00 94.19 443 PRO A O 1
ATOM 3508 N N . LEU A 1 444 ? -10.180 10.604 -13.246 1.00 95.25 444 LEU A N 1
ATOM 3509 C CA . LEU A 1 444 ? -10.543 11.185 -11.955 1.00 95.25 444 LEU A CA 1
ATOM 3510 C C . LEU A 1 444 ? -10.183 12.676 -11.904 1.00 95.25 444 LEU A C 1
ATOM 3512 O O . LEU A 1 444 ? -10.994 13.475 -11.441 1.00 95.25 444 LEU A O 1
ATOM 3516 N N . ALA A 1 445 ? -9.007 13.062 -12.409 1.00 96.56 445 ALA A N 1
ATOM 3517 C CA . ALA A 1 445 ? -8.605 14.464 -12.498 1.00 96.56 445 ALA A CA 1
ATOM 3518 C C . ALA A 1 445 ? -9.579 15.265 -13.381 1.00 96.56 445 ALA A C 1
ATOM 3520 O O . ALA A 1 445 ? -10.065 16.315 -12.963 1.00 96.56 445 ALA A O 1
ATOM 3521 N N . GLU A 1 446 ? -9.944 14.733 -14.552 1.00 97.56 446 GLU A N 1
ATOM 3522 C CA . GLU A 1 446 ? -10.926 15.351 -15.450 1.00 97.56 446 GLU A CA 1
ATOM 3523 C C . GLU A 1 446 ? -12.294 15.521 -14.772 1.00 97.56 446 GLU A C 1
ATOM 3525 O O . GLU A 1 446 ? -12.927 16.574 -14.875 1.00 97.56 446 GLU A O 1
ATOM 3530 N N . TYR A 1 447 ? -12.777 14.490 -14.070 1.00 98.25 447 TYR A N 1
ATOM 3531 C CA . TYR A 1 447 ? -14.029 14.568 -13.317 1.00 98.25 447 TYR A CA 1
ATOM 3532 C C . TYR A 1 447 ? -13.986 15.683 -12.260 1.00 98.25 447 TYR A C 1
ATOM 3534 O O . TYR A 1 447 ? -14.893 16.515 -12.211 1.00 98.25 447 TYR A O 1
ATOM 3542 N N . LEU A 1 448 ? -12.929 15.732 -11.444 1.00 97.88 448 LEU A N 1
ATOM 3543 C CA . LEU A 1 448 ? -12.802 16.701 -10.353 1.00 97.88 448 LEU A CA 1
ATOM 3544 C C . LEU A 1 448 ? -12.721 18.142 -10.873 1.00 97.88 448 LEU A C 1
ATOM 3546 O O . LEU A 1 448 ? -13.439 19.008 -10.375 1.00 97.88 448 LEU A O 1
ATOM 3550 N N . VAL A 1 449 ? -11.929 18.395 -11.920 1.00 97.56 449 VAL A N 1
ATOM 3551 C CA . VAL A 1 449 ? -11.823 19.729 -12.536 1.00 97.56 449 VAL A CA 1
ATOM 3552 C C . VAL A 1 449 ? -13.157 20.166 -13.143 1.00 97.56 449 VAL A C 1
ATOM 3554 O O . VAL A 1 449 ? -13.601 21.287 -12.905 1.00 97.56 449 VAL A O 1
ATOM 3557 N N . ARG A 1 450 ? -13.870 19.277 -13.852 1.00 97.69 450 ARG A N 1
ATOM 3558 C CA . ARG A 1 450 ? -15.211 19.587 -14.391 1.00 97.69 450 ARG A CA 1
ATOM 3559 C C . ARG A 1 450 ? -16.235 19.912 -13.308 1.00 97.69 450 ARG A C 1
ATOM 3561 O O . ARG A 1 450 ? -17.177 20.659 -13.562 1.00 97.69 450 ARG A O 1
ATOM 3568 N N . ARG A 1 451 ? -16.071 19.345 -12.112 1.00 97.75 451 ARG A N 1
ATOM 3569 C CA . ARG A 1 451 ? -16.914 19.621 -10.943 1.00 97.75 451 ARG A CA 1
ATOM 3570 C C . ARG A 1 451 ? -16.431 20.820 -10.114 1.00 97.75 451 ARG A C 1
ATOM 3572 O O . ARG A 1 451 ? -17.071 21.138 -9.116 1.00 97.75 451 ARG A O 1
ATOM 3579 N N . GLY A 1 452 ? -15.386 21.520 -10.562 1.00 96.38 452 GLY A N 1
ATOM 3580 C CA . GLY A 1 452 ? -14.950 22.803 -10.011 1.00 96.38 452 GLY A CA 1
ATOM 3581 C C . GLY A 1 452 ? -13.896 22.717 -8.910 1.00 96.38 452 GLY A C 1
ATOM 3582 O O . GLY A 1 452 ? -13.838 23.632 -8.096 1.00 96.38 452 GLY A O 1
ATOM 3583 N N . ALA A 1 453 ? -13.101 21.645 -8.860 1.00 95.94 453 ALA A N 1
ATOM 3584 C CA . A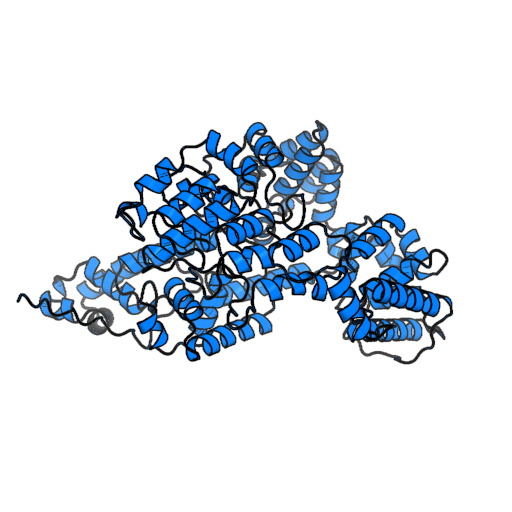LA A 1 453 ? -11.975 21.546 -7.932 1.00 95.94 453 ALA A CA 1
ATOM 3585 C C . ALA A 1 453 ? -10.900 22.613 -8.227 1.00 95.94 453 ALA A C 1
ATOM 3587 O O . ALA A 1 453 ? -10.600 22.887 -9.395 1.00 95.94 453 ALA A O 1
ATOM 3588 N N . ASP A 1 454 ? -10.316 23.196 -7.180 1.00 93.94 454 ASP A N 1
ATOM 3589 C CA . ASP A 1 454 ? -9.323 24.271 -7.298 1.00 93.94 454 ASP A CA 1
ATOM 3590 C C . ASP A 1 454 ? -7.968 23.734 -7.796 1.00 93.94 454 ASP A C 1
ATOM 3592 O O . ASP A 1 454 ? -7.366 22.843 -7.198 1.00 93.94 454 ASP A O 1
ATOM 3596 N N . LEU A 1 455 ? -7.469 24.282 -8.906 1.00 94.38 455 LEU A N 1
ATOM 3597 C CA . LEU A 1 455 ? -6.195 23.886 -9.512 1.00 94.38 455 LEU A CA 1
ATOM 3598 C C . LEU A 1 455 ? -4.980 24.612 -8.925 1.00 94.38 455 LEU A C 1
ATOM 3600 O O . LEU A 1 455 ? -3.852 24.123 -9.065 1.00 94.38 455 LEU A O 1
ATOM 3604 N N . ASP A 1 456 ? -5.208 25.775 -8.319 1.00 92.69 456 ASP A N 1
ATOM 3605 C CA . ASP A 1 456 ? -4.190 26.775 -8.006 1.00 92.69 456 ASP A CA 1
ATOM 3606 C C . ASP A 1 456 ? -3.980 26.964 -6.503 1.00 92.69 456 ASP A C 1
ATOM 3608 O O . ASP A 1 456 ? -2.995 27.587 -6.103 1.00 92.69 456 ASP A O 1
ATOM 3612 N N . HIS A 1 457 ? -4.841 26.382 -5.665 1.00 88.75 457 HIS A N 1
ATOM 3613 C CA . HIS A 1 457 ? -4.598 26.307 -4.231 1.00 88.75 457 HIS A CA 1
ATOM 3614 C C . HIS A 1 457 ? -3.239 25.655 -3.946 1.00 88.75 457 HIS A C 1
ATOM 3616 O O . HIS A 1 457 ? -2.951 24.543 -4.388 1.00 88.75 457 HIS A O 1
ATOM 3622 N N . ASP A 1 458 ? -2.395 26.359 -3.198 1.00 86.12 458 ASP A N 1
ATOM 3623 C CA . ASP A 1 458 ? -1.072 25.874 -2.822 1.00 86.12 458 ASP A CA 1
ATOM 3624 C C . ASP A 1 458 ? -1.148 25.123 -1.490 1.00 86.12 458 ASP A C 1
ATOM 3626 O O . ASP A 1 458 ? -1.331 25.724 -0.427 1.00 86.12 458 ASP A O 1
ATOM 3630 N N . TRP A 1 459 ? -1.035 23.793 -1.543 1.00 80.56 459 TRP A N 1
ATOM 3631 C CA . TRP A 1 459 ? -1.025 22.960 -0.342 1.00 80.56 459 TRP A CA 1
ATOM 3632 C C . TRP A 1 459 ? 0.393 22.900 0.242 1.00 80.56 459 TRP A C 1
ATOM 3634 O O . TRP A 1 459 ? 1.318 22.457 -0.451 1.00 80.56 459 TRP A O 1
ATOM 3644 N N . PRO A 1 460 ? 0.598 23.284 1.518 1.00 74.44 460 PRO A N 1
ATOM 3645 C CA . PRO A 1 460 ? 1.924 23.328 2.128 1.00 74.44 460 PRO A CA 1
ATOM 3646 C C . PRO A 1 460 ? 2.702 22.016 1.965 1.00 74.44 460 PRO A C 1
ATOM 3648 O O . PRO A 1 460 ? 2.243 20.952 2.372 1.00 74.44 460 PRO A O 1
ATOM 3651 N N . GLY A 1 461 ? 3.895 22.092 1.368 1.00 73.12 461 GLY A N 1
ATOM 3652 C CA . GLY A 1 461 ? 4.763 20.931 1.126 1.00 73.12 461 GLY A CA 1
ATOM 3653 C C . GLY A 1 461 ? 4.337 20.020 -0.034 1.00 73.12 461 GLY A C 1
ATOM 3654 O O . GLY A 1 461 ? 5.044 19.057 -0.330 1.00 73.12 461 GLY A O 1
ATOM 3655 N N . HIS A 1 462 ? 3.223 20.320 -0.704 1.00 73.81 462 HIS A N 1
ATOM 3656 C CA . HIS A 1 462 ? 2.674 19.526 -1.803 1.00 73.81 462 HIS A CA 1
ATOM 3657 C C . HIS A 1 462 ? 2.511 20.305 -3.114 1.00 73.81 462 HIS A C 1
ATOM 3659 O O . HIS A 1 462 ? 2.404 19.656 -4.156 1.00 73.81 462 HIS A O 1
ATOM 3665 N N . GLY A 1 463 ? 2.546 21.643 -3.077 1.00 84.88 463 GLY A N 1
ATOM 3666 C CA . GLY A 1 463 ? 2.339 22.498 -4.248 1.00 84.88 463 GLY A CA 1
ATOM 3667 C C . GLY A 1 463 ? 0.882 22.492 -4.709 1.00 84.88 463 GLY A C 1
ATOM 3668 O O . GLY A 1 463 ? 0.045 21.824 -4.105 1.00 84.88 463 GLY A O 1
ATOM 3669 N N . SER A 1 464 ? 0.574 23.186 -5.805 1.00 91.81 464 SER A N 1
ATOM 3670 C CA . SER A 1 464 ? -0.751 23.139 -6.434 1.00 91.81 464 SER A CA 1
ATOM 3671 C C . SER A 1 464 ? -0.921 21.940 -7.376 1.00 91.81 464 SER A C 1
ATOM 3673 O O . SER A 1 464 ? 0.047 21.276 -7.772 1.00 91.81 464 SER A O 1
ATOM 3675 N N . ALA A 1 465 ? -2.161 21.658 -7.783 1.00 92.69 465 ALA A N 1
ATOM 3676 C CA . ALA A 1 465 ? -2.449 20.614 -8.765 1.00 92.69 465 ALA A CA 1
ATOM 3677 C C . ALA A 1 465 ? -1.824 20.975 -10.121 1.00 92.69 465 ALA A C 1
ATOM 3679 O O . ALA A 1 465 ? -1.212 20.125 -10.766 1.00 92.69 465 ALA A O 1
ATOM 3680 N N . ARG A 1 466 ? -1.865 22.258 -10.508 1.00 93.75 466 ARG A N 1
ATOM 3681 C CA . ARG A 1 466 ? -1.193 22.749 -11.717 1.00 93.75 466 ARG A CA 1
ATOM 3682 C C . ARG A 1 466 ? 0.324 22.545 -11.663 1.00 93.75 466 ARG A C 1
ATOM 3684 O O . ARG A 1 466 ? 0.905 22.055 -12.630 1.00 93.75 466 ARG A O 1
ATOM 3691 N N . ALA A 1 467 ? 0.963 22.865 -10.536 1.00 91.50 467 ALA A N 1
ATOM 3692 C CA . ALA A 1 467 ? 2.398 22.642 -10.354 1.00 91.50 467 ALA A CA 1
ATOM 3693 C C . ALA A 1 467 ? 2.750 21.146 -10.396 1.00 91.50 467 ALA A C 1
ATOM 3695 O O . ALA A 1 467 ? 3.714 20.753 -11.050 1.00 91.50 467 ALA A O 1
ATOM 3696 N N . THR A 1 468 ? 1.922 20.303 -9.774 1.00 91.00 468 THR A N 1
ATOM 3697 C CA . THR A 1 468 ? 2.088 18.842 -9.794 1.00 91.00 468 THR A CA 1
ATOM 3698 C C . THR A 1 468 ? 1.994 18.285 -11.219 1.00 91.00 468 THR A C 1
ATOM 3700 O O . THR A 1 468 ? 2.811 17.451 -11.599 1.00 91.00 468 THR A O 1
ATOM 3703 N N . ALA A 1 469 ? 1.053 18.778 -12.035 1.00 92.50 469 ALA A N 1
ATOM 3704 C CA . ALA A 1 469 ? 0.922 18.372 -13.434 1.00 92.50 469 ALA A CA 1
ATOM 3705 C C . ALA A 1 469 ? 2.179 18.714 -14.255 1.00 92.50 469 ALA A C 1
ATOM 3707 O O . ALA A 1 469 ? 2.672 17.865 -14.996 1.00 92.50 469 ALA A O 1
ATOM 3708 N N . ARG A 1 470 ? 2.750 19.916 -14.070 1.00 91.62 470 ARG A N 1
ATOM 3709 C CA . ARG A 1 470 ? 4.033 20.302 -14.696 1.00 91.62 470 ARG A CA 1
ATOM 3710 C C . ARG A 1 470 ? 5.191 19.422 -14.228 1.00 91.62 470 ARG A C 1
ATOM 3712 O O . ARG A 1 470 ? 6.050 19.063 -15.032 1.00 91.62 470 ARG A O 1
ATOM 3719 N N . GLY A 1 471 ? 5.185 19.040 -12.950 1.00 88.00 471 GLY A N 1
ATOM 3720 C CA . GLY A 1 471 ? 6.195 18.177 -12.341 1.00 88.00 471 GLY A CA 1
ATOM 3721 C C . GLY A 1 471 ? 6.376 16.841 -13.067 1.00 88.00 471 GLY A C 1
ATOM 3722 O O . GLY A 1 471 ? 7.501 16.362 -13.180 1.00 88.00 471 GLY A O 1
ATOM 3723 N N . HIS A 1 472 ? 5.317 16.262 -13.644 1.00 87.25 472 HIS A N 1
ATOM 3724 C CA . HIS A 1 472 ? 5.443 15.011 -14.407 1.00 87.25 472 HIS A CA 1
ATOM 3725 C C . HIS A 1 472 ? 6.388 15.133 -15.607 1.00 87.25 472 HIS A C 1
ATOM 3727 O O . HIS A 1 472 ? 7.169 14.221 -15.873 1.00 87.25 472 HIS A O 1
ATOM 3733 N N . VAL A 1 473 ? 6.395 16.282 -16.286 1.00 86.31 473 VAL A N 1
ATOM 3734 C CA . VAL A 1 473 ? 7.342 16.553 -17.380 1.00 86.31 473 VAL A CA 1
ATOM 3735 C C . VAL A 1 473 ? 8.747 16.809 -16.839 1.00 86.31 473 VAL A C 1
ATOM 3737 O O . VAL A 1 473 ? 9.726 16.341 -17.417 1.00 86.31 473 VAL A O 1
ATOM 3740 N N . GLN A 1 474 ? 8.845 17.534 -15.722 1.00 77.06 474 GLN A N 1
ATOM 3741 C CA . GLN A 1 474 ? 10.117 17.924 -15.108 1.00 77.06 474 GLN A CA 1
ATOM 3742 C C . GLN A 1 474 ? 10.889 16.750 -14.500 1.00 77.06 474 GLN A C 1
ATOM 3744 O O . GLN A 1 474 ? 12.110 16.800 -14.487 1.00 77.06 474 GLN A O 1
ATOM 3749 N N . TYR A 1 475 ? 10.215 15.708 -14.008 1.00 71.25 475 TYR A N 1
ATOM 3750 C CA . TYR A 1 475 ? 10.884 14.581 -13.345 1.00 71.25 475 TYR A CA 1
ATOM 3751 C C . TYR A 1 475 ? 11.012 13.333 -14.226 1.00 71.25 475 TYR A C 1
ATOM 3753 O O . TYR A 1 475 ? 12.002 12.602 -14.129 1.00 71.25 475 TYR A O 1
ATOM 3761 N N . PHE A 1 476 ? 10.028 13.063 -15.089 1.00 70.88 476 PHE A N 1
ATOM 3762 C CA . PHE A 1 476 ? 10.015 11.836 -15.893 1.00 70.88 476 PHE A CA 1
ATOM 3763 C C . PHE A 1 476 ? 10.482 12.051 -17.336 1.00 70.88 476 PHE A C 1
ATOM 3765 O O . PHE A 1 476 ? 10.973 11.100 -17.936 1.00 70.88 476 PHE A O 1
ATOM 3772 N N . HIS A 1 477 ? 10.396 13.282 -17.860 1.00 66.62 477 HIS A N 1
ATOM 3773 C CA . HIS A 1 477 ? 10.835 13.684 -19.206 1.00 66.62 477 HIS A CA 1
ATOM 3774 C C . HIS A 1 477 ? 10.358 12.785 -20.356 1.00 66.62 477 HIS A C 1
ATOM 3776 O O . HIS A 1 477 ? 11.001 12.771 -21.401 1.00 66.62 477 HIS A O 1
ATOM 3782 N N . ASP A 1 478 ? 9.259 12.041 -20.201 1.00 70.94 478 ASP A N 1
ATOM 3783 C CA . ASP A 1 478 ? 8.719 11.205 -21.274 1.00 70.94 478 ASP A CA 1
ATOM 3784 C C . ASP A 1 478 ? 7.877 12.067 -22.227 1.00 70.94 478 ASP A C 1
ATOM 3786 O O . ASP A 1 478 ? 6.746 12.434 -21.889 1.00 70.94 478 ASP A O 1
ATOM 3790 N N . PRO A 1 479 ? 8.385 12.393 -23.432 1.00 68.50 479 PRO A N 1
ATOM 3791 C CA . PRO A 1 479 ? 7.653 13.230 -24.363 1.00 68.50 479 PRO A CA 1
ATOM 3792 C C . PRO A 1 479 ? 6.543 12.453 -25.088 1.00 68.50 479 PRO A C 1
ATOM 3794 O O . PRO A 1 479 ? 5.848 13.016 -25.929 1.00 68.50 479 PRO A O 1
ATOM 3797 N N . THR A 1 480 ? 6.402 11.150 -24.846 1.00 77.00 480 THR A N 1
ATOM 3798 C CA . THR A 1 480 ? 5.436 10.287 -25.536 1.00 77.00 480 THR A CA 1
ATOM 3799 C C . THR A 1 480 ? 4.192 9.999 -24.705 1.00 77.00 480 THR A C 1
ATOM 3801 O O . THR A 1 480 ? 3.225 9.469 -25.245 1.00 77.00 480 THR A O 1
ATOM 3804 N N . SER A 1 481 ? 4.174 10.400 -23.430 1.00 82.25 481 SER A N 1
ATOM 3805 C CA . SER A 1 481 ? 3.056 10.127 -22.532 1.00 82.25 481 SER A CA 1
ATOM 3806 C C . SER A 1 481 ? 1.812 10.949 -22.886 1.00 82.25 481 SER A C 1
ATOM 3808 O O . SER A 1 481 ? 1.722 12.150 -22.609 1.00 82.25 481 SER A O 1
ATOM 3810 N N . ASP A 1 482 ? 0.816 10.278 -23.465 1.00 87.38 482 ASP A N 1
ATOM 3811 C CA . ASP A 1 482 ? -0.497 10.870 -23.730 1.00 87.38 482 ASP A CA 1
ATOM 3812 C C . ASP A 1 482 ? -1.239 11.228 -22.437 1.00 87.38 482 ASP A C 1
ATOM 3814 O O . ASP A 1 482 ? -1.910 12.259 -22.393 1.00 87.38 482 ASP A O 1
ATOM 3818 N N . ASP A 1 483 ? -1.056 10.450 -21.366 1.00 88.12 483 ASP A N 1
ATOM 3819 C CA . ASP A 1 483 ? -1.640 10.743 -20.053 1.00 88.12 483 ASP A CA 1
ATOM 3820 C C . ASP A 1 483 ? -1.132 12.081 -19.505 1.00 88.12 483 ASP A C 1
ATOM 3822 O O . ASP A 1 483 ? -1.923 12.901 -19.037 1.00 88.12 483 ASP A O 1
ATOM 3826 N N . VAL A 1 484 ? 0.175 12.351 -19.620 1.00 90.12 484 VAL A N 1
ATOM 3827 C CA . VAL A 1 484 ? 0.760 13.634 -19.200 1.00 90.12 484 VAL A CA 1
ATOM 3828 C C . VAL A 1 484 ? 0.218 14.783 -20.049 1.00 90.12 484 VAL A C 1
ATOM 3830 O O . VAL A 1 484 ? -0.169 15.808 -19.491 1.00 90.12 484 VAL A O 1
ATOM 3833 N N . ARG A 1 485 ? 0.111 14.625 -21.378 1.00 92.56 485 ARG A N 1
ATOM 3834 C CA . ARG A 1 485 ? -0.489 15.656 -22.250 1.00 92.56 485 ARG A CA 1
ATOM 3835 C C . ARG A 1 485 ? -1.932 15.967 -21.863 1.00 92.56 485 ARG A C 1
ATOM 3837 O O . ARG A 1 485 ? -2.301 17.136 -21.754 1.00 92.56 485 ARG A O 1
ATOM 3844 N N . GLN A 1 486 ? -2.741 14.931 -21.647 1.00 93.69 486 GLN A N 1
ATOM 3845 C CA . GLN A 1 486 ? -4.135 15.084 -21.234 1.00 93.69 486 GLN A CA 1
ATOM 3846 C C . GLN A 1 486 ? -4.228 15.782 -19.877 1.00 93.69 486 GLN A C 1
ATOM 3848 O O . GLN A 1 486 ? -5.002 16.724 -19.726 1.00 93.69 486 GLN A O 1
ATOM 3853 N N . LEU A 1 487 ? -3.402 15.379 -18.910 1.00 94.06 487 LEU A N 1
ATOM 3854 C CA . LEU A 1 487 ? -3.372 15.977 -17.580 1.00 94.06 487 LEU A CA 1
ATOM 3855 C C . LEU A 1 487 ? -2.971 17.458 -17.616 1.00 94.06 487 LEU A C 1
ATOM 3857 O O . LEU A 1 487 ? -3.612 18.283 -16.967 1.00 94.06 487 LEU A O 1
ATOM 3861 N N . LEU A 1 488 ? -1.949 17.814 -18.401 1.00 95.06 488 LEU A N 1
ATOM 3862 C CA . LEU A 1 488 ? -1.539 19.205 -18.600 1.00 95.06 488 LEU A CA 1
ATOM 3863 C C . LEU A 1 488 ? -2.678 20.043 -19.191 1.00 95.06 488 LEU A C 1
ATOM 3865 O O . LEU A 1 488 ? -2.929 21.149 -18.711 1.00 95.06 488 LEU A O 1
ATOM 3869 N N . ALA A 1 489 ? -3.400 19.507 -20.179 1.00 95.81 489 ALA A N 1
ATOM 3870 C CA . ALA A 1 489 ? -4.558 20.171 -20.770 1.00 95.81 489 ALA A CA 1
ATOM 3871 C C . ALA A 1 489 ? -5.702 20.345 -19.755 1.00 95.81 489 ALA A C 1
ATOM 3873 O O . ALA A 1 489 ? -6.236 21.446 -19.625 1.00 95.81 489 ALA A O 1
ATOM 3874 N N . ILE A 1 490 ? -6.028 19.297 -18.988 1.00 96.50 490 ILE A N 1
ATOM 3875 C CA . ILE A 1 490 ? -7.046 19.326 -17.923 1.00 96.50 490 ILE A CA 1
ATOM 3876 C C . ILE A 1 490 ? -6.707 20.388 -16.870 1.00 96.50 490 ILE A C 1
ATOM 3878 O O . ILE A 1 490 ? -7.582 21.139 -16.444 1.00 96.50 490 ILE A O 1
ATOM 3882 N N . CYS A 1 491 ? -5.440 20.482 -16.466 1.00 95.56 491 CYS A N 1
ATOM 3883 C CA . CYS A 1 491 ? -4.986 21.435 -15.456 1.00 95.56 491 CYS A CA 1
ATOM 3884 C C . CYS A 1 491 ? -4.655 22.830 -16.020 1.00 95.56 491 CYS A C 1
ATOM 3886 O O . CYS A 1 491 ? -4.289 23.719 -15.251 1.00 95.56 491 CYS A O 1
ATOM 3888 N N . GLY A 1 492 ? -4.722 23.036 -17.341 1.00 95.06 492 GLY A N 1
ATOM 3889 C CA . GLY A 1 492 ? -4.256 24.264 -17.994 1.00 95.06 492 GLY A CA 1
ATOM 3890 C C . GLY A 1 492 ? -2.788 24.588 -17.682 1.00 95.06 492 GLY A C 1
ATOM 3891 O O . GLY A 1 492 ? -2.430 25.744 -17.469 1.00 95.06 492 GLY A O 1
ATOM 3892 N N . ALA A 1 493 ? -1.938 23.573 -17.566 1.00 94.19 493 ALA A N 1
ATOM 3893 C CA . ALA A 1 493 ? -0.596 23.673 -16.999 1.00 94.19 493 ALA A CA 1
ATOM 3894 C C . ALA A 1 493 ? 0.508 23.965 -18.039 1.00 94.19 493 ALA A C 1
ATOM 3896 O O . ALA A 1 493 ? 1.687 23.744 -17.759 1.00 94.19 493 ALA A O 1
ATOM 3897 N N . GLY A 1 494 ? 0.137 24.491 -19.210 1.00 92.25 494 GLY A N 1
ATOM 3898 C CA . GLY A 1 494 ? 1.012 24.646 -20.378 1.00 92.25 494 GLY A CA 1
ATOM 3899 C C . GLY A 1 494 ? 1.051 23.386 -21.242 1.00 92.25 494 GLY A C 1
ATOM 3900 O O . GLY A 1 494 ? 0.397 22.390 -20.937 1.00 92.25 494 GLY A O 1
ATOM 3901 N N . THR A 1 495 ? 1.800 23.434 -22.335 1.00 92.06 495 THR A N 1
ATOM 3902 C CA . THR A 1 495 ? 2.033 22.272 -23.202 1.00 92.06 495 THR A CA 1
ATOM 3903 C C . THR A 1 495 ? 3.292 21.519 -22.787 1.00 92.06 495 THR A C 1
ATOM 3905 O O . THR A 1 495 ? 4.201 22.065 -22.159 1.00 92.06 495 THR A O 1
ATOM 3908 N N . LEU A 1 496 ? 3.350 20.240 -23.151 1.00 89.69 496 LEU A N 1
ATOM 3909 C CA . LEU A 1 496 ? 4.528 19.405 -22.947 1.00 89.69 496 LEU A CA 1
ATOM 3910 C C . LEU A 1 496 ? 5.760 20.035 -23.620 1.00 89.69 496 LEU A C 1
ATOM 3912 O O . LEU A 1 496 ? 6.831 20.097 -23.023 1.00 89.69 496 LEU A O 1
ATOM 3916 N N . GLU A 1 497 ? 5.592 20.535 -24.842 1.00 89.62 497 GLU A N 1
ATOM 3917 C CA . GLU A 1 497 ? 6.647 21.124 -25.662 1.00 89.62 497 GLU A CA 1
ATOM 3918 C C . GLU A 1 497 ? 7.201 22.419 -25.051 1.00 89.62 497 GLU A C 1
ATOM 3920 O O . GLU A 1 497 ? 8.417 22.599 -25.019 1.00 89.62 497 GLU A O 1
ATOM 3925 N N . GLU A 1 498 ? 6.338 23.288 -24.512 1.00 91.31 498 GLU A N 1
ATOM 3926 C CA . GLU A 1 498 ? 6.761 24.497 -23.788 1.00 91.31 498 GLU A CA 1
ATOM 3927 C C . GLU A 1 498 ? 7.605 24.146 -22.559 1.00 91.31 498 GLU A C 1
ATOM 3929 O O . GLU A 1 498 ? 8.689 24.696 -22.377 1.00 91.31 498 GLU A O 1
ATOM 3934 N N . ILE A 1 499 ? 7.152 23.189 -21.741 1.00 90.62 499 ILE A N 1
ATOM 3935 C CA . ILE A 1 499 ? 7.864 22.792 -20.518 1.00 90.62 499 ILE A CA 1
ATOM 3936 C C . ILE A 1 499 ? 9.210 22.138 -20.856 1.00 90.62 499 ILE A C 1
ATOM 3938 O O . ILE A 1 499 ? 10.214 22.408 -20.200 1.00 90.62 499 ILE A O 1
ATOM 3942 N N . LEU A 1 500 ? 9.262 21.295 -21.891 1.00 87.88 500 LEU A N 1
ATOM 3943 C CA . LEU A 1 500 ? 10.519 20.702 -22.352 1.00 87.88 500 LEU A CA 1
ATOM 3944 C C . LEU A 1 500 ? 11.489 21.767 -22.883 1.00 87.88 500 LEU A C 1
ATOM 3946 O O . LEU A 1 500 ? 12.683 21.664 -22.616 1.00 87.88 500 LEU A O 1
ATOM 3950 N N . ALA A 1 501 ? 10.992 22.798 -23.575 1.00 88.81 501 ALA A N 1
ATOM 3951 C CA . ALA A 1 501 ? 11.812 23.918 -24.031 1.00 88.81 501 ALA A CA 1
ATOM 3952 C C . ALA A 1 501 ? 12.372 24.746 -22.860 1.00 88.81 501 ALA A C 1
ATOM 3954 O O . ALA A 1 501 ? 13.532 25.154 -22.904 1.00 88.81 501 ALA A O 1
ATOM 3955 N N . GLU A 1 502 ? 11.590 24.955 -21.795 1.00 89.88 502 GLU A N 1
ATOM 3956 C CA . GLU A 1 502 ? 12.072 25.578 -20.553 1.00 89.88 502 GLU A CA 1
ATOM 3957 C C . GLU A 1 502 ? 13.206 24.756 -19.918 1.00 89.88 502 GLU A C 1
ATOM 3959 O O . GLU A 1 502 ? 14.243 25.310 -19.558 1.00 89.88 502 GLU A O 1
ATOM 3964 N N . ILE A 1 503 ? 13.038 23.431 -19.832 1.00 86.25 503 ILE A N 1
ATOM 3965 C CA . ILE A 1 503 ? 14.056 22.513 -19.297 1.00 86.25 503 ILE A CA 1
ATOM 3966 C C . ILE A 1 503 ? 15.328 22.559 -20.154 1.00 86.25 503 ILE A C 1
ATOM 3968 O O . ILE A 1 503 ? 16.429 22.688 -19.615 1.00 86.25 503 ILE A O 1
ATOM 3972 N N . ASP A 1 504 ? 15.185 22.495 -21.481 1.00 86.19 504 ASP A N 1
ATOM 3973 C CA . ASP A 1 504 ? 16.297 22.581 -22.434 1.00 86.19 504 ASP A CA 1
ATOM 3974 C C . ASP A 1 504 ? 17.052 23.918 -22.322 1.00 86.19 504 ASP A C 1
ATOM 3976 O O . ASP A 1 504 ? 18.268 23.945 -22.506 1.00 86.19 504 ASP A O 1
ATOM 3980 N N . ALA A 1 505 ? 16.370 25.012 -21.966 1.00 89.06 505 ALA A N 1
ATOM 3981 C CA . ALA A 1 505 ? 16.995 26.320 -21.776 1.00 89.06 505 ALA A CA 1
ATOM 3982 C C . ALA A 1 505 ? 17.841 26.420 -20.493 1.00 89.06 505 ALA A C 1
ATOM 3984 O O . ALA A 1 505 ? 18.772 27.225 -20.442 1.00 89.06 505 ALA A O 1
ATOM 3985 N N . THR A 1 506 ? 17.526 25.638 -19.455 1.00 87.31 506 THR A N 1
ATOM 3986 C CA . THR A 1 506 ? 18.209 25.716 -18.150 1.00 87.31 506 THR A CA 1
ATOM 3987 C C . THR A 1 506 ? 19.201 24.589 -17.889 1.00 87.31 506 THR A C 1
ATOM 3989 O O . THR A 1 506 ? 20.094 24.747 -17.057 1.00 87.31 506 THR A O 1
ATOM 3992 N N . ARG A 1 507 ? 19.047 23.439 -18.551 1.00 86.69 507 ARG A N 1
ATOM 3993 C CA . ARG A 1 507 ? 19.876 22.258 -18.288 1.00 86.69 507 ARG A CA 1
ATOM 3994 C C . ARG A 1 507 ? 21.265 22.374 -18.911 1.00 86.69 507 ARG A C 1
ATOM 3996 O O . ARG A 1 507 ? 21.463 23.006 -19.945 1.00 86.69 507 ARG A O 1
ATOM 4003 N N . GLN A 1 508 ? 22.226 21.669 -18.323 1.00 89.38 508 GLN A N 1
ATOM 4004 C CA . GLN A 1 508 ? 23.535 21.478 -18.940 1.00 89.38 508 GLN A CA 1
ATOM 4005 C C . GLN A 1 508 ? 23.442 20.423 -20.060 1.00 89.38 508 GLN A C 1
ATOM 4007 O O . GLN A 1 508 ? 22.893 19.341 -19.851 1.00 89.38 508 GLN A O 1
ATOM 4012 N N . SER A 1 509 ? 23.987 20.728 -21.242 1.00 88.06 509 SER A N 1
ATOM 4013 C CA . SER A 1 509 ? 24.094 19.796 -22.374 1.00 88.06 509 SER A CA 1
ATOM 4014 C C . SER A 1 509 ? 25.505 19.877 -22.982 1.00 88.06 509 SER A C 1
ATOM 4016 O O . SER A 1 509 ? 25.909 20.963 -23.411 1.00 88.06 509 SER A O 1
ATOM 4018 N N . PRO A 1 510 ? 26.287 18.776 -22.991 1.00 91.31 510 PRO A N 1
ATOM 4019 C CA . PRO A 1 510 ? 25.955 17.458 -22.441 1.00 91.31 510 PRO A CA 1
ATOM 4020 C C . PRO A 1 510 ? 25.893 17.458 -20.900 1.00 91.31 510 PRO A C 1
ATOM 4022 O O . PRO A 1 510 ? 26.604 18.242 -20.262 1.00 91.31 510 PRO A O 1
ATOM 4025 N N . PRO A 1 511 ? 25.079 16.580 -20.288 1.00 92.56 511 PRO A N 1
ATOM 4026 C CA . PRO A 1 511 ? 24.985 16.486 -18.838 1.00 92.56 511 PRO A CA 1
ATOM 4027 C C . PRO A 1 511 ? 26.287 15.941 -18.219 1.00 92.56 511 PRO A C 1
ATOM 4029 O O . PRO A 1 511 ? 26.972 15.121 -18.841 1.00 92.56 511 PRO A O 1
ATOM 4032 N N . PRO A 1 512 ? 26.651 16.373 -16.997 1.00 94.75 512 PRO A N 1
ATOM 4033 C CA . PRO A 1 512 ? 27.812 15.855 -16.276 1.00 94.75 512 PRO A CA 1
ATOM 4034 C C . PRO A 1 512 ? 27.601 14.405 -15.806 1.00 94.75 512 PRO A C 1
ATOM 4036 O O . PRO A 1 512 ? 26.478 13.916 -15.728 1.00 94.75 512 PRO A O 1
ATOM 4039 N N . MET A 1 513 ? 28.684 13.708 -15.453 1.00 94.06 513 MET A N 1
ATOM 4040 C CA . MET A 1 513 ? 28.594 12.416 -14.754 1.00 94.06 513 MET A CA 1
ATOM 4041 C C . MET A 1 513 ? 28.095 12.625 -13.322 1.00 94.06 513 MET A C 1
ATOM 4043 O O . MET A 1 513 ? 28.579 13.527 -12.637 1.00 94.06 513 MET A O 1
ATOM 4047 N N . ASP A 1 514 ? 27.168 11.782 -12.863 1.00 94.00 514 ASP A N 1
ATOM 4048 C CA . ASP A 1 514 ? 26.753 11.789 -11.457 1.00 94.00 514 ASP A CA 1
ATOM 4049 C C . ASP A 1 514 ? 27.788 11.094 -10.548 1.00 94.00 514 ASP A C 1
ATOM 4051 O O . ASP A 1 514 ? 28.714 10.421 -11.014 1.00 94.00 514 ASP A O 1
ATOM 4055 N N . GLU A 1 515 ? 27.640 11.245 -9.227 1.00 92.94 515 GLU A N 1
ATOM 4056 C CA . GLU A 1 515 ? 28.557 10.650 -8.242 1.00 92.94 515 GLU A CA 1
ATOM 4057 C C . GLU A 1 515 ? 28.681 9.123 -8.394 1.00 92.94 515 GLU A C 1
ATOM 4059 O O . GLU A 1 515 ? 29.756 8.552 -8.197 1.00 92.94 515 GLU A O 1
ATOM 4064 N N . MET A 1 516 ? 27.597 8.445 -8.781 1.00 91.75 516 MET A N 1
ATOM 4065 C CA . MET A 1 516 ? 27.574 6.992 -8.932 1.00 91.75 516 MET A CA 1
ATOM 4066 C C . MET A 1 516 ? 28.270 6.539 -10.219 1.00 91.75 516 MET A C 1
ATOM 4068 O O . MET A 1 516 ? 28.945 5.513 -10.222 1.00 91.75 516 MET A O 1
ATOM 4072 N N . ALA A 1 517 ? 28.147 7.287 -11.311 1.00 94.19 517 ALA A N 1
ATOM 4073 C CA . ALA A 1 517 ? 28.857 7.043 -12.556 1.00 94.19 517 ALA A CA 1
ATOM 4074 C C . ALA A 1 517 ? 30.354 7.315 -12.401 1.00 94.19 517 ALA A C 1
ATOM 4076 O O . ALA A 1 517 ? 31.168 6.509 -12.852 1.00 94.19 517 ALA A O 1
ATOM 4077 N N . VAL A 1 518 ? 30.731 8.374 -11.678 1.00 94.25 518 VAL A N 1
ATOM 4078 C CA . VAL A 1 518 ? 32.128 8.596 -11.273 1.00 94.25 518 VAL A CA 1
ATOM 4079 C C . VAL A 1 518 ? 32.641 7.400 -10.470 1.00 94.25 518 VAL A C 1
ATOM 4081 O O . VAL A 1 518 ? 33.728 6.891 -10.751 1.00 94.25 518 VAL A O 1
ATOM 4084 N N . ARG A 1 519 ? 31.835 6.873 -9.537 1.00 93.44 519 ARG A N 1
ATOM 4085 C CA . ARG A 1 519 ? 32.190 5.666 -8.783 1.00 93.44 519 ARG A CA 1
ATOM 4086 C C . ARG A 1 519 ? 32.381 4.439 -9.680 1.00 93.44 519 ARG A C 1
ATOM 4088 O O . ARG A 1 519 ? 33.335 3.691 -9.483 1.00 93.44 519 ARG A O 1
ATOM 4095 N N . VAL A 1 520 ? 31.537 4.243 -10.695 1.00 94.75 520 VAL A N 1
ATOM 4096 C CA . VAL A 1 520 ? 31.710 3.167 -11.691 1.00 94.75 520 VAL A CA 1
ATOM 4097 C C . VAL A 1 520 ? 33.059 3.276 -12.403 1.00 94.75 520 VAL A C 1
ATOM 4099 O O . VAL A 1 520 ? 33.748 2.265 -12.545 1.00 94.75 520 VAL A O 1
ATOM 4102 N N . LEU A 1 521 ? 33.465 4.481 -12.815 1.00 94.38 521 LEU A N 1
ATOM 4103 C CA . LEU A 1 521 ? 34.758 4.699 -13.475 1.00 94.38 521 LEU A CA 1
ATOM 4104 C C . LEU A 1 521 ? 35.935 4.375 -12.547 1.00 94.38 521 LEU A C 1
ATOM 4106 O O . LEU A 1 521 ? 36.886 3.722 -12.972 1.00 94.38 521 LEU A O 1
ATOM 4110 N N . GLN A 1 522 ? 35.848 4.758 -11.272 1.00 94.12 522 GLN A N 1
ATOM 4111 C CA . GLN A 1 522 ? 36.850 4.411 -10.258 1.00 94.12 522 GLN A CA 1
ATOM 4112 C C . GLN A 1 522 ? 36.968 2.890 -10.058 1.00 94.12 522 GLN A C 1
ATOM 4114 O O . GLN A 1 522 ? 38.072 2.347 -10.029 1.00 94.12 522 GLN A O 1
ATOM 4119 N N . LEU A 1 523 ? 35.837 2.182 -9.965 1.00 94.06 523 LEU A N 1
ATOM 4120 C CA . LEU A 1 523 ? 35.809 0.721 -9.820 1.00 94.06 523 LEU A CA 1
ATOM 4121 C C . LEU A 1 523 ? 36.351 0.005 -11.069 1.00 94.06 523 LEU A C 1
ATOM 4123 O O . LEU A 1 523 ? 37.013 -1.028 -10.950 1.00 94.06 523 LEU A O 1
ATOM 4127 N N . ALA A 1 524 ? 36.098 0.558 -12.257 1.00 95.44 524 ALA A N 1
ATOM 4128 C CA . ALA A 1 524 ? 36.643 0.065 -13.519 1.00 95.44 524 ALA A CA 1
ATOM 4129 C C . ALA A 1 524 ? 38.163 0.285 -13.621 1.00 95.44 524 ALA A C 1
ATOM 4131 O O . ALA A 1 524 ? 38.888 -0.617 -14.042 1.00 95.44 524 ALA A O 1
ATOM 4132 N N . ALA A 1 525 ? 38.657 1.451 -13.191 1.00 94.75 525 ALA A N 1
ATOM 4133 C CA . ALA A 1 525 ? 40.088 1.749 -13.107 1.00 94.75 525 ALA A CA 1
ATOM 4134 C C . ALA A 1 525 ? 40.810 0.791 -12.149 1.00 94.75 525 ALA A C 1
ATOM 4136 O O . ALA A 1 525 ? 41.887 0.283 -12.464 1.00 94.75 525 ALA A O 1
ATOM 4137 N N . ASP A 1 526 ? 40.198 0.499 -11.003 1.00 94.25 526 ASP A N 1
ATOM 4138 C CA . ASP A 1 526 ? 40.730 -0.454 -10.036 1.00 94.25 526 ASP A CA 1
ATOM 4139 C C . ASP A 1 526 ? 40.785 -1.887 -10.592 1.00 94.25 526 ASP A C 1
ATOM 4141 O O . ASP A 1 526 ? 41.804 -2.559 -10.422 1.00 94.25 526 ASP A O 1
ATOM 4145 N N . ASP A 1 527 ? 39.743 -2.350 -11.296 1.00 94.94 527 ASP A N 1
ATOM 4146 C CA . ASP A 1 527 ? 39.766 -3.661 -11.965 1.00 94.94 527 ASP A CA 1
ATOM 4147 C C . ASP A 1 527 ? 40.880 -3.721 -13.023 1.00 94.94 527 ASP A C 1
ATOM 4149 O O . ASP A 1 527 ? 41.705 -4.633 -12.987 1.00 94.94 527 ASP A O 1
ATOM 4153 N N . ALA A 1 528 ? 40.987 -2.710 -13.893 1.00 95.31 528 ALA A N 1
ATOM 4154 C CA . ALA A 1 528 ? 42.041 -2.640 -14.909 1.00 95.31 528 ALA A CA 1
ATOM 4155 C C . ALA A 1 528 ? 43.447 -2.670 -14.291 1.00 95.31 528 ALA A C 1
ATOM 4157 O O . ALA A 1 528 ? 44.301 -3.452 -14.715 1.00 95.31 528 ALA A O 1
ATOM 4158 N N . ALA A 1 529 ? 43.673 -1.902 -13.221 1.00 93.06 529 ALA A N 1
ATOM 4159 C CA . ALA A 1 529 ? 44.940 -1.901 -12.498 1.00 93.06 529 ALA A CA 1
ATOM 4160 C C . ALA A 1 529 ? 45.258 -3.268 -11.869 1.00 93.06 529 ALA A C 1
ATOM 4162 O O . ALA A 1 529 ? 46.405 -3.718 -11.905 1.00 93.06 529 ALA A O 1
ATOM 4163 N N . ARG A 1 530 ? 44.258 -3.967 -11.314 1.00 92.50 530 ARG A N 1
ATOM 4164 C CA . ARG A 1 530 ? 44.427 -5.321 -10.753 1.00 92.50 530 ARG A CA 1
ATOM 4165 C C . ARG A 1 530 ? 44.724 -6.368 -11.817 1.00 92.50 530 ARG A C 1
ATOM 4167 O O . ARG A 1 530 ? 45.476 -7.296 -11.528 1.00 92.50 530 ARG A O 1
ATOM 4174 N N . GLN A 1 531 ? 44.185 -6.197 -13.020 1.00 93.12 531 GLN A N 1
ATOM 4175 C CA . GLN A 1 531 ? 44.495 -7.019 -14.191 1.00 93.12 531 GLN A CA 1
ATOM 4176 C C . GLN A 1 531 ? 45.797 -6.598 -14.898 1.00 93.12 531 GLN A C 1
ATOM 4178 O O . GLN A 1 531 ? 46.127 -7.157 -15.944 1.00 93.12 531 GLN A O 1
ATOM 4183 N N . ALA A 1 532 ? 46.535 -5.625 -14.343 1.00 92.31 532 ALA A N 1
ATOM 4184 C CA . ALA A 1 532 ? 47.744 -5.042 -14.926 1.00 92.31 532 ALA A CA 1
ATOM 4185 C C . ALA A 1 532 ? 47.542 -4.514 -16.362 1.00 92.31 532 ALA A C 1
ATOM 4187 O O . ALA A 1 532 ? 48.458 -4.552 -17.184 1.00 92.31 532 ALA A O 1
ATOM 4188 N N . GLN A 1 533 ? 46.338 -4.021 -16.663 1.00 92.56 533 GLN A N 1
ATOM 4189 C CA . GLN A 1 533 ? 45.999 -3.419 -17.948 1.00 92.56 533 GLN A CA 1
ATOM 4190 C C . GLN A 1 533 ? 46.322 -1.915 -17.940 1.00 92.56 533 GLN A C 1
ATOM 4192 O O . GLN A 1 533 ? 46.060 -1.236 -16.945 1.00 92.56 533 GLN A O 1
ATOM 4197 N N . PRO A 1 534 ? 46.878 -1.365 -19.036 1.00 90.06 534 PRO A N 1
ATOM 4198 C CA . PRO A 1 534 ? 47.312 0.034 -19.094 1.00 90.06 534 PRO A CA 1
ATOM 4199 C C . PRO A 1 534 ? 46.162 1.030 -19.305 1.00 90.06 534 PRO A C 1
ATOM 4201 O O . PRO A 1 534 ? 46.372 2.235 -19.174 1.00 90.06 534 PRO A O 1
ATOM 4204 N N . ALA A 1 535 ? 44.971 0.544 -19.658 1.00 93.31 535 ALA A N 1
ATOM 4205 C CA . ALA A 1 535 ? 43.800 1.355 -19.958 1.00 93.31 535 ALA A CA 1
ATOM 4206 C C . ALA A 1 535 ? 42.507 0.646 -19.530 1.00 93.31 535 ALA A C 1
ATOM 4208 O O . ALA A 1 535 ? 42.445 -0.583 -19.446 1.00 93.31 535 ALA A O 1
ATOM 4209 N N . ILE A 1 536 ? 41.467 1.439 -19.286 1.00 95.19 536 ILE A N 1
ATOM 4210 C CA . ILE A 1 536 ? 40.117 0.982 -18.969 1.00 95.19 536 ILE A CA 1
ATOM 4211 C C . ILE A 1 536 ? 39.408 0.641 -20.278 1.00 95.19 536 ILE A C 1
ATOM 4213 O O . ILE A 1 536 ? 39.180 1.510 -21.115 1.00 95.19 536 ILE A O 1
ATOM 4217 N N . THR A 1 537 ? 39.023 -0.623 -20.427 1.00 95.62 537 THR A N 1
ATOM 4218 C CA . THR A 1 537 ? 38.233 -1.109 -21.572 1.00 95.62 537 THR A CA 1
ATOM 4219 C C . THR A 1 537 ? 36.750 -1.236 -21.213 1.00 95.62 537 THR A C 1
ATOM 4221 O O . THR A 1 537 ? 36.368 -1.185 -20.041 1.00 95.62 537 THR A O 1
ATOM 4224 N N . THR A 1 538 ? 35.895 -1.487 -22.208 1.00 95.69 538 THR A N 1
ATOM 4225 C CA . THR A 1 538 ? 34.457 -1.764 -21.988 1.00 95.69 538 THR A CA 1
ATOM 4226 C C . THR A 1 538 ? 34.181 -2.938 -21.036 1.00 95.69 538 THR A C 1
ATOM 4228 O O . THR A 1 538 ? 33.157 -2.955 -20.359 1.00 95.69 538 THR A O 1
ATOM 4231 N N . GLU A 1 539 ? 35.087 -3.911 -20.938 1.00 95.12 539 GLU A N 1
ATOM 4232 C CA . GLU A 1 539 ? 34.963 -5.025 -19.992 1.00 95.12 539 GLU A CA 1
ATOM 4233 C C . GLU A 1 539 ? 35.197 -4.577 -18.545 1.00 95.12 539 GLU A C 1
ATOM 4235 O O . GLU A 1 539 ? 34.457 -4.970 -17.646 1.00 95.12 539 GLU A O 1
ATOM 4240 N N . HIS A 1 540 ? 36.176 -3.698 -18.324 1.00 95.94 540 HIS A N 1
ATOM 4241 C CA . HIS A 1 540 ? 36.440 -3.112 -17.011 1.00 95.94 540 HIS A CA 1
ATOM 4242 C C . HIS A 1 540 ? 35.304 -2.179 -16.586 1.00 95.94 540 HIS A C 1
ATOM 4244 O O . HIS A 1 540 ? 34.892 -2.200 -15.430 1.00 95.94 540 HIS A O 1
ATOM 4250 N N . LEU A 1 541 ? 34.742 -1.406 -17.524 1.00 95.00 541 LEU A N 1
ATOM 4251 C CA . LEU A 1 541 ? 33.538 -0.610 -17.272 1.00 95.00 541 LEU A CA 1
ATOM 4252 C C . LEU A 1 541 ? 32.347 -1.489 -16.874 1.00 95.00 541 LEU A C 1
ATOM 4254 O O . LEU A 1 541 ? 31.642 -1.155 -15.924 1.00 95.00 541 LEU A O 1
ATOM 4258 N N . LEU A 1 542 ? 32.146 -2.631 -17.544 1.00 94.06 542 LEU A N 1
ATOM 4259 C CA . LEU A 1 542 ? 31.116 -3.598 -17.159 1.00 94.06 542 LEU A CA 1
ATOM 4260 C C . LEU A 1 542 ? 31.356 -4.124 -15.736 1.00 94.06 542 LEU A C 1
ATOM 4262 O O . LEU A 1 542 ? 30.426 -4.142 -14.935 1.00 94.06 542 LEU A O 1
ATOM 4266 N N . VAL A 1 543 ? 32.592 -4.495 -15.391 1.00 93.56 543 VAL A N 1
ATOM 4267 C CA . VAL A 1 543 ? 32.946 -4.895 -14.018 1.00 93.56 543 VAL A CA 1
ATOM 4268 C C . VAL A 1 543 ? 32.687 -3.763 -13.023 1.00 93.56 543 VAL A C 1
ATOM 4270 O O . VAL A 1 543 ? 32.123 -4.019 -11.965 1.00 93.56 543 VAL A O 1
ATOM 4273 N N . GLY A 1 544 ? 33.015 -2.514 -13.359 1.00 93.38 544 GLY A N 1
ATOM 4274 C CA . GLY A 1 544 ? 32.728 -1.345 -12.525 1.00 93.38 544 GLY A CA 1
ATOM 4275 C C . GLY A 1 544 ? 31.234 -1.177 -12.236 1.00 93.38 544 GLY A C 1
ATOM 4276 O O . GLY A 1 544 ? 30.846 -1.024 -11.078 1.00 93.38 544 GLY A O 1
ATOM 4277 N N . VAL A 1 545 ? 30.381 -1.297 -13.262 1.00 92.56 545 VAL A N 1
ATOM 4278 C CA . VAL A 1 545 ? 28.914 -1.284 -13.103 1.00 92.56 545 VAL A CA 1
ATOM 4279 C C . VAL A 1 545 ? 28.455 -2.440 -12.211 1.00 92.56 545 VAL A C 1
ATOM 4281 O O . VAL A 1 545 ? 27.646 -2.240 -11.308 1.00 92.56 545 VAL A O 1
ATOM 4284 N N . LEU A 1 546 ? 28.991 -3.644 -12.427 1.00 89.31 546 LEU A N 1
ATOM 4285 C CA . LEU A 1 546 ? 28.621 -4.843 -11.671 1.00 89.31 546 LEU A CA 1
ATOM 4286 C C . LEU A 1 546 ? 29.193 -4.888 -10.246 1.00 89.31 546 LEU A C 1
ATOM 4288 O O . LEU A 1 546 ? 28.710 -5.684 -9.449 1.00 89.31 546 LEU A O 1
ATOM 4292 N N . ARG A 1 547 ? 30.187 -4.062 -9.905 1.00 88.06 547 ARG A N 1
ATOM 4293 C CA . ARG A 1 547 ? 30.700 -3.894 -8.533 1.00 88.06 547 ARG A CA 1
ATOM 4294 C C . ARG A 1 547 ? 29.925 -2.847 -7.738 1.00 88.06 547 ARG A C 1
ATOM 4296 O O . ARG A 1 547 ? 29.873 -2.939 -6.515 1.00 88.06 547 ARG A O 1
ATOM 4303 N N . LEU A 1 548 ? 29.318 -1.872 -8.415 1.00 86.19 548 LEU A N 1
ATOM 4304 C CA . LEU A 1 548 ? 28.644 -0.746 -7.774 1.00 86.19 548 LEU A CA 1
ATOM 4305 C C . LEU A 1 548 ? 27.564 -1.216 -6.788 1.00 86.19 548 LEU A C 1
ATOM 4307 O O . LEU A 1 548 ? 26.702 -2.034 -7.136 1.00 86.19 548 LEU A O 1
ATOM 4311 N N . ARG A 1 549 ? 27.588 -0.659 -5.568 1.00 76.50 549 ARG A N 1
ATOM 4312 C CA . ARG A 1 549 ? 26.671 -1.005 -4.469 1.00 76.50 549 ARG A CA 1
ATOM 4313 C C . ARG A 1 549 ? 26.615 -2.511 -4.199 1.00 76.50 549 ARG A C 1
ATOM 4315 O O . ARG A 1 549 ? 25.527 -3.083 -4.113 1.00 76.50 549 ARG A O 1
ATOM 4322 N N . ASP A 1 550 ? 27.784 -3.139 -4.128 1.00 67.88 550 ASP A N 1
ATOM 4323 C CA . ASP A 1 550 ? 27.964 -4.563 -3.829 1.00 67.88 550 ASP A CA 1
ATOM 4324 C C . ASP A 1 550 ? 27.167 -5.488 -4.767 1.00 67.88 550 ASP A C 1
ATOM 4326 O O . ASP A 1 550 ? 26.570 -6.485 -4.358 1.00 67.88 550 ASP A O 1
ATOM 4330 N N . GLY A 1 551 ? 27.145 -5.150 -6.061 1.00 68.19 551 GLY A N 1
ATOM 4331 C CA . GLY A 1 551 ? 26.505 -5.986 -7.074 1.00 68.19 551 GLY A CA 1
ATOM 4332 C C . GLY A 1 551 ? 25.013 -5.752 -7.265 1.00 68.19 551 GLY A C 1
ATOM 4333 O O . GLY A 1 551 ? 24.329 -6.618 -7.815 1.00 68.19 551 GLY A O 1
ATOM 4334 N N . ALA A 1 552 ? 24.496 -4.577 -6.895 1.00 69.94 552 ALA A N 1
ATOM 4335 C CA . ALA A 1 552 ? 23.095 -4.210 -7.127 1.00 69.94 552 ALA A CA 1
ATOM 4336 C C . ALA A 1 552 ? 22.663 -4.410 -8.596 1.00 69.94 552 ALA A C 1
ATOM 4338 O O . ALA A 1 552 ? 21.547 -4.857 -8.869 1.00 69.94 552 ALA A O 1
ATOM 4339 N N . PHE A 1 553 ? 23.571 -4.151 -9.539 1.00 78.19 553 PHE A N 1
ATOM 4340 C CA . PHE A 1 553 ? 23.330 -4.271 -10.977 1.00 78.19 553 PHE A CA 1
ATOM 4341 C C . PHE A 1 553 ? 23.362 -5.722 -11.488 1.00 78.19 553 PHE A C 1
ATOM 4343 O O . PHE A 1 553 ? 22.734 -6.006 -12.505 1.00 78.19 553 PHE A O 1
ATOM 4350 N N . LEU A 1 554 ? 23.974 -6.678 -10.771 1.00 76.62 554 LEU A N 1
ATOM 4351 C CA . LEU A 1 554 ? 23.938 -8.101 -11.157 1.00 76.62 554 LEU A CA 1
ATOM 4352 C C . LEU A 1 554 ? 22.505 -8.639 -11.216 1.00 76.62 554 LEU A C 1
ATOM 4354 O O . LEU A 1 554 ? 22.187 -9.451 -12.083 1.00 76.62 554 LEU A O 1
ATOM 4358 N N . SER A 1 555 ? 21.630 -8.148 -10.331 1.00 68.00 555 SER A N 1
ATOM 4359 C CA . SER A 1 555 ? 20.214 -8.533 -10.287 1.00 68.00 555 SER A CA 1
ATOM 4360 C C . SER A 1 555 ? 19.469 -8.255 -11.598 1.00 68.00 555 SER A C 1
ATOM 4362 O O . SER A 1 555 ? 18.536 -8.973 -11.950 1.00 68.00 555 SER A O 1
ATOM 4364 N N . PHE A 1 556 ? 19.910 -7.256 -12.364 1.00 72.56 556 PHE A N 1
ATOM 4365 C CA . PHE A 1 556 ? 19.303 -6.906 -13.640 1.00 72.56 556 PHE A CA 1
ATOM 4366 C C . PHE A 1 556 ? 19.637 -7.926 -14.742 1.00 72.56 556 PHE A C 1
ATOM 4368 O O . PHE A 1 556 ? 18.762 -8.268 -15.538 1.00 72.56 556 PHE A O 1
ATOM 4375 N N . LEU A 1 557 ? 20.855 -8.492 -14.745 1.00 73.75 557 LEU A N 1
ATOM 4376 C CA . LEU A 1 557 ? 21.225 -9.584 -15.660 1.00 73.75 557 LEU A CA 1
ATOM 4377 C C . LEU A 1 557 ? 20.396 -10.849 -15.406 1.00 73.75 557 LEU A C 1
ATOM 4379 O O . LEU A 1 557 ? 20.023 -11.526 -16.367 1.00 73.75 557 LEU A O 1
ATOM 4383 N N . LEU A 1 558 ? 20.027 -11.118 -14.147 1.00 64.69 558 LEU A N 1
ATOM 4384 C CA . LEU A 1 558 ? 19.183 -12.264 -13.773 1.00 64.69 558 LEU A CA 1
ATOM 4385 C C . LEU A 1 558 ? 17.873 -12.287 -14.558 1.00 64.69 558 LEU A C 1
ATOM 4387 O O . LEU A 1 558 ? 17.497 -13.302 -15.140 1.00 64.69 558 LEU A O 1
ATOM 4391 N N . GLY A 1 559 ? 17.203 -11.136 -14.641 1.00 62.84 559 GLY A N 1
ATOM 4392 C CA . GLY A 1 559 ? 15.914 -11.016 -15.319 1.00 62.84 559 GLY A CA 1
ATOM 4393 C C . GLY A 1 559 ? 15.969 -11.266 -16.829 1.00 62.84 559 GLY A C 1
ATOM 4394 O O . GLY A 1 559 ? 14.914 -11.294 -17.465 1.00 62.84 559 GLY A O 1
ATOM 4395 N N . THR A 1 560 ? 17.160 -11.413 -17.417 1.00 69.38 560 THR A N 1
ATOM 4396 C CA . THR A 1 560 ? 17.369 -11.511 -18.873 1.00 69.38 560 THR A CA 1
ATOM 4397 C C . THR A 1 560 ? 17.724 -12.909 -19.373 1.00 69.38 560 THR A C 1
ATOM 4399 O O . THR A 1 560 ? 17.828 -13.105 -20.583 1.00 69.38 560 THR A O 1
ATOM 4402 N N . GLY A 1 561 ? 17.852 -13.886 -18.466 1.00 67.38 561 GLY A N 1
ATOM 4403 C CA . GLY A 1 561 ? 18.200 -15.268 -18.810 1.00 67.38 561 GLY A CA 1
ATOM 4404 C C . GLY A 1 561 ? 19.693 -15.495 -19.062 1.00 67.38 561 GLY A C 1
ATOM 4405 O O . GLY A 1 561 ? 20.047 -16.441 -19.760 1.00 67.38 561 GLY A O 1
ATOM 4406 N N . ALA A 1 562 ? 20.560 -14.630 -18.527 1.00 78.31 562 ALA A N 1
ATOM 4407 C CA . ALA A 1 562 ? 22.006 -14.811 -18.589 1.00 78.31 562 ALA A CA 1
ATOM 4408 C C . ALA A 1 562 ? 22.459 -16.056 -17.794 1.00 78.31 562 ALA A C 1
ATOM 4410 O O . ALA A 1 562 ? 21.947 -16.343 -16.711 1.00 78.31 562 ALA A O 1
ATOM 4411 N N . ASP A 1 563 ? 23.458 -16.771 -18.309 1.00 78.50 563 ASP A N 1
ATOM 4412 C CA . ASP A 1 563 ? 24.129 -17.894 -17.650 1.00 78.50 563 ASP A CA 1
ATOM 4413 C C . ASP A 1 563 ? 25.019 -17.370 -16.514 1.00 78.50 563 ASP A C 1
ATOM 4415 O O . ASP A 1 563 ? 26.198 -17.046 -16.690 1.00 78.50 563 ASP A O 1
ATOM 4419 N N . MET A 1 564 ? 24.421 -17.244 -15.330 1.00 79.31 564 MET A N 1
ATOM 4420 C CA . MET A 1 564 ? 25.097 -16.737 -14.137 1.00 79.31 564 MET A CA 1
ATOM 4421 C C . MET A 1 564 ? 26.259 -17.621 -13.663 1.00 79.31 564 MET A C 1
ATOM 4423 O O . MET A 1 564 ? 27.297 -17.056 -13.313 1.00 79.31 564 MET A O 1
ATOM 4427 N N . PRO A 1 565 ? 26.178 -18.969 -13.669 1.00 78.31 565 PRO A N 1
ATOM 4428 C CA . PRO A 1 565 ? 27.342 -19.818 -13.413 1.00 78.31 565 PRO A CA 1
ATOM 4429 C C . PRO A 1 565 ? 28.524 -19.510 -14.337 1.00 78.31 565 PRO A C 1
ATOM 4431 O O . PRO A 1 565 ? 29.658 -19.373 -13.867 1.00 78.31 565 PRO A O 1
ATOM 4434 N N . ARG A 1 566 ? 28.270 -19.337 -15.638 1.00 84.00 566 ARG A N 1
ATOM 4435 C CA . ARG A 1 566 ? 29.313 -18.968 -16.598 1.00 84.00 566 ARG A CA 1
ATOM 4436 C C . ARG A 1 566 ? 29.837 -17.556 -16.365 1.00 84.00 566 ARG A C 1
ATOM 4438 O O . ARG A 1 566 ? 31.048 -17.355 -16.402 1.00 84.00 566 ARG A O 1
ATOM 4445 N N . LEU A 1 567 ? 28.966 -16.592 -16.067 1.00 86.06 567 LEU A N 1
ATOM 4446 C CA . LEU A 1 567 ? 29.381 -15.231 -15.718 1.00 86.06 567 LEU A CA 1
ATOM 4447 C C . LEU A 1 567 ? 30.285 -15.229 -14.475 1.00 86.06 567 LEU A C 1
ATOM 4449 O O . LEU A 1 567 ? 31.340 -14.595 -14.482 1.00 86.06 567 LEU A O 1
ATOM 4453 N N . ARG A 1 568 ? 29.935 -16.005 -13.439 1.00 83.50 568 ARG A N 1
ATOM 4454 C CA . ARG A 1 568 ? 30.764 -16.188 -12.238 1.00 83.50 568 ARG A CA 1
ATOM 4455 C C . ARG A 1 568 ? 32.133 -16.760 -12.584 1.00 83.50 568 ARG A C 1
ATOM 4457 O O . ARG A 1 568 ? 33.129 -16.304 -12.033 1.00 83.50 568 ARG A O 1
ATOM 4464 N N . ALA A 1 569 ? 32.192 -17.745 -13.478 1.00 85.00 569 ALA A N 1
ATOM 4465 C CA . ALA A 1 569 ? 33.456 -18.336 -13.905 1.00 85.00 569 ALA A CA 1
ATOM 4466 C C . ALA A 1 569 ? 34.349 -17.328 -14.652 1.00 85.00 569 ALA A C 1
ATOM 4468 O O . ALA A 1 569 ? 35.565 -17.360 -14.487 1.00 85.00 569 ALA A O 1
ATOM 4469 N N . LEU A 1 570 ? 33.753 -16.423 -15.436 1.00 89.06 570 LEU A N 1
ATOM 4470 C CA . LEU A 1 570 ? 34.478 -15.424 -16.226 1.00 89.06 570 LEU A CA 1
ATOM 4471 C C . LEU A 1 570 ? 34.976 -14.234 -15.390 1.00 89.06 570 LEU A C 1
ATOM 4473 O O . LEU A 1 570 ? 36.117 -13.809 -15.558 1.00 89.06 570 LEU A O 1
ATOM 4477 N N . ILE A 1 571 ? 34.136 -13.680 -14.505 1.00 89.44 571 ILE A N 1
ATOM 4478 C CA . ILE A 1 571 ? 34.436 -12.418 -13.795 1.00 89.44 571 ILE A CA 1
ATOM 4479 C C . ILE A 1 571 ? 34.225 -12.464 -12.282 1.00 89.44 571 ILE A C 1
ATOM 4481 O O . ILE A 1 571 ? 34.454 -11.467 -11.605 1.00 89.44 571 ILE A O 1
ATOM 4485 N N . GLY A 1 572 ? 33.806 -13.591 -11.706 1.00 84.06 572 GLY A N 1
ATOM 4486 C CA . GLY A 1 572 ? 33.416 -13.662 -10.294 1.00 84.06 572 GLY A CA 1
ATOM 4487 C C . GLY A 1 572 ? 34.525 -13.268 -9.314 1.00 84.06 572 GLY A C 1
ATOM 4488 O O . GLY A 1 572 ? 34.236 -12.653 -8.295 1.00 84.06 572 GLY A O 1
ATOM 4489 N N . THR A 1 573 ? 35.791 -13.551 -9.631 1.00 87.38 573 THR A N 1
ATOM 4490 C CA . THR A 1 573 ? 36.955 -13.148 -8.814 1.00 87.38 573 THR A CA 1
ATOM 4491 C C . THR A 1 573 ? 37.314 -11.665 -8.941 1.00 87.38 573 THR A C 1
ATOM 4493 O O . THR A 1 573 ? 38.104 -11.160 -8.147 1.00 87.38 573 THR A O 1
ATOM 4496 N N . ARG A 1 574 ? 36.741 -10.969 -9.930 1.00 89.94 574 ARG A N 1
ATOM 4497 C CA . ARG A 1 574 ? 36.935 -9.537 -10.207 1.00 89.94 574 ARG A CA 1
ATOM 4498 C C . ARG A 1 574 ? 35.857 -8.663 -9.571 1.00 89.94 574 ARG A C 1
ATOM 4500 O O . ARG A 1 574 ? 36.078 -7.472 -9.374 1.00 89.94 574 ARG A O 1
ATOM 4507 N N . LEU A 1 575 ? 34.708 -9.243 -9.213 1.00 85.88 575 LEU A N 1
ATOM 4508 C CA . LEU A 1 575 ? 33.614 -8.543 -8.533 1.00 85.88 575 LEU A CA 1
ATOM 4509 C C . LEU A 1 575 ? 33.900 -8.384 -7.033 1.00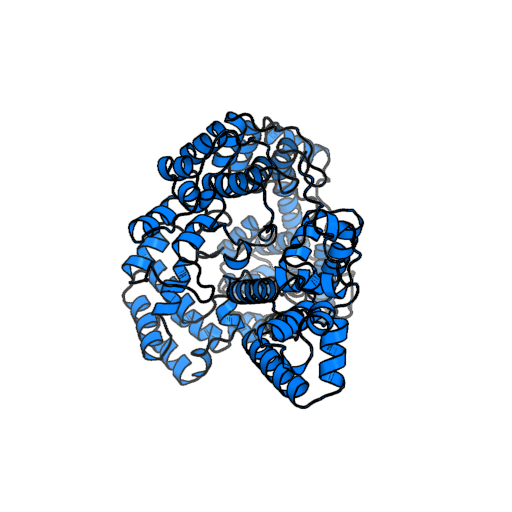 85.88 575 LEU A C 1
ATOM 4511 O O . LEU A 1 575 ? 33.231 -8.971 -6.184 1.00 85.88 575 LEU A O 1
ATOM 4515 N N . LEU A 1 576 ? 34.938 -7.610 -6.726 1.00 83.69 576 LEU A N 1
ATOM 4516 C CA . LEU A 1 576 ? 35.293 -7.221 -5.365 1.00 83.69 576 LEU A CA 1
ATOM 4517 C C . LEU A 1 576 ? 34.229 -6.281 -4.766 1.00 83.69 576 LEU A C 1
ATOM 4519 O O . LEU A 1 576 ? 33.607 -5.541 -5.539 1.00 83.69 576 LEU A O 1
ATOM 4523 N N . PRO A 1 577 ? 34.053 -6.262 -3.427 1.00 78.00 577 PRO A N 1
ATOM 4524 C CA . PRO A 1 577 ? 33.157 -5.325 -2.748 1.00 78.00 577 PRO A CA 1
ATOM 4525 C C . PRO A 1 577 ? 33.352 -3.880 -3.217 1.00 78.00 577 PRO A C 1
ATOM 4527 O O . PRO A 1 577 ? 34.468 -3.477 -3.562 1.00 78.00 577 PRO A O 1
ATOM 4530 N N . ASP A 1 578 ? 32.282 -3.083 -3.208 1.00 73.69 578 ASP A N 1
ATOM 4531 C CA . ASP A 1 578 ? 32.378 -1.669 -3.593 1.00 73.69 578 ASP A CA 1
ATOM 4532 C C . ASP A 1 578 ? 33.330 -0.939 -2.636 1.00 73.69 578 ASP A C 1
ATOM 4534 O O . ASP A 1 578 ? 34.188 -0.179 -3.064 1.00 73.69 578 ASP A O 1
ATOM 4538 N N . ALA A 1 579 ? 33.268 -1.250 -1.339 1.00 76.12 579 ALA A N 1
ATOM 4539 C CA . ALA A 1 579 ? 34.102 -0.630 -0.309 1.00 76.12 579 ALA A CA 1
ATOM 4540 C C . ALA A 1 579 ? 35.594 -1.033 -0.336 1.00 76.12 579 ALA A C 1
ATOM 4542 O O . ALA A 1 579 ? 36.360 -0.539 0.497 1.00 76.12 579 ALA A O 1
ATOM 4543 N N . ASP A 1 580 ? 36.024 -1.916 -1.245 1.00 80.38 580 ASP A N 1
ATOM 4544 C CA . ASP A 1 580 ? 37.427 -2.328 -1.318 1.00 80.38 580 ASP A CA 1
ATOM 4545 C C . ASP A 1 580 ? 38.344 -1.130 -1.637 1.00 80.38 580 ASP A C 1
ATOM 4547 O O . ASP A 1 580 ? 38.038 -0.333 -2.532 1.00 80.38 580 ASP A O 1
ATOM 4551 N N . PRO A 1 581 ? 39.504 -1.002 -0.959 1.00 85.75 581 PRO A N 1
ATOM 4552 C CA . PRO A 1 581 ? 40.459 0.059 -1.253 1.00 85.75 581 PRO A CA 1
ATOM 4553 C C . PRO A 1 581 ? 40.917 -0.001 -2.710 1.00 85.75 581 PRO A C 1
ATOM 4555 O O . PRO A 1 581 ? 41.411 -1.038 -3.168 1.00 85.75 581 PRO A O 1
ATOM 4558 N N . LEU A 1 582 ? 40.779 1.117 -3.422 1.00 87.62 582 LEU A N 1
ATOM 4559 C CA . LEU A 1 582 ? 41.141 1.225 -4.831 1.00 87.62 582 LEU A CA 1
ATOM 4560 C C . LEU A 1 582 ? 42.668 1.239 -4.995 1.00 87.62 582 LEU A C 1
ATOM 4562 O O . LEU A 1 582 ? 43.380 1.924 -4.262 1.00 87.62 582 LEU A O 1
ATOM 4566 N N . ARG A 1 583 ? 43.186 0.476 -5.963 1.00 80.88 583 ARG A N 1
ATOM 4567 C CA . ARG A 1 583 ? 44.618 0.451 -6.316 1.00 80.88 583 ARG A CA 1
ATOM 4568 C C . ARG A 1 583 ? 45.016 1.562 -7.284 1.00 80.88 583 ARG A C 1
ATOM 4570 O O . ARG A 1 583 ? 46.193 1.900 -7.356 1.00 80.88 583 ARG A O 1
ATOM 4577 N N . SER A 1 584 ? 44.062 2.086 -8.047 1.00 72.81 584 SER A N 1
ATOM 4578 C CA . SER A 1 584 ? 44.251 3.184 -8.992 1.00 72.81 584 SER A CA 1
ATOM 4579 C C . SER A 1 584 ? 42.910 3.855 -9.271 1.00 72.81 584 SER A C 1
ATOM 4581 O O . SER A 1 584 ? 41.902 3.167 -9.409 1.00 72.81 584 SER A O 1
ATOM 4583 N N . GLU A 1 585 ? 42.914 5.181 -9.393 1.00 64.06 585 GLU A N 1
ATOM 4584 C CA . GLU A 1 585 ? 41.728 5.984 -9.730 1.00 64.06 585 GLU A CA 1
ATOM 4585 C C . GLU A 1 585 ? 41.877 6.732 -11.071 1.00 64.06 585 GLU A C 1
ATOM 4587 O O . GLU A 1 585 ? 40.981 7.468 -11.464 1.00 64.06 585 GLU A O 1
ATOM 4592 N N . GLY A 1 586 ? 42.999 6.559 -11.786 1.00 67.44 586 GLY A N 1
ATOM 4593 C CA . GLY A 1 586 ? 43.408 7.476 -12.863 1.00 67.44 586 GLY A CA 1
ATOM 4594 C C . GLY A 1 586 ? 43.961 6.816 -14.125 1.00 67.44 586 GLY A C 1
ATOM 4595 O O . GLY A 1 586 ? 44.902 7.341 -14.718 1.00 67.44 586 GLY A O 1
ATOM 4596 N N . LEU A 1 587 ? 43.431 5.656 -14.524 1.00 82.56 587 LEU A N 1
ATOM 4597 C CA . LEU A 1 587 ? 43.779 5.048 -15.813 1.00 82.56 587 LEU A CA 1
ATOM 4598 C C . LEU A 1 587 ? 43.013 5.716 -16.963 1.00 82.56 587 LEU A C 1
ATOM 4600 O O . LEU A 1 587 ? 41.858 6.106 -16.811 1.00 82.56 587 LEU A O 1
ATOM 4604 N N . GLN A 1 588 ? 43.668 5.826 -18.121 1.00 91.00 588 GLN A N 1
ATOM 4605 C CA . GLN A 1 588 ? 43.048 6.337 -19.346 1.00 91.00 588 GLN A CA 1
ATOM 4606 C C . GLN A 1 588 ? 42.027 5.332 -19.893 1.00 91.00 588 GLN A C 1
ATOM 4608 O O . GLN A 1 588 ? 42.170 4.124 -19.694 1.00 91.00 588 GLN A O 1
ATOM 4613 N N . LEU A 1 589 ? 41.009 5.827 -20.591 1.00 92.81 589 LEU A N 1
ATOM 4614 C CA . LEU A 1 589 ? 40.024 5.002 -21.289 1.00 92.81 589 LEU A CA 1
ATOM 4615 C C . LEU A 1 589 ? 40.596 4.541 -22.637 1.00 92.81 589 LEU A C 1
ATOM 4617 O O . LEU A 1 589 ? 41.374 5.255 -23.265 1.00 92.81 589 LEU A O 1
ATOM 4621 N N . ASP A 1 590 ? 40.223 3.343 -23.084 1.00 93.94 590 ASP A N 1
ATOM 4622 C CA . ASP A 1 590 ? 40.438 2.950 -24.476 1.00 93.94 590 ASP A CA 1
ATOM 4623 C C . ASP A 1 590 ? 39.348 3.534 -25.391 1.00 93.94 590 ASP A C 1
ATOM 4625 O O . ASP A 1 590 ? 38.300 3.998 -24.937 1.00 93.94 590 ASP A O 1
ATOM 4629 N N . ALA A 1 591 ? 39.566 3.475 -26.707 1.00 92.88 591 ALA A N 1
ATOM 4630 C CA . ALA A 1 591 ? 38.624 4.030 -27.681 1.00 92.88 591 ALA A CA 1
ATOM 4631 C C . ALA A 1 591 ? 37.210 3.413 -27.581 1.00 92.88 591 ALA A C 1
ATOM 4633 O O . ALA A 1 591 ? 36.217 4.079 -27.870 1.00 92.88 591 ALA A O 1
ATOM 4634 N N . GLY A 1 592 ? 37.095 2.145 -27.163 1.00 92.69 592 GLY A N 1
ATOM 4635 C CA . GLY A 1 592 ? 35.802 1.481 -26.985 1.00 92.69 592 GLY A CA 1
ATOM 4636 C C . GLY A 1 592 ? 35.054 1.972 -25.744 1.00 92.69 592 GLY A C 1
ATOM 4637 O O . GLY A 1 592 ? 33.837 2.152 -25.782 1.00 92.69 592 GLY A O 1
ATOM 4638 N N . ALA A 1 593 ? 35.771 2.206 -24.649 1.00 94.19 593 ALA A N 1
ATOM 4639 C CA . ALA A 1 593 ? 35.258 2.755 -23.404 1.00 94.19 593 ALA A CA 1
ATOM 4640 C C . ALA A 1 593 ? 34.868 4.233 -23.562 1.00 94.19 593 ALA A C 1
ATOM 4642 O O . ALA A 1 593 ? 33.799 4.630 -23.098 1.00 94.19 593 ALA A O 1
ATOM 4643 N N . GLU A 1 594 ? 35.665 5.020 -24.289 1.00 95.88 594 GLU A N 1
ATOM 4644 C CA . GLU A 1 594 ? 35.318 6.393 -24.680 1.00 95.88 594 GLU A CA 1
ATOM 4645 C C . GLU A 1 594 ? 34.038 6.431 -25.525 1.00 95.88 594 GLU A C 1
ATOM 4647 O O . GLU A 1 594 ? 33.127 7.206 -25.230 1.00 95.88 594 GLU A O 1
ATOM 4652 N N . ALA A 1 595 ? 33.913 5.551 -26.526 1.00 95.62 595 ALA A N 1
ATOM 4653 C CA . ALA A 1 595 ? 32.711 5.452 -27.356 1.00 95.62 595 ALA A CA 1
ATOM 4654 C C . ALA A 1 595 ? 31.469 5.021 -26.554 1.00 95.62 595 ALA A C 1
ATOM 4656 O O . ALA A 1 595 ? 30.370 5.547 -26.769 1.00 95.62 595 ALA A O 1
ATOM 4657 N N . ALA A 1 596 ? 31.630 4.098 -25.600 1.00 95.75 596 ALA A N 1
ATOM 4658 C CA . ALA A 1 596 ? 30.559 3.694 -24.692 1.00 95.75 596 ALA A CA 1
ATOM 4659 C C . ALA A 1 596 ? 30.083 4.868 -23.825 1.00 95.75 596 ALA A C 1
ATOM 4661 O O . ALA A 1 596 ? 28.879 5.100 -23.724 1.00 95.75 596 ALA A O 1
ATOM 4662 N N . ILE A 1 597 ? 31.012 5.641 -23.253 1.00 96.00 597 ILE A N 1
ATOM 4663 C CA . ILE A 1 597 ? 30.699 6.838 -22.463 1.00 96.00 597 ILE A CA 1
ATOM 4664 C C . ILE A 1 597 ? 30.037 7.910 -23.329 1.00 96.00 597 ILE A C 1
ATOM 4666 O O . ILE A 1 597 ? 29.016 8.456 -22.927 1.00 96.00 597 ILE A O 1
ATOM 4670 N N . ALA A 1 598 ? 30.538 8.170 -24.537 1.00 96.25 598 ALA A N 1
ATOM 4671 C CA . ALA A 1 598 ? 29.912 9.119 -25.456 1.00 96.25 598 ALA A CA 1
ATOM 4672 C C . ALA A 1 598 ? 28.465 8.717 -25.791 1.00 96.25 598 ALA A C 1
ATOM 4674 O O . ALA A 1 598 ? 27.568 9.560 -25.795 1.00 96.25 598 ALA A O 1
ATOM 4675 N N . THR A 1 599 ? 28.218 7.419 -25.995 1.00 95.56 599 THR A N 1
ATOM 4676 C CA . THR A 1 599 ? 26.868 6.881 -26.220 1.00 95.56 599 THR A CA 1
ATOM 4677 C C . THR A 1 599 ? 25.981 7.032 -24.981 1.00 95.56 599 THR A C 1
ATOM 4679 O O . THR A 1 599 ? 24.814 7.397 -25.106 1.00 95.56 599 THR A O 1
ATOM 4682 N N . ALA A 1 600 ? 26.522 6.787 -23.785 1.00 95.19 600 ALA A N 1
ATOM 4683 C CA . ALA A 1 600 ? 25.823 6.988 -22.517 1.00 95.19 600 ALA A CA 1
ATOM 4684 C C . ALA A 1 600 ? 25.424 8.458 -22.315 1.00 95.19 600 ALA A C 1
ATOM 4686 O O . ALA A 1 600 ? 24.273 8.749 -21.995 1.00 95.19 600 ALA A O 1
ATOM 4687 N N . THR A 1 601 ? 26.354 9.380 -22.568 1.00 95.88 601 THR A N 1
ATOM 4688 C CA . THR A 1 601 ? 26.125 10.825 -22.495 1.00 95.88 601 THR A CA 1
ATOM 4689 C C . THR A 1 601 ? 25.070 11.267 -23.499 1.00 95.88 601 THR A C 1
ATOM 4691 O O . THR A 1 601 ? 24.135 11.963 -23.119 1.00 95.88 601 THR A O 1
ATOM 4694 N N . ALA A 1 602 ? 25.154 10.812 -24.752 1.00 93.81 602 ALA A N 1
ATOM 4695 C CA . ALA A 1 602 ? 24.145 11.109 -25.765 1.00 93.81 602 ALA A CA 1
ATOM 4696 C C . ALA A 1 602 ? 22.761 10.551 -25.387 1.00 93.81 602 ALA A C 1
ATOM 4698 O O . ALA A 1 602 ? 21.751 11.209 -25.620 1.00 93.81 602 ALA A O 1
ATOM 4699 N N . ALA A 1 603 ? 22.695 9.364 -24.774 1.00 90.44 603 ALA A N 1
ATOM 4700 C CA . ALA A 1 603 ? 21.438 8.770 -24.321 1.00 90.44 603 ALA A CA 1
ATOM 4701 C C . ALA A 1 603 ? 20.803 9.548 -23.154 1.00 90.44 603 ALA A C 1
ATOM 4703 O O . ALA A 1 603 ? 19.587 9.753 -23.158 1.00 90.44 603 ALA A O 1
ATOM 4704 N N . ALA A 1 604 ? 21.614 9.993 -22.188 1.00 90.62 604 ALA A N 1
ATOM 4705 C CA . ALA A 1 604 ? 21.175 10.844 -21.081 1.00 90.62 604 ALA A CA 1
ATOM 4706 C C . ALA A 1 604 ? 20.708 12.221 -21.584 1.00 90.62 604 ALA A C 1
ATOM 4708 O O . ALA A 1 604 ? 19.641 12.699 -21.199 1.00 90.62 604 ALA A O 1
ATOM 4709 N N . ASP A 1 605 ? 21.474 12.822 -22.498 1.00 90.19 605 ASP A N 1
ATOM 4710 C CA . ASP A 1 605 ? 21.193 14.127 -23.100 1.00 90.19 605 ASP A CA 1
ATOM 4711 C C . ASP A 1 605 ? 19.910 14.107 -23.946 1.00 90.19 605 ASP A C 1
ATOM 4713 O O . ASP A 1 605 ? 19.046 14.969 -23.787 1.00 90.19 605 ASP A O 1
ATOM 4717 N N . ALA A 1 606 ? 19.720 13.066 -24.765 1.00 86.56 606 ALA A N 1
ATOM 4718 C CA . ALA A 1 606 ? 18.503 12.861 -25.554 1.00 86.56 606 ALA A CA 1
ATOM 4719 C C . ALA A 1 606 ? 17.239 12.710 -24.684 1.00 86.56 606 ALA A C 1
ATOM 4721 O O . ALA A 1 606 ? 16.138 13.027 -25.133 1.00 86.56 606 ALA A O 1
ATOM 4722 N N . ARG A 1 607 ? 17.395 12.247 -23.437 1.00 83.50 607 ARG A N 1
ATOM 4723 C CA . ARG A 1 607 ? 16.332 12.133 -22.422 1.00 83.50 607 ARG A CA 1
ATOM 4724 C C . ARG A 1 607 ? 16.279 13.319 -21.454 1.00 83.50 607 ARG A C 1
ATOM 4726 O O . ARG A 1 607 ? 15.519 13.269 -20.492 1.00 83.50 607 ARG A O 1
ATOM 4733 N N . ARG A 1 608 ? 17.064 14.378 -21.694 1.00 86.38 608 ARG A N 1
ATOM 4734 C CA . ARG A 1 608 ? 17.143 15.591 -20.857 1.00 86.38 608 ARG A CA 1
ATOM 4735 C C . ARG A 1 608 ? 17.465 15.312 -19.388 1.00 86.38 608 ARG A C 1
ATOM 4737 O O . ARG A 1 608 ? 17.057 16.068 -18.514 1.00 86.38 608 ARG A O 1
ATOM 4744 N N . ARG A 1 609 ? 18.195 14.233 -19.100 1.00 86.44 609 ARG A N 1
ATOM 4745 C CA . ARG A 1 609 ? 18.614 13.919 -17.731 1.00 86.44 609 ARG A CA 1
ATOM 4746 C C . ARG A 1 609 ? 19.635 14.946 -17.246 1.00 86.44 609 ARG A C 1
ATOM 4748 O O . ARG A 1 609 ? 20.504 15.358 -18.007 1.00 86.44 609 ARG A O 1
ATOM 4755 N N . GLU A 1 610 ? 19.562 15.307 -15.966 1.00 87.38 610 GLU A N 1
ATOM 4756 C CA . GLU A 1 610 ? 20.518 16.232 -15.334 1.00 87.38 610 GLU A CA 1
ATOM 4757 C C . GLU A 1 610 ? 21.931 15.642 -15.209 1.00 87.38 610 GLU A C 1
ATOM 4759 O O . GLU A 1 610 ? 22.895 16.390 -15.072 1.00 87.38 610 GLU A O 1
ATOM 4764 N N . GLY A 1 611 ? 22.068 14.313 -15.273 1.00 90.31 611 GLY A N 1
ATOM 4765 C CA . GLY A 1 611 ? 23.347 13.629 -15.133 1.00 90.31 611 GLY A CA 1
ATOM 4766 C C . GLY A 1 611 ? 23.405 12.277 -15.842 1.00 90.31 611 GLY A C 1
ATOM 4767 O O . GLY A 1 611 ? 22.396 11.590 -16.030 1.00 90.31 611 GLY A O 1
ATOM 4768 N N . VAL A 1 612 ? 24.618 11.877 -16.217 1.00 94.81 612 VAL A N 1
ATOM 4769 C CA . VAL A 1 612 ? 24.928 10.543 -16.733 1.00 94.81 612 VAL A CA 1
ATOM 4770 C C . VAL A 1 612 ? 25.152 9.611 -15.546 1.00 94.81 612 VAL A C 1
ATOM 4772 O O . VAL A 1 612 ? 26.192 9.670 -14.900 1.00 94.81 612 VAL A O 1
ATOM 4775 N N . GLY A 1 613 ? 24.158 8.771 -15.257 1.00 93.00 613 GLY A N 1
ATOM 4776 C CA . GLY A 1 613 ? 24.241 7.729 -14.224 1.00 93.00 613 GLY A CA 1
ATOM 4777 C C . GLY A 1 613 ? 24.668 6.330 -14.708 1.00 93.00 613 GLY A C 1
ATOM 4778 O O . GLY A 1 613 ? 24.791 6.086 -15.913 1.00 93.00 613 GLY A O 1
ATOM 4779 N N . PRO A 1 614 ? 24.822 5.357 -13.786 1.00 92.31 614 PRO A N 1
ATOM 4780 C CA . PRO A 1 614 ? 25.301 3.999 -14.083 1.00 92.31 614 PRO A CA 1
ATOM 4781 C C . PRO A 1 614 ? 24.484 3.224 -15.126 1.00 92.31 614 PRO A C 1
ATOM 4783 O O . PRO A 1 614 ? 25.046 2.464 -15.913 1.00 92.31 614 PRO A O 1
ATOM 4786 N N . TRP A 1 615 ? 23.162 3.424 -15.168 1.00 89.94 615 TRP A N 1
ATOM 4787 C CA . TRP A 1 615 ? 22.302 2.788 -16.171 1.00 89.94 615 TRP A CA 1
ATOM 4788 C C . TRP A 1 615 ? 22.631 3.260 -17.594 1.00 89.94 615 TRP A C 1
ATOM 4790 O O . TRP A 1 615 ? 22.679 2.435 -18.506 1.00 89.94 615 TRP A O 1
ATOM 4800 N N . HIS A 1 616 ? 22.954 4.548 -17.770 1.00 93.62 616 HIS A N 1
ATOM 4801 C CA . HIS A 1 616 ? 23.397 5.097 -19.054 1.00 93.62 616 HIS A CA 1
ATOM 4802 C C . HIS A 1 616 ? 24.738 4.505 -19.477 1.00 93.62 616 HIS A C 1
ATOM 4804 O O . HIS A 1 616 ? 24.889 4.121 -20.636 1.00 93.62 616 HIS A O 1
ATOM 4810 N N . LEU A 1 617 ? 25.691 4.380 -18.542 1.00 94.00 617 LEU A N 1
ATOM 4811 C CA . LEU A 1 617 ? 26.978 3.732 -18.808 1.00 94.00 617 LEU A CA 1
ATOM 4812 C C . LEU A 1 617 ? 26.775 2.293 -19.287 1.00 94.00 617 LEU A C 1
ATOM 4814 O O . LEU A 1 617 ? 27.348 1.897 -20.300 1.00 94.00 617 LEU A O 1
ATOM 4818 N N . TRP A 1 618 ? 25.907 1.529 -18.619 1.00 91.50 618 TRP A N 1
ATOM 4819 C CA . TRP A 1 618 ? 25.594 0.168 -19.044 1.00 91.50 618 TRP A CA 1
ATOM 4820 C C . TRP A 1 618 ? 24.960 0.131 -20.436 1.00 91.50 618 TRP A C 1
ATOM 4822 O O . TRP A 1 618 ? 25.411 -0.623 -21.297 1.00 91.50 618 TRP A O 1
ATOM 4832 N N . TYR A 1 619 ? 23.967 0.977 -20.704 1.00 91.50 619 TYR A N 1
ATOM 4833 C CA . TYR A 1 619 ? 23.380 1.073 -22.037 1.00 91.50 619 TYR A CA 1
ATOM 4834 C C . TYR A 1 619 ? 24.424 1.399 -23.110 1.00 91.50 619 TYR A C 1
ATOM 4836 O O . TYR A 1 619 ? 24.462 0.730 -24.142 1.00 91.50 619 TYR A O 1
ATOM 4844 N N . GLY A 1 620 ? 25.310 2.365 -22.847 1.00 93.25 620 GLY A N 1
ATOM 4845 C CA . GLY A 1 620 ? 26.406 2.735 -23.738 1.00 93.25 620 GLY A CA 1
ATOM 4846 C C . GLY A 1 620 ? 27.340 1.564 -24.051 1.00 93.25 620 GLY A C 1
ATOM 4847 O O . GLY A 1 620 ? 27.702 1.380 -25.214 1.00 93.25 620 GLY A O 1
ATOM 4848 N N . LEU A 1 621 ? 27.657 0.728 -23.053 1.00 92.25 621 LEU A N 1
ATOM 4849 C CA . LEU A 1 621 ? 28.442 -0.503 -23.225 1.00 92.25 621 LEU A CA 1
ATOM 4850 C C . LEU A 1 621 ? 27.753 -1.512 -24.147 1.00 92.25 621 LEU A C 1
ATOM 4852 O O . LEU A 1 621 ? 28.412 -2.108 -24.997 1.00 92.25 621 LEU A O 1
ATOM 4856 N N . LEU A 1 622 ? 26.436 -1.690 -24.013 1.00 88.00 622 LEU A N 1
ATOM 4857 C CA . LEU A 1 622 ? 25.674 -2.626 -24.848 1.00 88.00 622 LEU A CA 1
ATOM 4858 C C . LEU A 1 622 ? 25.603 -2.210 -26.312 1.00 88.00 622 LEU A C 1
ATOM 4860 O O . LEU A 1 622 ? 25.539 -3.073 -27.189 1.00 88.00 622 LEU A O 1
ATOM 4864 N N . GLN A 1 623 ? 25.645 -0.905 -26.589 1.00 90.56 623 GLN A N 1
ATOM 4865 C CA . GLN A 1 623 ? 25.692 -0.421 -27.967 1.00 90.56 623 GLN A CA 1
ATOM 4866 C C . GLN A 1 623 ? 27.026 -0.754 -28.651 1.00 90.56 623 GLN A C 1
ATOM 4868 O O . GLN A 1 623 ? 27.079 -0.861 -29.876 1.00 90.56 623 GLN A O 1
ATOM 4873 N N . GLN A 1 624 ? 28.093 -1.013 -27.886 1.00 91.94 624 GLN A N 1
ATOM 4874 C CA . GLN A 1 624 ? 29.400 -1.394 -28.422 1.00 91.94 624 GLN A CA 1
ATOM 4875 C C . GLN A 1 624 ? 29.477 -2.905 -28.705 1.00 91.94 624 GLN A C 1
ATOM 4877 O O . GLN A 1 624 ? 30.299 -3.610 -28.122 1.00 91.94 624 GLN A O 1
ATOM 4882 N N . ARG A 1 625 ? 28.639 -3.433 -29.613 1.00 83.56 625 ARG A N 1
ATOM 4883 C CA . ARG A 1 625 ? 28.483 -4.893 -29.854 1.00 83.56 625 ARG A CA 1
ATOM 4884 C C . ARG A 1 625 ? 29.785 -5.652 -30.141 1.00 83.56 625 ARG A C 1
ATOM 4886 O O . ARG A 1 625 ? 29.874 -6.842 -29.855 1.00 83.56 625 ARG A O 1
ATOM 4893 N N . GLY A 1 626 ? 30.775 -4.982 -30.728 1.00 84.50 626 GLY A N 1
ATOM 4894 C CA . GLY A 1 626 ? 32.081 -5.564 -31.042 1.00 84.50 626 GLY A CA 1
ATOM 4895 C C . GLY A 1 626 ? 33.101 -5.495 -29.903 1.00 84.50 626 GLY A C 1
ATOM 4896 O O . GLY A 1 626 ? 34.164 -6.096 -30.028 1.00 84.50 626 GLY A O 1
ATOM 4897 N N . ALA A 1 627 ? 32.815 -4.780 -28.816 1.00 90.88 627 ALA A N 1
ATOM 4898 C CA . ALA A 1 627 ? 33.772 -4.520 -27.749 1.00 90.88 627 ALA A CA 1
ATOM 4899 C C . ALA A 1 627 ? 33.767 -5.628 -26.670 1.00 90.88 627 ALA A C 1
ATOM 4901 O O . ALA A 1 627 ? 32.738 -6.284 -26.471 1.00 90.88 627 ALA A O 1
ATOM 4902 N N . PRO A 1 628 ? 34.886 -5.832 -25.943 1.00 89.69 628 PRO A N 1
ATOM 4903 C CA . PRO A 1 628 ? 35.036 -6.920 -24.970 1.00 89.69 628 PRO A CA 1
ATOM 4904 C C . PRO A 1 628 ? 33.897 -7.050 -23.944 1.00 89.69 628 PRO A C 1
ATOM 4906 O O . PRO A 1 628 ? 33.430 -8.158 -23.690 1.00 89.69 628 PRO A O 1
ATOM 4909 N N . GLY A 1 629 ? 33.374 -5.937 -23.413 1.00 87.12 629 GLY A N 1
ATOM 4910 C CA . GLY A 1 629 ? 32.263 -5.966 -22.453 1.00 87.12 629 GLY A CA 1
ATOM 4911 C C . GLY A 1 629 ? 30.962 -6.540 -23.032 1.00 87.12 629 GLY A C 1
ATOM 4912 O O . GLY A 1 629 ? 30.307 -7.363 -22.392 1.00 87.12 629 GLY A O 1
ATOM 4913 N N . ALA A 1 630 ? 30.601 -6.172 -24.265 1.00 86.62 630 ALA A N 1
ATOM 4914 C CA . ALA A 1 630 ? 29.417 -6.715 -24.934 1.00 86.62 630 ALA A CA 1
ATOM 4915 C C . ALA A 1 630 ? 29.617 -8.185 -25.341 1.00 86.62 630 ALA A C 1
ATOM 4917 O O . ALA A 1 630 ? 28.706 -9.002 -25.197 1.00 86.62 630 ALA A O 1
ATOM 4918 N N . GLN A 1 631 ? 30.826 -8.549 -25.785 1.00 88.50 631 GLN A N 1
ATOM 4919 C CA . GLN A 1 631 ? 31.173 -9.939 -26.093 1.00 88.50 631 GLN A CA 1
ATOM 4920 C C . GLN A 1 631 ? 31.064 -10.839 -24.858 1.00 88.50 631 GLN A C 1
ATOM 4922 O O . GLN A 1 631 ? 30.548 -11.951 -24.958 1.00 88.50 631 GLN A O 1
ATOM 4927 N N . LEU A 1 632 ? 31.487 -10.358 -23.687 1.00 89.56 632 LEU A N 1
ATOM 4928 C CA . LEU A 1 632 ? 31.353 -11.080 -22.424 1.00 89.56 632 LEU A CA 1
ATOM 4929 C C . LEU A 1 632 ? 29.883 -11.376 -22.101 1.00 89.56 632 LEU A C 1
ATOM 4931 O O . LEU A 1 632 ? 29.530 -12.515 -21.793 1.00 89.56 632 LEU A O 1
ATOM 4935 N N . LEU A 1 633 ? 29.003 -10.382 -22.250 1.00 86.62 633 LEU A N 1
ATOM 4936 C CA . LEU A 1 633 ? 27.564 -10.566 -22.039 1.00 86.62 633 LEU A CA 1
ATOM 4937 C C . LEU A 1 633 ? 26.925 -11.509 -23.071 1.00 86.62 633 LEU A C 1
ATOM 4939 O O . LEU A 1 633 ? 26.025 -12.282 -22.729 1.00 86.62 633 LEU A O 1
ATOM 4943 N N . HIS A 1 634 ? 27.413 -11.493 -24.313 1.00 85.50 634 HIS A N 1
ATOM 4944 C CA . HIS A 1 634 ? 27.011 -12.447 -25.344 1.00 85.50 634 HIS A CA 1
ATOM 4945 C C . HIS A 1 634 ? 27.444 -13.884 -25.008 1.00 85.50 634 HIS A C 1
ATOM 4947 O O . HIS A 1 634 ? 26.655 -14.815 -25.161 1.00 85.50 634 HIS A O 1
ATOM 4953 N N . GLN A 1 635 ? 28.663 -14.080 -24.489 1.00 87.19 635 GLN A N 1
ATOM 4954 C CA . GLN A 1 635 ? 29.167 -15.402 -24.093 1.00 87.19 635 GLN A CA 1
ATOM 4955 C C . GLN A 1 635 ? 28.332 -16.050 -22.986 1.00 87.19 635 GLN A C 1
ATOM 4957 O O . GLN A 1 635 ? 28.227 -17.275 -22.948 1.00 87.19 635 GLN A O 1
ATOM 4962 N N . VAL A 1 636 ? 27.719 -15.252 -22.110 1.00 85.44 636 VAL A N 1
ATOM 4963 C CA . VAL A 1 636 ? 26.804 -15.744 -21.068 1.00 85.44 636 VAL A CA 1
ATOM 4964 C C . VAL A 1 636 ? 25.356 -15.846 -21.559 1.00 85.44 636 VAL A C 1
ATOM 4966 O O . VAL A 1 636 ? 24.434 -15.913 -20.759 1.00 85.44 636 VAL A O 1
ATOM 4969 N N . GLY A 1 637 ? 25.126 -15.864 -22.876 1.00 78.38 637 GLY A N 1
ATOM 4970 C CA . GLY A 1 637 ? 23.817 -16.153 -23.468 1.00 78.38 637 GLY A CA 1
ATOM 4971 C C . GLY A 1 637 ? 22.801 -15.012 -23.381 1.00 78.38 637 GLY A C 1
ATOM 4972 O O . GLY A 1 637 ? 21.619 -15.226 -23.652 1.00 78.38 637 GLY A O 1
ATOM 4973 N N . THR A 1 638 ? 23.231 -13.797 -23.032 1.00 77.81 638 THR A N 1
ATOM 4974 C CA . THR A 1 638 ? 22.315 -12.660 -22.898 1.00 77.81 638 THR A CA 1
ATOM 4975 C C . THR A 1 638 ? 21.813 -12.207 -24.267 1.00 77.81 638 THR A C 1
ATOM 4977 O O . THR A 1 638 ? 22.600 -11.930 -25.178 1.00 77.81 638 THR A O 1
ATOM 4980 N N . LYS A 1 639 ? 20.493 -12.054 -24.414 1.00 79.38 639 LYS A N 1
ATOM 4981 C CA . LYS A 1 639 ? 19.890 -11.425 -25.598 1.00 79.38 639 LYS A CA 1
ATOM 4982 C C . LYS A 1 639 ? 20.110 -9.913 -25.535 1.00 79.38 639 LYS A C 1
ATOM 4984 O O . LYS A 1 639 ? 19.333 -9.201 -24.904 1.00 79.38 639 LYS A O 1
ATOM 4989 N N . MET A 1 640 ? 21.179 -9.440 -26.174 1.00 75.38 640 MET A N 1
ATOM 4990 C CA . MET A 1 640 ? 21.613 -8.037 -26.111 1.00 75.38 640 MET A CA 1
ATOM 4991 C C . MET A 1 640 ? 20.522 -7.041 -26.524 1.00 75.38 640 MET A C 1
ATOM 4993 O O . MET A 1 640 ? 20.382 -6.015 -25.868 1.00 75.38 640 MET A O 1
ATOM 4997 N N . ASP A 1 641 ? 19.715 -7.369 -27.538 1.00 77.94 641 ASP A N 1
ATOM 4998 C CA . ASP A 1 641 ? 18.606 -6.515 -27.994 1.00 77.94 641 ASP A CA 1
ATOM 4999 C C . ASP A 1 641 ? 17.547 -6.339 -26.897 1.00 77.94 641 ASP A C 1
ATOM 5001 O O . ASP A 1 641 ? 17.213 -5.219 -26.525 1.00 77.94 641 ASP A O 1
ATOM 5005 N N . VAL A 1 642 ? 17.119 -7.446 -26.281 1.00 74.69 642 VAL A N 1
ATOM 5006 C CA . VAL A 1 642 ? 16.143 -7.443 -25.179 1.00 74.69 642 VAL A CA 1
ATOM 5007 C C . VAL A 1 642 ? 16.682 -6.681 -23.965 1.00 74.69 642 VAL A C 1
ATOM 5009 O O . VAL A 1 642 ? 15.946 -5.942 -23.313 1.00 74.69 642 VAL A O 1
ATOM 5012 N N . LEU A 1 643 ? 17.968 -6.853 -23.643 1.00 76.25 643 LEU A N 1
ATOM 5013 C CA . LEU A 1 643 ? 18.607 -6.142 -22.533 1.00 76.25 643 LEU A CA 1
ATOM 5014 C C . LEU A 1 643 ? 18.686 -4.634 -22.813 1.00 76.25 643 LEU A C 1
ATOM 5016 O O . LEU A 1 643 ? 18.384 -3.830 -21.932 1.00 76.25 643 LEU A O 1
ATOM 5020 N N . SER A 1 644 ? 19.055 -4.258 -24.037 1.00 79.44 644 SER A N 1
ATOM 5021 C CA . SER A 1 644 ? 19.132 -2.868 -24.482 1.00 79.44 644 SER A CA 1
ATOM 5022 C C . SER A 1 644 ? 17.761 -2.190 -24.457 1.00 79.44 644 SER A C 1
ATOM 5024 O O . SER A 1 644 ? 17.647 -1.082 -23.942 1.00 79.44 644 SER A O 1
ATOM 5026 N N . GLU A 1 645 ? 16.715 -2.854 -24.954 1.00 78.56 645 GLU A N 1
ATOM 5027 C CA . GLU A 1 645 ? 15.333 -2.358 -24.906 1.00 78.56 645 GLU A CA 1
ATOM 5028 C C . GLU A 1 645 ? 14.850 -2.164 -23.463 1.00 78.56 645 GLU A C 1
ATOM 5030 O O . GLU A 1 645 ? 14.292 -1.122 -23.118 1.00 78.56 645 GLU A O 1
ATOM 5035 N N . ARG A 1 646 ? 15.129 -3.130 -22.579 1.00 72.94 646 ARG A N 1
ATOM 5036 C CA . ARG A 1 646 ? 14.786 -3.009 -21.156 1.00 72.94 646 ARG A CA 1
ATOM 5037 C C . ARG A 1 646 ? 15.511 -1.850 -20.482 1.00 72.94 646 ARG A C 1
ATOM 5039 O O . ARG A 1 646 ? 14.873 -1.090 -19.758 1.00 72.94 646 ARG A O 1
ATOM 5046 N N . LEU A 1 647 ? 16.807 -1.672 -20.735 1.00 77.50 647 LEU A N 1
ATOM 5047 C CA . LEU A 1 647 ? 17.555 -0.529 -20.202 1.00 77.50 647 LEU A CA 1
ATOM 5048 C C . LEU A 1 647 ? 17.025 0.791 -20.750 1.00 77.50 647 LEU A C 1
ATOM 5050 O O . LEU A 1 647 ? 16.833 1.721 -19.976 1.00 77.50 647 LEU A O 1
ATOM 5054 N N . ALA A 1 648 ? 16.711 0.859 -22.046 1.00 76.62 648 ALA A N 1
ATOM 5055 C CA . ALA A 1 648 ? 16.099 2.034 -22.661 1.00 76.62 648 ALA A CA 1
ATOM 5056 C C . ALA A 1 648 ? 14.771 2.429 -21.995 1.00 76.62 648 ALA A C 1
ATOM 5058 O O . ALA A 1 648 ? 14.455 3.612 -21.946 1.00 76.62 648 ALA A O 1
ATOM 5059 N N . SER A 1 649 ? 14.017 1.467 -21.455 1.00 67.75 649 SER A N 1
ATOM 5060 C CA . SER A 1 649 ? 12.791 1.743 -20.691 1.00 67.75 649 SER A CA 1
ATOM 5061 C C . SER A 1 649 ? 13.026 2.162 -19.230 1.00 67.75 649 SER A C 1
ATOM 5063 O O . SER A 1 649 ? 12.108 2.655 -18.584 1.00 67.75 649 SER A O 1
ATOM 5065 N N . THR A 1 650 ? 14.230 1.938 -18.692 1.00 64.81 650 THR A N 1
ATOM 5066 C CA . THR A 1 650 ? 14.579 2.174 -17.276 1.00 64.81 650 THR A CA 1
ATOM 5067 C C . THR A 1 650 ? 15.373 3.475 -17.070 1.00 64.81 650 THR A C 1
ATOM 5069 O O . THR A 1 650 ? 15.394 4.004 -15.959 1.00 64.81 650 THR A O 1
ATOM 5072 N N . MET A 1 651 ? 16.022 3.985 -18.124 1.00 68.00 651 MET A N 1
ATOM 5073 C CA . MET A 1 651 ? 16.731 5.277 -18.167 1.00 68.00 651 MET A CA 1
ATOM 5074 C C . MET A 1 651 ? 15.835 6.374 -18.715 1.00 68.00 651 MET A C 1
ATOM 5076 O O . MET A 1 651 ? 15.950 7.514 -18.211 1.00 68.00 651 MET A O 1
#

Radius of gyration: 29.2 Å; chains: 1; bounding box: 79×62×82 Å

pLDDT: mean 86.67, std 12.55, range [27.03, 98.62]